Protein AF-A0A7V2CZL7-F1 (afdb_monomer)

Secondary structure (DSSP, 8-state):
--PPP-----HHHHHHSHHHHHHHHHHHHHHHHHHSPPTTTSHHHHHHHTTPPPPHHHHHHHHHHHHHHHHHHHHHHHHHHGGGTS-SSPPPPP-PPPPPPPPHHHHHHHHHHHHHHHHHHGGGTTSPPPHHHHHHIIIIISEEEEE-TTS-EEEEE--HHHHHH--TTS---HHHHHHHHHHHHHHHHHHT--TT---HHHHHHHHHHHHHHHHHHHHHHHHHHS-HHHHHHHHHHHHH-HHHHHHHHSSSSHHHHHHHHHHHHHHHHHHHHH--HHHHHHHHHHHHHHHHH-GGGHHHHHHHHHHHHHHHHTSSS-HHHHHHHHHHHHHHHHHHHHHHHHHHGGGHHHHHHHHTSGGGB----HHHHHHHHHHHHTS-B----SSS-----S-B--GGGGGG-HHHHHIIIIIHHHHHHHHHHHHHHT-THHHHHHHHHHHHHHHHHHHHHHTTB---GGGGGGGHHHHHHHHHHHHHHHHTT--SHHHHHHHHHHHHHHHHHHHHHHTHHHHHHHHHS-SS-THHHHTT-SHHHHHHTTTTTTTS-THHHHTSS--S----------

Solvent-accessible surface area (backbone atoms only — not comparable to full-atom values): 29755 Å² total; per-residue (Å²): 137,83,77,80,77,79,73,75,80,48,71,70,60,46,54,73,29,73,37,34,42,26,40,52,50,16,50,52,32,52,55,48,52,75,74,48,75,56,37,81,79,37,73,40,39,58,34,52,76,68,72,43,84,79,51,47,65,31,32,40,52,52,28,36,60,54,24,38,50,55,44,19,53,51,25,40,52,50,26,73,48,27,80,80,60,44,66,96,69,69,67,77,72,70,84,48,79,77,75,83,77,83,49,70,68,56,53,52,51,40,50,50,39,34,51,52,24,43,66,75,35,56,65,33,34,79,41,45,55,44,71,72,27,46,50,38,37,36,54,20,30,53,24,50,75,43,78,44,99,86,72,49,73,51,72,46,70,29,49,69,58,26,16,63,34,41,22,66,75,62,66,59,26,27,53,39,26,47,50,20,29,54,40,45,53,50,51,25,70,76,68,72,50,59,86,85,63,82,56,61,46,44,46,13,43,55,10,36,54,22,33,28,50,29,21,40,40,39,19,54,35,24,32,76,65,68,38,63,63,15,1,49,44,18,11,43,51,48,38,70,31,46,47,49,40,52,36,11,40,33,49,48,19,58,15,39,20,42,26,21,44,40,47,14,53,38,18,44,46,48,16,71,70,45,69,41,66,70,26,34,49,41,19,15,54,22,45,27,49,14,34,48,13,35,67,76,44,49,38,46,52,53,38,38,49,53,34,47,46,53,53,44,67,72,44,93,60,59,68,68,54,31,43,45,53,44,42,46,51,50,52,23,48,48,54,20,47,44,56,45,42,46,63,42,38,32,26,46,66,33,31,54,61,32,63,72,36,73,90,33,41,45,69,79,58,69,37,47,53,52,27,37,49,31,35,68,72,60,32,30,41,38,71,49,69,59,91,54,80,74,78,80,79,71,65,62,44,65,58,87,54,43,78,82,34,60,68,55,48,49,40,62,72,44,49,48,53,53,30,34,54,47,6,41,53,54,34,42,70,66,47,75,61,23,40,35,52,45,51,27,50,61,47,16,59,51,50,45,50,50,53,28,62,75,72,41,33,48,76,61,59,73,78,52,53,74,47,43,64,46,55,34,39,17,35,14,38,22,52,47,52,64,31,64,76,45,85,52,67,68,61,22,52,51,50,39,52,50,54,51,48,51,52,48,46,52,50,48,60,74,31,35,67,55,46,49,41,58,53,72,49,56,57,55,87,42,73,44,58,86,67,70,64,54,58,65,55,48,64,71,68,38,63,50,70,76,76,43,68,74,72,70,69,71,74,80,72,76,75,99,78,82,81,82,83,76,81,88,81,136

Radius of gyration: 26.97 Å; Cα contacts (8 Å, |Δi|>4): 794; chains: 1; bounding box: 86×75×88 Å

Mean predicted aligned error: 9.0 Å

Foldseek 3Di:
DDDPPPDPCDVVNLCPDLLVVLLVLLVVLVVVLVVADALCVDPLVVCVVVVHDDDLVSLCSNWLSVLSNVLSVVSNVCSVCVPVQPDPDQPDFDFFDPDDDDDPVLVVLLVVLLVLLLVLQVLLLQFDADPLLVVLCCQAAQHAWDQDPVRDTDTDGHDNSRLQGVCLQVRRLNLLSVQLNVQVVVVCVVPVDDSNDDDSNSLLVLLQVLLSLLLSLLQLLLCLLDNNQLSSQLSNCSSLFLLSSVSSNHSALLSVLLSLLSQLLSLLQVCQRRVDLVSLLSNLVSLLSNCSSPVLCVLLVVLLLVLSLVLLVPDPDDPSNSSNSNVSNVSSNSVSVSVNSSRCRSNVVSSVNNCPDPVQFDDCDPLNVVQLLCCLQQVAGCLSDDPDHPPPDADHDPVVCVVVPVLNVCRSVPVLVVLLVLLLVLSVVVRGCSPSLSSSLPRSVVSSCVVCNVSRGDDHSSSVCSSNSSSSSSNSSSLLVVLVVPPDPVVSVVSSVVVSCVSVVSSCVSCVVRSVCSSPPRPDDCVVVSVPPPCCCCVVVCVCVVPPPPVVVVPPPDDPDDDDDDDDDD

Nearest PDB structures (foldseek):
  7bvg-assembly1_B  TM=5.003E-01  e=4.781E-04  Mycolicibacterium smegmatis MC2 155
  5ezm-assembly1_A  TM=5.060E-01  e=1.947E-03  Cupriavidus metallidurans CH34
  5f15-assembly1_A  TM=5.052E-01  e=5.802E-03  Cupriavidus metallidurans CH34
  7bvg-assembly1_A  TM=4.747E-01  e=3.361E-03  Mycolicibacterium smegmatis MC2 155
  6x0o-assembly1_A  TM=4.700E-01  e=1.729E-02  Mycolicibacterium smegmatis MC2 155

Structure (mmCIF, N/CA/C/O backbone):
data_AF-A0A7V2CZL7-F1
#
_entry.id   AF-A0A7V2CZL7-F1
#
loop_
_atom_site.group_PDB
_atom_site.id
_atom_site.type_symbol
_atom_site.label_atom_id
_atom_site.label_alt_id
_atom_site.label_comp_id
_atom_site.label_asym_id
_atom_site.label_entity_id
_atom_site.label_seq_id
_atom_site.pdbx_PDB_ins_code
_atom_site.Cartn_x
_atom_site.Cartn_y
_atom_site.Cartn_z
_atom_site.occupancy
_atom_site.B_iso_or_equiv
_atom_site.auth_seq_id
_atom_site.auth_comp_id
_atom_site.auth_asym_id
_atom_site.auth_atom_id
_atom_site.pdbx_PDB_model_num
ATOM 1 N N . MET A 1 1 ? -6.907 -39.773 45.734 1.00 38.44 1 MET A N 1
ATOM 2 C CA . MET A 1 1 ? -6.087 -38.883 44.882 1.00 38.44 1 MET A CA 1
ATOM 3 C C . MET A 1 1 ? -5.955 -39.529 43.511 1.00 38.44 1 MET A C 1
ATOM 5 O O . MET A 1 1 ? -5.181 -40.463 43.363 1.00 38.44 1 MET A O 1
ATOM 9 N N . ASN A 1 2 ? -6.764 -39.106 42.537 1.00 39.72 2 ASN A N 1
ATOM 10 C CA . ASN A 1 2 ? -6.670 -39.619 41.169 1.00 39.72 2 ASN A CA 1
ATOM 11 C C . ASN A 1 2 ? -5.549 -38.871 40.446 1.00 39.72 2 ASN A C 1
ATOM 13 O O . ASN A 1 2 ? -5.6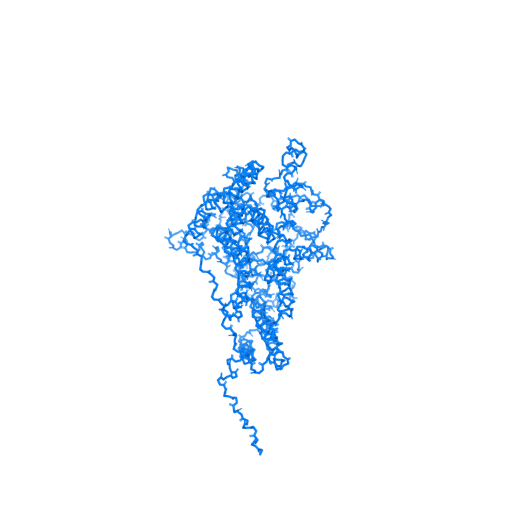43 -37.660 40.253 1.00 39.72 2 ASN A O 1
ATOM 17 N N . ALA A 1 3 ? -4.483 -39.586 40.083 1.00 40.75 3 ALA A N 1
ATOM 18 C CA . ALA A 1 3 ? -3.422 -39.045 39.245 1.00 40.75 3 ALA A CA 1
ATOM 19 C C . ALA A 1 3 ? -4.025 -38.521 37.926 1.00 40.75 3 ALA A C 1
ATOM 21 O O . ALA A 1 3 ? -4.859 -39.212 37.329 1.00 40.75 3 ALA A O 1
ATOM 22 N N . PRO A 1 4 ? -3.638 -37.324 37.449 1.00 49.06 4 PRO A N 1
ATOM 23 C CA . PRO A 1 4 ? -4.122 -36.828 36.171 1.00 49.06 4 PRO A CA 1
ATOM 24 C C . PRO A 1 4 ? -3.653 -37.787 35.073 1.00 49.06 4 PRO A C 1
ATOM 26 O O . PRO A 1 4 ? -2.451 -37.986 34.875 1.00 49.06 4 PRO A O 1
ATOM 29 N N . ARG A 1 5 ? -4.606 -38.417 34.371 1.00 46.66 5 ARG A N 1
ATOM 30 C CA . ARG A 1 5 ? -4.326 -39.180 33.149 1.00 46.66 5 ARG A CA 1
ATOM 31 C C . ARG A 1 5 ? -3.536 -38.257 32.222 1.00 46.66 5 ARG A C 1
ATOM 33 O O . ARG A 1 5 ? -4.053 -37.219 31.826 1.00 46.66 5 ARG A O 1
ATOM 40 N N . ARG A 1 6 ? -2.294 -38.627 31.881 1.00 48.16 6 ARG A N 1
ATOM 41 C CA . ARG A 1 6 ? -1.559 -38.023 30.762 1.00 48.16 6 ARG A CA 1
ATOM 42 C C . ARG A 1 6 ? -2.414 -38.231 29.515 1.00 48.16 6 ARG A C 1
ATOM 44 O O . ARG A 1 6 ? -2.415 -39.323 28.947 1.00 48.16 6 ARG A O 1
ATOM 51 N N . GLU A 1 7 ? -3.190 -37.219 29.142 1.00 53.09 7 GLU A N 1
ATOM 52 C CA . GLU A 1 7 ? -3.865 -37.173 27.853 1.00 53.09 7 GLU A CA 1
ATOM 53 C C . GLU A 1 7 ? -2.787 -37.382 26.788 1.00 53.09 7 GLU A C 1
ATOM 55 O O . GLU A 1 7 ? -1.821 -36.621 26.699 1.00 53.09 7 GLU A O 1
ATOM 60 N N . ARG A 1 8 ? -2.890 -38.483 26.034 1.00 52.06 8 ARG A N 1
ATOM 61 C CA . ARG A 1 8 ? -2.053 -38.676 24.852 1.00 52.06 8 ARG A CA 1
ATOM 62 C C . ARG A 1 8 ? -2.409 -37.528 23.922 1.00 52.06 8 ARG A C 1
ATOM 64 O O . ARG A 1 8 ? -3.504 -37.536 23.371 1.00 52.06 8 ARG A O 1
ATOM 71 N N . VAL A 1 9 ? -1.507 -36.560 23.774 1.00 55.72 9 VAL A N 1
ATOM 72 C CA . VAL A 1 9 ? -1.594 -35.568 22.702 1.00 55.72 9 VAL A CA 1
ATOM 73 C C . VAL A 1 9 ? -1.692 -36.371 21.412 1.00 55.72 9 VAL A C 1
ATOM 75 O O . VAL A 1 9 ? -0.742 -37.050 21.016 1.00 55.72 9 VAL A O 1
ATOM 78 N N . VAL A 1 10 ? -2.881 -36.398 20.819 1.00 65.00 10 VAL A N 1
ATOM 79 C CA . VAL A 1 10 ? -3.120 -37.138 19.588 1.00 65.00 10 VAL A CA 1
ATOM 80 C C . VAL A 1 10 ? -2.283 -36.439 18.522 1.00 65.00 10 VAL A C 1
ATOM 82 O O . VAL A 1 10 ? -2.319 -35.217 18.417 1.00 65.00 10 VAL A O 1
ATOM 85 N N . TRP A 1 11 ? -1.512 -37.182 17.725 1.00 60.50 11 TRP A N 1
ATOM 86 C CA . TRP A 1 11 ? -0.660 -36.620 16.661 1.00 60.50 11 TRP A CA 1
ATOM 87 C C . TRP A 1 11 ? -1.391 -35.595 15.769 1.00 60.50 11 TRP A C 1
ATOM 89 O O . TRP A 1 11 ? -0.791 -34.622 15.315 1.00 60.50 11 TRP A O 1
ATOM 99 N N . ARG A 1 12 ? -2.707 -35.771 15.580 1.00 63.22 12 ARG A N 1
ATOM 100 C CA . ARG A 1 12 ? -3.593 -34.820 14.890 1.00 63.22 12 ARG A CA 1
ATOM 101 C C . ARG A 1 12 ? -3.645 -33.437 15.553 1.00 63.22 12 ARG A C 1
ATOM 103 O O . ARG A 1 12 ? -3.576 -32.430 14.851 1.00 63.22 12 ARG A O 1
ATOM 110 N N . ASP A 1 13 ? -3.707 -33.373 16.878 1.00 69.38 13 ASP A N 1
ATOM 111 C CA . ASP A 1 13 ? -3.775 -32.111 17.621 1.00 69.38 13 ASP A CA 1
ATOM 112 C C . ASP A 1 13 ? -2.445 -31.354 17.535 1.00 69.38 13 ASP A C 1
ATOM 114 O O . ASP A 1 13 ? -2.430 -30.136 17.365 1.00 69.38 13 ASP A O 1
ATOM 118 N N . TRP A 1 14 ? -1.316 -32.071 17.548 1.00 73.69 14 TRP A N 1
ATOM 119 C CA . TRP A 1 14 ? -0.000 -31.454 17.369 1.00 73.69 14 TRP A CA 1
ATOM 120 C C . TRP A 1 14 ? 0.196 -30.894 15.956 1.00 73.69 14 TRP A C 1
ATOM 122 O O . TRP A 1 14 ? 0.627 -29.752 15.822 1.00 73.69 14 TRP A O 1
ATOM 132 N N . ILE A 1 15 ? -0.179 -31.631 14.905 1.00 71.75 15 ILE A N 1
ATOM 133 C CA . ILE A 1 15 ? -0.052 -31.176 13.505 1.00 71.75 15 ILE A CA 1
ATOM 134 C C . ILE A 1 15 ? -0.840 -29.885 13.248 1.00 71.75 15 ILE A C 1
ATOM 136 O O . ILE A 1 15 ? -0.402 -29.022 12.491 1.00 71.75 15 ILE A O 1
ATOM 140 N N . THR A 1 16 ? -1.994 -29.735 13.898 1.00 67.75 16 THR A N 1
ATOM 141 C CA . THR A 1 16 ? -2.827 -28.526 13.783 1.00 67.75 16 THR A CA 1
ATOM 142 C C . THR A 1 16 ? -2.428 -27.410 14.752 1.00 67.75 16 THR A C 1
ATOM 144 O O . THR A 1 16 ? -2.931 -26.287 14.648 1.00 67.75 16 THR A O 1
ATOM 147 N N . SER A 1 17 ? -1.507 -27.684 15.678 1.00 74.12 17 SER A N 1
ATOM 148 C CA . SER A 1 17 ? -0.953 -26.676 16.577 1.00 74.12 17 SER A CA 1
ATOM 149 C C . SER A 1 17 ? 0.032 -25.762 15.835 1.00 74.12 17 SER A C 1
ATOM 151 O O . SER A 1 17 ? 0.678 -26.192 14.877 1.00 74.12 17 SER A O 1
ATOM 153 N N . PRO A 1 18 ? 0.223 -24.506 16.276 1.00 73.88 18 PRO A N 1
ATOM 154 C CA . PRO A 1 18 ? 1.196 -23.616 15.646 1.00 73.88 18 PRO A CA 1
ATOM 155 C C . PRO A 1 18 ? 2.630 -24.168 15.608 1.00 73.88 18 PRO A C 1
ATOM 157 O O . PRO A 1 18 ? 3.335 -23.945 14.629 1.00 73.88 18 PRO A O 1
ATOM 160 N N . SER A 1 19 ? 3.065 -24.899 16.643 1.00 82.88 19 SER A N 1
ATOM 161 C CA . SER A 1 19 ? 4.397 -25.518 16.669 1.00 82.88 19 SER A CA 1
ATOM 162 C C . SER A 1 19 ? 4.522 -26.629 15.630 1.00 82.88 19 SER A C 1
ATOM 164 O O . SER A 1 19 ? 5.518 -26.674 14.911 1.00 82.88 19 SER A O 1
ATOM 166 N N . GLY A 1 20 ? 3.491 -27.467 15.485 1.00 83.88 20 GLY A N 1
ATOM 167 C CA . GLY A 1 20 ? 3.420 -28.470 14.422 1.00 83.88 20 GLY A CA 1
ATOM 168 C C . GLY A 1 20 ? 3.441 -27.843 13.030 1.00 83.88 20 GLY A C 1
ATOM 169 O O . GLY A 1 20 ? 4.207 -28.285 12.180 1.00 83.88 20 GLY A O 1
ATOM 170 N N . ILE A 1 21 ? 2.692 -26.756 12.812 1.00 82.75 21 ILE A N 1
ATOM 171 C CA . ILE A 1 21 ? 2.698 -26.020 11.537 1.00 82.75 21 ILE A CA 1
ATOM 172 C C . ILE A 1 21 ? 4.104 -25.499 11.211 1.00 82.75 21 ILE A C 1
ATOM 174 O O . ILE A 1 21 ? 4.594 -25.727 10.106 1.00 82.75 21 ILE A O 1
ATOM 178 N N . PHE A 1 22 ? 4.785 -24.841 12.155 1.00 87.56 22 PHE A N 1
ATOM 179 C CA . PHE A 1 22 ? 6.154 -24.364 11.925 1.00 87.56 22 PHE A CA 1
ATOM 180 C C . PHE A 1 22 ? 7.150 -25.506 11.705 1.00 87.56 22 PHE A C 1
ATOM 182 O O . PHE A 1 22 ? 8.028 -25.379 10.856 1.00 87.56 22 PHE A O 1
ATOM 189 N N . ALA A 1 23 ? 7.008 -26.626 12.418 1.00 90.19 23 ALA A N 1
ATOM 190 C CA . ALA A 1 23 ? 7.844 -27.805 12.201 1.00 90.19 23 ALA A CA 1
ATOM 191 C C . ALA A 1 23 ? 7.659 -28.377 10.788 1.00 90.19 23 ALA A C 1
ATOM 193 O O . ALA A 1 23 ? 8.641 -28.633 10.097 1.00 90.19 23 ALA A O 1
ATOM 194 N N . LEU A 1 24 ? 6.412 -28.527 10.333 1.00 89.38 24 LEU A N 1
ATOM 195 C CA . LEU A 1 24 ? 6.099 -29.022 8.992 1.00 89.38 24 LEU A CA 1
ATOM 196 C C . LEU A 1 24 ? 6.604 -28.074 7.901 1.00 89.38 24 LEU A C 1
ATOM 198 O O . LEU A 1 24 ? 7.156 -28.540 6.907 1.00 89.38 24 LEU A O 1
ATOM 202 N N . LEU A 1 25 ? 6.477 -26.758 8.098 1.00 88.50 25 LEU A N 1
ATOM 203 C CA . LEU A 1 25 ? 7.047 -25.762 7.188 1.00 88.50 25 LEU A CA 1
ATOM 204 C C . LEU A 1 25 ? 8.575 -25.843 7.144 1.00 88.50 25 LEU A C 1
ATOM 206 O O . LEU A 1 25 ? 9.145 -25.820 6.058 1.00 88.50 25 LEU A O 1
ATOM 210 N N . ALA A 1 26 ? 9.240 -25.981 8.295 1.00 92.88 26 ALA A N 1
ATOM 211 C CA . ALA A 1 26 ? 10.689 -26.156 8.344 1.00 92.88 26 ALA A CA 1
ATOM 212 C C . ALA A 1 26 ? 11.120 -27.413 7.575 1.00 92.88 26 ALA A C 1
ATOM 214 O O . ALA A 1 26 ? 12.011 -27.332 6.737 1.00 92.88 26 ALA A O 1
ATOM 215 N N . ILE A 1 27 ? 10.446 -28.547 7.792 1.00 94.56 27 ILE A N 1
ATOM 216 C CA . ILE A 1 27 ? 10.717 -29.800 7.072 1.00 94.56 27 ILE A CA 1
ATOM 217 C C . ILE A 1 27 ? 10.500 -29.618 5.567 1.00 94.56 27 ILE A C 1
ATOM 219 O O . ILE A 1 27 ? 11.370 -29.987 4.786 1.00 94.56 27 ILE A O 1
ATOM 223 N N . ALA A 1 28 ? 9.387 -29.014 5.146 1.00 92.44 28 ALA A N 1
ATOM 224 C CA . ALA A 1 28 ? 9.109 -28.771 3.732 1.00 92.44 28 ALA A CA 1
ATOM 225 C C . ALA A 1 28 ? 10.176 -27.881 3.069 1.00 92.44 28 ALA A C 1
ATOM 227 O O . ALA A 1 28 ? 10.582 -28.148 1.941 1.00 92.44 28 ALA A O 1
ATOM 228 N N . LEU A 1 29 ? 10.667 -26.856 3.771 1.00 93.88 29 LEU A N 1
ATOM 229 C CA . LEU A 1 29 ? 11.740 -25.986 3.283 1.00 93.88 29 LEU A CA 1
ATOM 230 C C . LEU A 1 29 ? 13.095 -26.706 3.233 1.00 93.88 29 LEU A C 1
ATOM 232 O O . LEU A 1 29 ? 13.837 -26.521 2.276 1.00 93.88 29 LEU A O 1
ATOM 236 N N . LEU A 1 30 ? 13.409 -27.558 4.213 1.00 94.75 30 LEU A N 1
ATOM 237 C CA . LEU A 1 30 ? 14.615 -28.394 4.184 1.00 94.75 30 LEU A CA 1
ATOM 238 C C . LEU A 1 30 ? 14.568 -29.420 3.043 1.00 94.75 30 LEU A C 1
ATOM 240 O O . LEU A 1 30 ? 15.575 -29.638 2.376 1.00 94.75 30 LEU A O 1
ATOM 244 N N . LEU A 1 31 ? 13.397 -30.005 2.777 1.00 94.88 31 LEU A N 1
ATOM 245 C CA . LEU A 1 31 ? 13.192 -30.855 1.606 1.00 94.88 31 LEU A CA 1
ATOM 246 C C . LEU A 1 31 ? 13.378 -30.053 0.319 1.00 94.88 31 LEU A C 1
ATOM 248 O O . LEU A 1 31 ? 14.047 -30.531 -0.584 1.00 94.88 31 LEU A O 1
ATOM 252 N N . LEU A 1 32 ? 12.853 -28.828 0.236 1.00 93.25 32 LEU A N 1
ATOM 253 C CA . LEU A 1 32 ? 13.080 -27.959 -0.919 1.00 93.25 32 LEU A CA 1
ATOM 254 C C . LEU A 1 32 ? 14.573 -27.670 -1.133 1.00 93.25 32 LEU A C 1
ATOM 256 O O . LEU A 1 32 ? 15.023 -27.745 -2.270 1.00 93.25 32 LEU A O 1
ATOM 260 N N . LEU A 1 33 ? 15.350 -27.401 -0.075 1.00 93.81 33 LEU A N 1
ATOM 261 C CA . LEU A 1 33 ? 16.805 -27.204 -0.188 1.00 93.81 33 LEU A CA 1
ATOM 262 C C . LEU A 1 33 ? 17.517 -28.394 -0.823 1.00 93.81 33 LEU A C 1
ATOM 264 O O . LEU A 1 33 ? 18.448 -28.181 -1.587 1.00 93.81 33 LEU A O 1
ATOM 268 N N . TRP A 1 34 ? 17.074 -29.618 -0.528 1.00 93.25 34 TRP A N 1
ATOM 269 C CA . TRP A 1 34 ? 17.645 -30.833 -1.112 1.00 93.25 34 TRP A CA 1
ATOM 270 C C . TRP A 1 34 ? 17.501 -30.884 -2.641 1.00 93.25 34 TRP A C 1
ATOM 272 O O . TRP A 1 34 ? 18.321 -31.489 -3.322 1.00 93.25 34 TRP A O 1
ATOM 282 N N . TRP A 1 35 ? 16.466 -30.242 -3.188 1.00 92.56 35 TRP A N 1
ATOM 283 C CA . TRP A 1 35 ? 16.220 -30.167 -4.632 1.00 92.56 35 TRP A CA 1
ATOM 284 C C . TRP A 1 35 ? 16.876 -28.959 -5.310 1.00 92.56 35 TRP A C 1
ATOM 286 O O . TRP A 1 35 ? 16.856 -28.872 -6.538 1.00 92.56 35 TRP A O 1
ATOM 296 N N . LEU A 1 36 ? 17.409 -28.006 -4.544 1.00 92.19 36 LEU A N 1
ATOM 297 C CA . LEU A 1 36 ? 18.033 -26.805 -5.089 1.00 92.19 36 LEU A CA 1
ATOM 298 C C . LEU A 1 36 ? 19.534 -27.028 -5.289 1.00 92.19 36 LEU A C 1
ATOM 300 O O . LEU A 1 36 ? 20.221 -27.487 -4.383 1.00 92.19 36 LEU A O 1
ATOM 304 N N . GLU A 1 37 ? 20.040 -26.634 -6.459 1.00 92.38 37 GLU A N 1
ATOM 305 C CA . GLU A 1 37 ? 21.480 -26.578 -6.733 1.00 92.38 37 GLU A CA 1
ATOM 306 C C . GLU A 1 37 ? 22.166 -25.639 -5.730 1.00 92.38 37 GLU A C 1
ATOM 308 O O . GLU A 1 37 ? 21.650 -24.555 -5.422 1.00 92.38 37 GLU A O 1
ATOM 313 N N . GLU A 1 38 ? 23.319 -26.044 -5.198 1.00 93.06 38 GLU A N 1
ATOM 314 C CA . GLU A 1 38 ? 24.025 -25.231 -4.217 1.00 93.06 38 GLU A CA 1
ATOM 315 C C . GLU A 1 38 ? 24.579 -23.951 -4.855 1.00 93.06 38 GLU A C 1
ATOM 317 O O . GLU A 1 38 ? 25.112 -23.967 -5.965 1.00 93.06 38 GLU A O 1
ATOM 322 N N . PRO A 1 39 ? 24.545 -22.807 -4.155 1.00 92.94 39 PRO A N 1
ATOM 323 C CA . PRO A 1 39 ? 24.868 -21.529 -4.780 1.00 92.94 39 PRO A CA 1
ATOM 324 C C . PRO A 1 39 ? 26.299 -21.475 -5.340 1.00 92.94 39 PRO A C 1
ATOM 326 O O . PRO A 1 39 ? 26.528 -20.804 -6.346 1.00 92.94 39 PRO A O 1
ATOM 329 N N . TRP A 1 40 ? 27.251 -22.210 -4.752 1.00 93.12 40 TRP A N 1
ATOM 330 C CA . TRP A 1 40 ? 28.649 -22.274 -5.199 1.00 93.12 40 TRP A CA 1
ATOM 331 C C . TRP A 1 40 ? 28.898 -23.175 -6.420 1.00 93.12 40 TRP A C 1
ATOM 333 O O . TRP A 1 40 ? 29.926 -23.008 -7.077 1.00 93.12 40 TRP A O 1
ATOM 343 N N . SER A 1 41 ? 27.996 -24.100 -6.761 1.00 91.06 41 SER A N 1
ATOM 344 C CA . SER A 1 41 ? 28.128 -24.974 -7.942 1.00 91.06 41 SER A CA 1
ATOM 345 C C . SER A 1 41 ? 27.527 -24.349 -9.214 1.00 91.06 41 SER A C 1
ATOM 347 O O . SER A 1 41 ? 27.878 -24.737 -10.336 1.00 91.06 41 SER A O 1
ATOM 349 N N . THR A 1 42 ? 26.727 -23.290 -9.059 1.00 92.31 42 THR A N 1
ATOM 350 C CA . THR A 1 42 ? 25.979 -22.645 -10.147 1.00 92.31 42 THR A CA 1
ATOM 351 C C . THR A 1 42 ? 26.847 -21.930 -11.195 1.00 92.31 42 THR A C 1
ATOM 353 O O . THR A 1 42 ? 27.980 -21.485 -10.968 1.00 92.31 42 THR A O 1
ATOM 356 N N . ARG A 1 43 ? 26.266 -21.714 -12.386 1.00 91.62 43 ARG A N 1
ATOM 357 C CA . ARG A 1 43 ? 26.842 -20.832 -13.424 1.00 91.62 43 ARG A CA 1
ATOM 358 C C . ARG A 1 43 ? 27.036 -19.400 -12.914 1.00 91.62 43 ARG A C 1
ATOM 360 O O . ARG A 1 43 ? 28.005 -18.748 -13.309 1.00 91.62 43 ARG A O 1
ATOM 367 N N . ALA A 1 44 ? 26.140 -18.924 -12.055 1.00 91.88 44 ALA A N 1
ATOM 368 C CA . ALA A 1 44 ? 26.211 -17.602 -11.454 1.00 91.88 44 ALA A CA 1
ATOM 369 C C . ALA A 1 44 ? 27.467 -17.418 -10.589 1.00 91.88 44 ALA A C 1
ATOM 371 O O . ALA A 1 44 ? 28.155 -16.408 -10.743 1.00 91.88 44 ALA A O 1
ATOM 372 N N . ALA A 1 45 ? 27.842 -18.412 -9.775 1.00 91.19 45 ALA A N 1
ATOM 373 C CA . ALA A 1 45 ? 29.083 -18.370 -8.994 1.00 91.19 45 ALA A CA 1
ATOM 374 C C . ALA A 1 45 ? 30.324 -18.257 -9.890 1.00 91.19 45 ALA A C 1
ATOM 376 O O . ALA A 1 45 ? 31.204 -17.431 -9.642 1.00 91.19 45 ALA A O 1
ATOM 377 N N . ARG A 1 46 ? 30.360 -19.005 -11.003 1.00 92.75 46 ARG A N 1
ATOM 378 C CA . ARG A 1 46 ? 31.442 -18.901 -11.999 1.00 92.75 46 ARG A CA 1
ATOM 379 C C . ARG A 1 46 ? 31.500 -17.523 -12.668 1.00 92.75 46 ARG A C 1
ATOM 381 O O . ARG A 1 46 ? 32.593 -17.033 -12.939 1.00 92.75 46 ARG A O 1
ATOM 388 N N . ARG A 1 47 ? 30.352 -16.892 -12.948 1.00 92.31 47 ARG A N 1
ATOM 389 C CA . ARG A 1 47 ? 30.290 -15.518 -13.495 1.00 92.31 47 ARG A CA 1
ATOM 390 C C . ARG A 1 47 ? 30.809 -14.499 -12.483 1.00 92.31 47 ARG A C 1
ATOM 392 O O . ARG A 1 47 ? 31.639 -13.671 -12.852 1.00 92.31 47 ARG A O 1
ATOM 399 N N . LEU A 1 48 ? 30.373 -14.611 -11.227 1.00 91.00 48 LEU A N 1
ATOM 400 C CA . LEU A 1 48 ? 30.805 -13.745 -10.132 1.00 91.00 48 LEU A CA 1
ATOM 401 C C . LEU A 1 48 ? 32.321 -13.827 -9.911 1.00 91.00 48 LEU A C 1
ATOM 403 O O . LEU A 1 48 ? 32.983 -12.796 -9.863 1.00 91.00 48 LEU A O 1
ATOM 407 N N . ALA A 1 49 ? 32.880 -15.041 -9.870 1.00 91.81 49 ALA A N 1
ATOM 408 C CA . ALA A 1 49 ? 34.318 -15.270 -9.703 1.00 91.81 49 ALA A CA 1
ATOM 409 C C . ALA A 1 49 ? 35.169 -14.666 -10.836 1.00 91.81 49 ALA A C 1
ATOM 411 O O . ALA A 1 49 ? 36.323 -14.310 -10.626 1.00 91.81 49 ALA A O 1
ATOM 412 N N . ARG A 1 50 ? 34.596 -14.521 -12.036 1.00 93.25 50 ARG A N 1
ATOM 413 C CA . ARG A 1 50 ? 35.243 -13.892 -13.200 1.00 93.25 50 ARG A CA 1
ATOM 414 C C . ARG A 1 50 ? 35.023 -12.376 -13.275 1.00 93.25 50 ARG A C 1
ATOM 416 O O . ARG A 1 50 ? 35.366 -11.774 -14.286 1.00 93.25 50 ARG A O 1
ATOM 423 N N . GLY A 1 51 ? 34.396 -11.759 -12.268 1.00 89.75 51 GLY A N 1
ATOM 424 C CA . GLY A 1 51 ? 34.074 -10.327 -12.275 1.00 89.75 51 GLY A CA 1
ATOM 425 C C . GLY A 1 51 ? 33.019 -9.928 -13.315 1.00 89.75 51 GLY A C 1
ATOM 426 O O . GLY A 1 51 ? 32.870 -8.748 -13.630 1.00 89.75 51 GLY A O 1
ATOM 427 N N . VAL A 1 52 ? 32.279 -10.894 -13.867 1.00 90.62 52 VAL A N 1
ATOM 428 C CA . VAL A 1 52 ? 31.236 -10.628 -14.860 1.00 90.62 52 VAL A CA 1
ATOM 429 C C . VAL A 1 52 ? 29.965 -10.184 -14.142 1.00 90.62 52 VAL A C 1
ATOM 431 O O . VAL A 1 52 ? 29.519 -10.823 -13.192 1.00 90.62 52 VAL A O 1
ATOM 434 N N . SER A 1 53 ? 29.328 -9.121 -14.639 1.00 86.00 53 SER A N 1
ATOM 435 C CA . SER A 1 53 ? 28.074 -8.612 -14.077 1.00 86.00 53 SER A CA 1
ATOM 436 C C . SER A 1 53 ? 26.983 -9.691 -14.016 1.00 86.00 53 SER A C 1
ATOM 438 O O . SER A 1 53 ? 26.729 -10.396 -15.007 1.00 86.00 53 SER A O 1
ATOM 440 N N . LEU A 1 54 ? 26.283 -9.754 -12.888 1.00 91.19 54 LEU A N 1
ATOM 441 C CA . LEU A 1 54 ? 25.177 -10.681 -12.674 1.00 91.19 54 LEU A CA 1
ATOM 442 C C . LEU A 1 54 ? 23.921 -10.241 -13.437 1.00 91.19 54 LEU A C 1
ATOM 444 O O . LEU A 1 54 ? 23.591 -9.058 -13.517 1.00 91.19 54 LEU A O 1
ATOM 448 N N . LYS A 1 55 ? 23.226 -11.214 -14.023 1.00 90.69 55 LYS A N 1
ATOM 449 C CA . LYS A 1 55 ? 21.874 -11.071 -14.578 1.00 90.69 55 LYS A CA 1
ATOM 450 C C . LYS A 1 55 ? 20.834 -11.359 -13.481 1.00 90.69 55 LYS A C 1
ATOM 452 O O . LYS A 1 55 ? 21.171 -12.010 -12.495 1.00 90.69 55 LYS A O 1
ATOM 457 N N . PRO A 1 56 ? 19.555 -10.979 -13.655 1.00 91.25 56 PRO A N 1
ATOM 458 C CA . PRO A 1 56 ? 18.503 -11.289 -12.679 1.00 91.25 56 PRO A CA 1
ATOM 459 C C . PRO A 1 56 ? 18.426 -12.776 -12.302 1.00 91.25 56 PRO A C 1
ATOM 461 O O . PRO A 1 56 ? 18.350 -13.110 -11.125 1.00 91.25 56 PRO A O 1
ATOM 464 N N . ILE A 1 57 ? 18.556 -13.679 -13.282 1.00 93.56 57 ILE A N 1
ATOM 465 C CA . ILE A 1 57 ? 18.588 -15.127 -13.021 1.00 93.56 57 ILE A CA 1
ATOM 466 C C . ILE A 1 57 ? 19.797 -15.560 -12.180 1.00 93.56 57 ILE A C 1
ATOM 468 O O . ILE A 1 57 ? 19.674 -16.462 -11.355 1.00 93.56 57 ILE A O 1
ATOM 472 N N . ASP A 1 58 ? 20.945 -14.893 -12.336 1.00 94.38 58 ASP A N 1
ATOM 473 C CA . ASP A 1 58 ? 22.147 -15.205 -11.564 1.00 94.38 58 ASP A CA 1
ATOM 474 C C . ASP A 1 58 ? 21.914 -14.883 -10.075 1.00 94.38 58 ASP A C 1
ATOM 476 O O . ASP A 1 58 ? 22.354 -15.623 -9.197 1.00 94.38 58 ASP A O 1
ATOM 480 N N . HIS A 1 59 ? 21.157 -13.821 -9.772 1.00 94.62 59 HIS A N 1
ATOM 481 C CA . HIS A 1 59 ? 20.761 -13.512 -8.397 1.00 94.62 59 HIS A CA 1
ATOM 482 C C . HIS A 1 59 ? 19.832 -14.573 -7.801 1.00 94.62 59 HIS A C 1
ATOM 484 O O . HIS A 1 59 ? 19.972 -14.915 -6.629 1.00 94.62 59 HIS A O 1
ATOM 490 N N . VAL A 1 60 ? 18.906 -15.128 -8.584 1.00 94.25 60 VAL A N 1
ATOM 491 C CA . VAL A 1 60 ? 18.045 -16.222 -8.109 1.00 94.25 60 VAL A CA 1
ATOM 492 C C . VAL A 1 60 ? 18.893 -17.444 -7.761 1.00 94.25 60 VAL A C 1
ATOM 494 O O . VAL A 1 60 ? 18.781 -17.956 -6.651 1.00 94.25 60 VAL A O 1
ATOM 497 N N . GLN A 1 61 ? 19.796 -17.850 -8.658 1.00 93.38 61 GLN A N 1
ATOM 498 C CA . GLN A 1 61 ? 20.690 -18.996 -8.450 1.00 93.38 61 GLN A CA 1
ATOM 499 C C . GLN A 1 61 ? 21.578 -18.843 -7.207 1.00 93.38 61 GLN A C 1
ATOM 501 O O . GLN A 1 61 ? 21.783 -19.804 -6.474 1.00 93.38 61 GLN A O 1
ATOM 506 N N . LEU A 1 62 ? 22.082 -17.635 -6.943 1.00 93.31 62 LEU A N 1
ATOM 507 C CA . LEU A 1 62 ? 22.972 -17.391 -5.806 1.00 93.31 62 LEU A CA 1
ATOM 508 C C . LEU A 1 62 ? 22.238 -17.256 -4.471 1.00 93.31 62 LEU A C 1
ATOM 510 O O . LEU A 1 62 ? 22.776 -17.661 -3.444 1.00 93.31 62 LEU A O 1
ATOM 514 N N . TRP A 1 63 ? 21.048 -16.652 -4.456 1.00 94.62 63 TRP A N 1
ATOM 515 C CA . TRP A 1 63 ? 20.443 -16.164 -3.212 1.00 94.62 63 TRP A CA 1
ATOM 516 C C . TRP A 1 63 ? 19.170 -16.902 -2.803 1.00 94.62 63 TRP A C 1
ATOM 518 O O . TRP A 1 63 ? 18.861 -16.942 -1.613 1.00 94.62 63 TRP A O 1
ATOM 528 N N . PHE A 1 64 ? 18.443 -17.524 -3.734 1.00 93.81 64 PHE A N 1
ATOM 529 C CA . PHE A 1 64 ? 17.194 -18.218 -3.404 1.00 93.81 64 PHE A CA 1
ATOM 530 C C . PHE A 1 64 ? 17.415 -19.355 -2.398 1.00 93.81 64 PHE A C 1
ATOM 532 O O . PHE A 1 64 ? 16.671 -19.465 -1.424 1.00 93.81 64 PHE A O 1
ATOM 539 N N . TRP A 1 65 ? 18.496 -20.124 -2.569 1.00 94.38 65 TRP A N 1
ATOM 540 C CA . TRP A 1 65 ? 18.901 -21.186 -1.643 1.00 94.38 65 TRP A CA 1
ATOM 541 C C . TRP A 1 65 ? 19.059 -20.665 -0.204 1.00 94.38 65 TRP A C 1
ATOM 543 O O . TRP A 1 65 ? 18.478 -21.211 0.733 1.00 94.38 65 TRP A O 1
ATOM 553 N N . TRP A 1 66 ? 19.754 -19.535 -0.025 1.00 93.56 66 TRP A N 1
ATOM 554 C CA . TRP A 1 66 ? 19.923 -18.902 1.288 1.00 93.56 66 TRP A CA 1
ATOM 555 C C . TRP A 1 66 ? 18.605 -18.408 1.884 1.00 93.56 66 TRP A C 1
ATOM 557 O O . TRP A 1 66 ? 18.409 -18.502 3.095 1.00 93.56 66 TRP A O 1
ATOM 567 N N . GLY A 1 67 ? 17.686 -17.915 1.049 1.00 92.62 67 GLY A N 1
ATOM 568 C CA . GLY A 1 67 ? 16.343 -17.527 1.483 1.00 92.62 67 GLY A CA 1
ATOM 569 C C . GLY A 1 67 ? 15.542 -18.712 2.027 1.00 92.62 67 GLY A C 1
ATOM 570 O O . GLY A 1 67 ? 14.926 -18.606 3.091 1.00 92.62 67 GLY A O 1
ATOM 571 N N . VAL A 1 68 ? 15.596 -19.859 1.344 1.00 94.62 68 VAL A N 1
ATOM 572 C CA . VAL A 1 68 ? 14.951 -21.100 1.802 1.00 94.62 68 VAL A CA 1
ATOM 573 C C . VAL A 1 68 ? 15.578 -21.584 3.112 1.00 94.62 68 VAL A C 1
ATOM 575 O O . VAL A 1 68 ? 14.841 -21.876 4.056 1.00 94.62 68 VAL A O 1
ATOM 578 N N . LEU A 1 69 ? 16.912 -21.601 3.217 1.00 94.62 69 LEU A N 1
ATOM 579 C CA . LEU A 1 69 ? 17.609 -22.008 4.441 1.00 94.62 69 LEU A CA 1
ATOM 580 C C . LEU A 1 69 ? 17.281 -21.091 5.619 1.00 94.62 69 LEU A C 1
ATOM 582 O O . LEU A 1 69 ? 16.912 -21.576 6.689 1.00 94.62 69 LEU A O 1
ATOM 586 N N . GLY A 1 70 ? 17.365 -19.775 5.428 1.00 92.06 70 GLY A N 1
ATOM 587 C CA . GLY A 1 70 ? 17.041 -18.801 6.469 1.00 92.06 70 GLY A CA 1
ATOM 588 C C . GLY A 1 70 ? 15.615 -18.977 6.994 1.00 92.06 70 GLY A C 1
ATOM 589 O O . GLY A 1 70 ? 15.395 -18.994 8.206 1.00 92.06 70 GLY A O 1
ATOM 590 N N . ASN A 1 71 ? 14.652 -19.204 6.098 1.00 92.44 71 ASN A N 1
ATOM 591 C CA . ASN A 1 71 ? 13.270 -19.477 6.483 1.00 92.44 71 ASN A CA 1
ATOM 592 C C . ASN A 1 71 ? 13.097 -20.822 7.198 1.00 92.44 71 ASN A C 1
ATOM 594 O O . ASN A 1 71 ? 12.319 -20.897 8.152 1.00 92.44 71 ASN A O 1
ATOM 598 N N . ALA A 1 72 ? 13.803 -21.873 6.770 1.00 93.56 72 ALA A N 1
ATOM 599 C CA . ALA A 1 72 ? 13.759 -23.179 7.422 1.00 93.56 72 ALA A CA 1
ATOM 600 C C . ALA A 1 72 ? 14.252 -23.082 8.872 1.00 93.56 72 ALA A C 1
ATOM 602 O O . ALA A 1 72 ? 13.574 -23.545 9.792 1.00 93.56 72 ALA A O 1
ATOM 603 N N . LEU A 1 73 ? 15.385 -22.403 9.081 1.00 93.19 73 LEU A N 1
ATOM 604 C CA . LEU A 1 73 ? 15.960 -22.156 10.404 1.00 93.19 73 LEU A CA 1
ATOM 605 C C . LEU A 1 73 ? 15.032 -21.306 11.277 1.00 93.19 73 LEU A C 1
ATOM 607 O O . LEU A 1 73 ? 14.822 -21.631 12.447 1.00 93.19 73 LEU A O 1
ATOM 611 N N . LEU A 1 74 ? 14.421 -20.260 10.712 1.00 89.88 74 LEU A N 1
ATOM 612 C CA . LEU A 1 74 ? 13.445 -19.433 11.423 1.00 89.88 74 LEU A CA 1
ATOM 613 C C . LEU A 1 74 ? 12.224 -20.253 11.864 1.00 89.88 74 LEU A C 1
ATOM 615 O O . LEU A 1 74 ? 11.813 -20.173 13.023 1.00 89.88 74 LEU A O 1
ATOM 619 N N . CYS A 1 75 ? 11.659 -21.070 10.972 1.00 89.38 75 CYS A N 1
ATOM 620 C CA . CYS A 1 75 ? 10.525 -21.935 11.298 1.00 89.38 75 CYS A CA 1
ATOM 621 C C . CYS A 1 75 ? 10.900 -22.976 12.364 1.00 89.38 75 CYS A C 1
ATOM 623 O O . CYS A 1 75 ? 10.137 -23.190 13.309 1.00 89.38 75 CYS A O 1
ATOM 625 N N . ALA A 1 76 ? 12.092 -23.570 12.277 1.00 91.75 76 ALA A N 1
ATOM 626 C CA . ALA A 1 76 ? 12.593 -24.505 13.280 1.00 91.75 76 ALA A CA 1
ATOM 627 C C . ALA A 1 76 ? 12.749 -23.836 14.658 1.00 91.75 76 ALA A C 1
ATOM 629 O O . ALA A 1 76 ? 12.283 -24.379 15.661 1.00 91.75 76 ALA A O 1
ATOM 630 N N . ALA A 1 77 ? 13.321 -22.629 14.715 1.00 90.31 77 ALA A N 1
ATOM 631 C CA . ALA A 1 77 ? 13.474 -21.868 15.955 1.00 90.31 77 ALA A CA 1
ATOM 632 C C . ALA A 1 77 ? 12.119 -21.487 16.578 1.00 90.31 77 ALA A C 1
ATOM 634 O O . ALA A 1 77 ? 11.926 -21.605 17.792 1.00 90.31 77 ALA A O 1
ATOM 635 N N . LEU A 1 78 ? 11.148 -21.074 15.759 1.00 87.00 78 LEU A N 1
ATOM 636 C CA . LEU A 1 78 ? 9.797 -20.754 16.228 1.00 87.00 78 LEU A CA 1
ATOM 637 C C . LEU A 1 78 ? 9.059 -21.987 16.737 1.00 87.00 78 LEU A C 1
ATOM 639 O O . LEU A 1 78 ? 8.407 -21.918 17.776 1.00 87.00 78 LEU A O 1
ATOM 643 N N . SER A 1 79 ? 9.212 -23.124 16.060 1.00 88.25 79 SER A N 1
ATOM 644 C CA . SER A 1 79 ? 8.690 -24.405 16.532 1.00 88.25 79 SER A CA 1
ATOM 645 C C . SER A 1 79 ? 9.303 -24.806 17.882 1.00 88.25 79 SER A C 1
ATOM 647 O O . SER A 1 79 ? 8.572 -25.078 18.837 1.00 88.25 79 SER A O 1
ATOM 649 N N . ALA A 1 80 ? 10.633 -24.751 18.007 1.00 90.25 80 ALA A N 1
ATOM 650 C CA . ALA A 1 80 ? 11.358 -25.129 19.224 1.00 90.25 80 ALA A CA 1
ATOM 651 C C . ALA A 1 80 ? 11.032 -24.229 20.429 1.00 90.25 80 ALA A C 1
ATOM 653 O O . ALA A 1 80 ? 11.003 -24.687 21.576 1.00 90.25 80 ALA A O 1
ATOM 654 N N . THR A 1 81 ? 10.763 -22.946 20.183 1.00 86.69 81 THR A N 1
ATOM 655 C CA . THR A 1 81 ? 10.450 -21.974 21.238 1.00 86.69 81 THR A CA 1
ATOM 656 C C . THR A 1 81 ? 8.958 -21.849 21.531 1.00 86.69 81 THR A C 1
ATOM 658 O O . THR A 1 81 ? 8.604 -21.264 22.553 1.00 86.69 81 THR A O 1
ATOM 661 N N . ALA A 1 82 ? 8.080 -22.426 20.702 1.00 83.50 82 ALA A N 1
ATOM 662 C CA . ALA A 1 82 ? 6.627 -22.266 20.789 1.00 83.50 82 ALA A CA 1
ATOM 663 C C . ALA A 1 82 ? 6.062 -22.528 22.191 1.00 83.50 82 ALA A C 1
ATOM 665 O O . ALA A 1 82 ? 5.207 -21.782 22.660 1.00 83.50 82 ALA A O 1
ATOM 666 N N . ARG A 1 83 ? 6.581 -23.532 22.909 1.00 83.19 83 ARG A N 1
ATOM 667 C CA . ARG A 1 83 ? 6.144 -23.866 24.278 1.00 83.19 83 ARG A CA 1
ATOM 668 C C . ARG A 1 83 ? 6.286 -22.719 25.289 1.00 83.19 83 ARG A C 1
ATOM 670 O O . ARG A 1 83 ? 5.633 -22.750 26.325 1.00 83.19 83 ARG A O 1
ATOM 677 N N . PHE A 1 84 ? 7.146 -21.737 25.016 1.00 79.19 84 PHE A N 1
ATOM 678 C CA . PHE A 1 84 ? 7.406 -20.610 25.915 1.00 79.19 84 PHE A CA 1
ATOM 679 C C . PHE A 1 84 ? 6.451 -19.431 25.700 1.00 79.19 84 PHE A C 1
ATOM 681 O O . PHE A 1 84 ? 6.332 -18.578 26.577 1.00 79.19 84 PHE A O 1
ATOM 688 N N . TRP A 1 85 ? 5.777 -19.363 24.550 1.00 73.25 85 TRP A N 1
ATOM 689 C CA . TRP A 1 85 ? 4.966 -18.201 24.169 1.00 73.25 85 TRP A CA 1
ATOM 690 C C . TRP A 1 85 ? 3.598 -18.551 23.567 1.00 73.25 85 TRP A C 1
ATOM 692 O O . TRP A 1 85 ? 2.766 -17.660 23.386 1.00 73.25 85 TRP A O 1
ATOM 702 N N . ILE A 1 86 ? 3.319 -19.834 23.323 1.00 72.31 86 ILE A N 1
ATOM 703 C CA . ILE A 1 86 ? 2.018 -20.347 22.887 1.00 72.31 86 ILE A CA 1
ATOM 704 C C . ILE A 1 86 ? 1.383 -21.121 24.048 1.00 72.31 86 ILE A C 1
ATOM 706 O O . ILE A 1 86 ? 1.949 -22.120 24.496 1.00 72.31 86 ILE A O 1
ATOM 710 N N . PRO A 1 87 ? 0.209 -20.698 24.547 1.00 66.19 87 PRO A N 1
ATOM 711 C CA . PRO A 1 87 ? -0.514 -21.447 25.567 1.00 66.19 87 PRO A CA 1
ATOM 712 C C . PRO A 1 87 ? -0.866 -22.856 25.066 1.00 66.19 87 PRO A C 1
ATOM 714 O O . PRO A 1 87 ? -1.383 -22.997 23.959 1.00 66.19 87 PRO A O 1
ATOM 717 N N . LEU A 1 88 ? -0.641 -23.884 25.897 1.00 60.00 88 LEU A N 1
ATOM 718 C CA . LEU A 1 88 ? -1.002 -25.285 25.604 1.00 60.00 88 LEU A CA 1
ATOM 719 C C . LEU A 1 88 ? -2.502 -25.458 25.320 1.00 60.00 88 LEU A C 1
ATOM 721 O O . LEU A 1 88 ? -2.899 -26.288 24.509 1.00 60.00 88 LEU A O 1
ATOM 725 N N . THR A 1 89 ? -3.329 -24.631 25.952 1.00 60.84 89 THR A N 1
ATOM 726 C CA . THR A 1 89 ? -4.765 -24.530 25.709 1.00 60.84 89 THR A CA 1
ATOM 727 C C . THR A 1 89 ? -5.093 -23.098 25.323 1.00 60.84 89 THR A C 1
ATOM 729 O O . THR A 1 89 ? -5.039 -22.175 26.136 1.00 60.84 89 THR A O 1
ATOM 732 N N . MET A 1 90 ? -5.430 -22.897 24.050 1.00 61.47 90 MET A N 1
ATOM 733 C CA . MET A 1 90 ? -5.941 -21.616 23.574 1.00 61.47 90 MET A CA 1
ATOM 734 C C . MET A 1 90 ? -7.362 -21.451 24.119 1.00 61.47 90 MET A C 1
ATOM 736 O O . MET A 1 90 ? -8.226 -22.263 23.777 1.00 61.47 90 MET A O 1
ATOM 740 N N . PRO A 1 91 ? -7.642 -20.427 24.947 1.00 61.50 91 PRO A N 1
ATOM 741 C CA . PRO A 1 91 ? -9.000 -20.173 25.398 1.00 61.50 91 PRO A CA 1
ATOM 742 C C . PRO A 1 91 ? -9.898 -20.026 24.174 1.00 61.50 91 PRO A C 1
ATOM 744 O O . PRO A 1 91 ? -9.560 -19.292 23.235 1.00 61.50 91 PRO A O 1
ATOM 747 N N . ARG A 1 92 ? -11.032 -20.733 24.166 1.00 58.84 92 ARG A N 1
ATOM 748 C CA . ARG A 1 92 ? -12.021 -20.574 23.102 1.00 58.84 92 ARG A CA 1
ATOM 749 C C . ARG A 1 92 ? -12.415 -19.094 23.106 1.00 58.84 92 ARG A C 1
ATOM 751 O O . ARG A 1 92 ? -12.820 -18.605 24.162 1.00 58.84 92 ARG A O 1
ATOM 758 N N . PRO A 1 93 ? -12.215 -18.351 22.002 1.00 56.97 93 PRO A N 1
ATOM 759 C CA . PRO A 1 93 ? -12.531 -16.935 21.996 1.00 56.97 93 PRO A CA 1
ATOM 760 C C . PRO A 1 93 ? -13.994 -16.782 22.395 1.00 56.97 93 PRO A C 1
ATOM 762 O O . PRO A 1 93 ? -14.862 -17.459 21.841 1.00 56.97 93 PRO A O 1
ATOM 765 N N . GLN A 1 94 ? -14.247 -15.930 23.386 1.00 58.34 94 GLN A N 1
ATOM 766 C CA . GLN A 1 94 ? -15.602 -15.530 23.732 1.00 58.34 94 GLN A CA 1
ATOM 767 C C . GLN A 1 94 ? -16.249 -15.026 22.439 1.00 58.34 94 GLN A C 1
ATOM 769 O O . GLN A 1 94 ? -15.602 -14.288 21.691 1.00 58.34 94 GLN A O 1
ATOM 774 N N . ALA A 1 95 ? -17.455 -15.504 22.119 1.00 54.28 95 ALA A N 1
ATOM 775 C CA . ALA A 1 95 ? -18.114 -15.171 20.864 1.00 54.28 95 ALA A CA 1
ATOM 776 C C . ALA A 1 95 ? -18.230 -13.646 20.760 1.00 54.28 95 ALA A C 1
ATOM 778 O O . ALA A 1 95 ? -19.041 -13.025 21.445 1.00 54.28 95 ALA A O 1
ATOM 779 N N . ALA A 1 96 ? -17.361 -13.035 19.954 1.00 61.56 96 ALA A N 1
ATOM 780 C CA . ALA A 1 96 ? -17.400 -11.603 19.744 1.00 61.56 96 ALA A CA 1
ATOM 781 C C . ALA A 1 96 ? -18.753 -11.263 19.122 1.00 61.56 96 ALA A C 1
ATOM 783 O O . ALA A 1 96 ? -19.235 -11.988 18.245 1.00 61.56 96 ALA A O 1
ATOM 784 N N . SER A 1 97 ? -19.353 -10.156 19.562 1.00 60.72 97 SER A N 1
ATOM 785 C CA . SER A 1 97 ? -20.555 -9.651 18.906 1.00 60.72 97 SER A CA 1
ATOM 786 C C . SER A 1 97 ? -20.271 -9.520 17.406 1.00 60.72 97 SER A C 1
ATOM 788 O O . SER A 1 97 ? -19.231 -8.959 17.034 1.00 60.72 97 SER A O 1
ATOM 790 N N . PRO A 1 98 ? -21.131 -10.075 16.535 1.00 65.19 98 PRO A N 1
ATOM 791 C CA . PRO A 1 98 ? -20.924 -9.977 15.104 1.00 65.19 98 PRO A CA 1
ATOM 792 C C . PRO A 1 98 ? -20.832 -8.503 14.733 1.00 65.19 98 PRO A C 1
ATOM 794 O O . PRO A 1 98 ? -21.639 -7.681 15.169 1.00 65.19 98 PRO A O 1
ATOM 797 N N . ALA A 1 99 ? -19.818 -8.163 13.943 1.00 71.38 99 ALA A N 1
ATOM 798 C CA . ALA A 1 99 ? -19.665 -6.796 13.493 1.00 71.38 99 ALA A CA 1
ATOM 799 C C . ALA A 1 99 ? -20.936 -6.359 12.742 1.00 71.38 99 ALA A C 1
ATOM 801 O O . ALA A 1 99 ? -21.470 -7.147 11.950 1.00 71.38 99 ALA A O 1
ATOM 802 N N . PRO A 1 100 ? -21.415 -5.124 12.964 1.00 75.19 100 PRO A N 1
ATOM 803 C CA . PRO A 1 100 ? -22.623 -4.641 12.321 1.00 75.19 100 PRO A CA 1
ATOM 804 C C . PRO A 1 100 ? -22.479 -4.745 10.802 1.00 75.19 100 PRO A C 1
ATOM 806 O O . PRO A 1 100 ? -21.446 -4.387 10.226 1.00 75.19 100 PRO A O 1
ATOM 809 N N . ARG A 1 101 ? -23.516 -5.280 10.151 1.00 86.75 101 ARG A N 1
ATOM 810 C CA . ARG A 1 101 ? -23.555 -5.378 8.691 1.00 86.75 101 ARG A CA 1
ATOM 811 C C . ARG A 1 101 ? -23.675 -3.969 8.098 1.00 86.75 101 ARG A C 1
ATOM 813 O O . ARG A 1 101 ? -24.425 -3.154 8.640 1.00 86.75 101 ARG A O 1
ATOM 820 N N . PRO A 1 102 ? -22.969 -3.667 6.994 1.00 92.25 102 PRO A N 1
ATOM 821 C CA . PRO A 1 102 ? -23.132 -2.390 6.314 1.00 92.25 102 PRO A CA 1
ATOM 822 C C . PRO A 1 102 ? -24.578 -2.240 5.824 1.00 92.25 102 PRO A C 1
ATOM 824 O O . PRO A 1 102 ? -25.164 -3.182 5.288 1.00 92.25 102 PRO A O 1
ATOM 827 N N . SER A 1 103 ? -25.165 -1.057 6.014 1.00 95.94 103 SER A N 1
ATOM 828 C CA . SER A 1 103 ? -26.511 -0.765 5.516 1.00 95.94 103 SER A CA 1
ATOM 829 C C . SER A 1 103 ? -26.522 -0.672 3.987 1.00 95.94 103 SER A C 1
ATOM 831 O O . SER A 1 103 ? -25.509 -0.341 3.367 1.00 95.94 103 SER A O 1
ATOM 833 N N . ARG A 1 104 ? -27.685 -0.899 3.361 1.00 97.12 104 ARG A N 1
ATOM 834 C CA . ARG A 1 104 ? -27.845 -0.754 1.901 1.00 97.12 104 ARG A CA 1
ATOM 835 C C . ARG A 1 104 ? -27.450 0.644 1.415 1.00 97.12 104 ARG A C 1
ATOM 837 O O . ARG A 1 104 ? -26.750 0.761 0.421 1.00 97.12 104 ARG A O 1
ATOM 844 N N . ILE A 1 105 ? -27.826 1.687 2.159 1.00 96.69 105 ILE A N 1
ATOM 845 C CA . ILE A 1 105 ? -27.479 3.082 1.841 1.00 96.69 105 ILE A CA 1
ATOM 846 C C . ILE A 1 105 ? -25.960 3.284 1.851 1.00 96.69 105 ILE A C 1
ATOM 848 O O . ILE A 1 105 ? -25.420 3.912 0.948 1.00 96.69 105 ILE A O 1
ATOM 852 N N . PHE A 1 106 ? -25.257 2.722 2.839 1.00 96.81 106 PHE A N 1
ATOM 853 C CA . PHE A 1 106 ? -23.798 2.792 2.881 1.00 96.81 106 PHE A CA 1
ATOM 854 C C . PHE A 1 106 ? -23.166 2.102 1.666 1.00 96.81 106 PHE A C 1
ATOM 856 O O . PHE A 1 106 ? -22.271 2.669 1.051 1.00 96.81 106 PHE A O 1
ATOM 863 N N . LEU A 1 107 ? -23.652 0.915 1.288 1.00 98.25 107 LEU A N 1
ATOM 864 C CA . LEU A 1 107 ? -23.147 0.192 0.116 1.00 98.25 107 LEU A CA 1
ATOM 865 C C . LEU A 1 107 ? -23.392 0.957 -1.192 1.00 98.25 107 LEU A C 1
ATOM 867 O O . LEU A 1 107 ? -22.489 1.035 -2.019 1.00 98.25 107 LEU A O 1
ATOM 871 N N . LEU A 1 108 ? -24.570 1.566 -1.354 1.00 98.38 108 LEU A N 1
ATOM 872 C CA .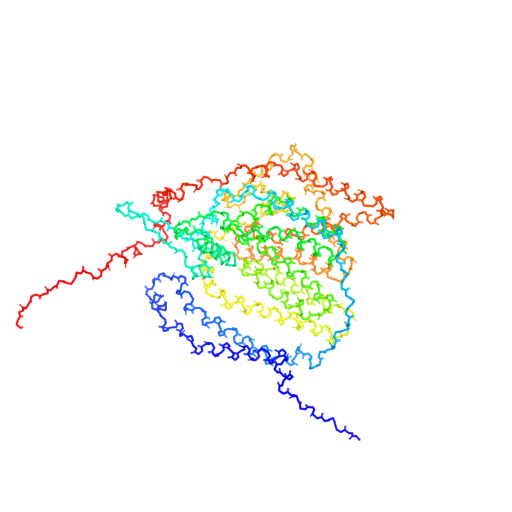 LEU A 1 108 ? -24.885 2.420 -2.504 1.00 98.38 108 LEU A CA 1
ATOM 873 C C . LEU A 1 108 ? -23.982 3.660 -2.555 1.00 98.38 108 LEU A C 1
ATOM 875 O O . LEU A 1 108 ? -23.475 4.005 -3.618 1.00 98.38 108 LEU A O 1
ATOM 879 N N . ALA A 1 109 ? -23.722 4.294 -1.410 1.00 98.06 109 ALA A N 1
ATOM 880 C CA . ALA A 1 109 ? -22.808 5.430 -1.331 1.00 98.06 109 ALA A CA 1
ATOM 881 C C . ALA A 1 109 ? -21.363 5.029 -1.676 1.00 98.06 109 ALA A C 1
ATOM 883 O O . ALA A 1 109 ? -20.696 5.737 -2.427 1.00 98.06 109 ALA A O 1
ATOM 884 N N . VAL A 1 110 ? -20.891 3.873 -1.195 1.00 98.56 110 VAL A N 1
ATOM 885 C CA . VAL A 1 110 ? -19.584 3.323 -1.586 1.00 98.56 110 VAL A CA 1
ATOM 886 C C . VAL A 1 110 ? -19.542 3.046 -3.088 1.00 98.56 110 VAL A C 1
ATOM 888 O O . VAL A 1 110 ? -18.583 3.450 -3.734 1.00 98.56 110 VAL A O 1
ATOM 891 N N . ALA A 1 111 ? -20.579 2.436 -3.667 1.00 98.62 111 ALA A N 1
ATOM 892 C CA . ALA A 1 111 ? -20.654 2.216 -5.112 1.00 98.62 111 ALA A CA 1
ATOM 893 C C . ALA A 1 111 ? -20.574 3.538 -5.897 1.00 98.62 111 ALA A C 1
ATOM 895 O O . ALA A 1 111 ? -19.809 3.630 -6.855 1.00 98.62 111 ALA A O 1
ATOM 896 N N . GLY A 1 112 ? -21.271 4.586 -5.444 1.00 98.56 112 GLY A N 1
ATOM 897 C CA . GLY A 1 112 ? -21.162 5.932 -6.013 1.00 98.56 112 GLY A CA 1
ATOM 898 C C . GLY A 1 112 ? -19.742 6.505 -5.941 1.00 98.56 112 GLY A C 1
ATOM 899 O O . GLY A 1 112 ? -19.255 7.049 -6.930 1.00 98.56 112 GLY A O 1
ATOM 900 N N . ILE A 1 113 ? -19.040 6.322 -4.815 1.00 98.50 113 ILE A N 1
ATOM 901 C CA . ILE A 1 113 ? -17.626 6.716 -4.667 1.00 98.50 113 ILE A CA 1
ATOM 902 C C . ILE A 1 113 ? -16.740 5.954 -5.662 1.00 98.50 113 ILE A C 1
ATOM 904 O O . ILE A 1 113 ? -15.878 6.565 -6.287 1.00 98.50 113 ILE A O 1
ATOM 908 N N . LEU A 1 114 ? -16.945 4.643 -5.834 1.00 98.69 114 LEU A N 1
ATOM 909 C CA . LEU A 1 114 ? -16.164 3.830 -6.774 1.00 98.69 114 LEU A CA 1
ATOM 910 C C . LEU A 1 114 ? -16.387 4.269 -8.229 1.00 98.69 114 LEU A C 1
ATOM 912 O O . LEU A 1 114 ? -15.421 4.390 -8.981 1.00 98.69 114 LEU A O 1
ATOM 916 N N . ILE A 1 115 ? -17.635 4.561 -8.610 1.00 98.56 115 ILE A N 1
ATOM 917 C CA . ILE A 1 115 ? -17.977 5.073 -9.946 1.00 98.56 115 ILE A CA 1
ATOM 918 C C . ILE A 1 115 ? -17.318 6.436 -10.173 1.00 98.56 115 ILE A C 1
ATOM 920 O O . ILE A 1 115 ? -16.630 6.623 -11.174 1.00 98.56 115 ILE A O 1
ATOM 924 N N . ALA A 1 116 ? -17.460 7.369 -9.228 1.00 97.00 116 ALA A N 1
ATOM 925 C CA . ALA A 1 116 ? -16.817 8.678 -9.317 1.00 97.00 116 ALA A CA 1
ATOM 926 C C . ALA A 1 116 ? -15.288 8.550 -9.413 1.00 97.00 116 ALA A C 1
ATOM 928 O O . ALA A 1 116 ? -14.658 9.216 -10.235 1.00 97.00 116 ALA A O 1
ATOM 929 N N . ALA A 1 117 ? -14.688 7.654 -8.623 1.00 97.62 117 ALA A N 1
ATOM 930 C CA . ALA A 1 117 ? -13.258 7.390 -8.670 1.00 97.62 117 ALA A CA 1
ATOM 931 C C . ALA A 1 117 ? -12.814 6.894 -10.054 1.00 97.62 117 ALA A C 1
ATOM 933 O O . ALA A 1 117 ? -11.800 7.379 -10.561 1.00 97.62 117 ALA A O 1
ATOM 934 N N . ALA A 1 118 ? -13.570 5.976 -10.662 1.00 97.81 118 ALA A N 1
ATOM 935 C CA . ALA A 1 118 ? -13.293 5.448 -11.994 1.00 97.81 118 ALA A CA 1
ATOM 936 C C . ALA A 1 118 ? -13.398 6.534 -13.073 1.00 97.81 118 ALA A C 1
ATOM 938 O O . ALA A 1 118 ? -12.464 6.703 -13.855 1.00 97.81 118 ALA A O 1
ATOM 939 N N . LEU A 1 119 ? -14.481 7.318 -13.067 1.00 96.06 119 LEU A N 1
ATOM 940 C CA . LEU A 1 119 ? -14.714 8.389 -14.044 1.00 96.06 119 LEU A CA 1
ATOM 941 C C . LEU A 1 119 ? -13.629 9.472 -13.997 1.00 96.06 119 LEU A C 1
ATOM 943 O O . LEU A 1 119 ? -13.199 9.953 -15.039 1.00 96.06 119 LEU A O 1
ATOM 947 N N . LEU A 1 120 ? -13.141 9.821 -12.803 1.00 92.12 120 LEU A N 1
ATOM 948 C CA . LEU A 1 120 ? -12.071 10.811 -12.636 1.00 92.12 120 LEU A CA 1
ATOM 949 C C . LEU A 1 120 ? -10.695 10.318 -13.106 1.00 92.12 120 LEU A C 1
ATOM 951 O O . LEU A 1 120 ? -9.825 11.134 -13.394 1.00 92.12 120 LEU A O 1
ATOM 955 N N . ARG A 1 121 ? -10.476 9.000 -13.140 1.00 92.94 121 ARG A N 1
ATOM 956 C CA . ARG A 1 121 ? -9.184 8.377 -13.477 1.00 92.94 121 ARG A CA 1
ATOM 957 C C . ARG A 1 121 ? -9.119 7.917 -14.932 1.00 92.94 121 ARG A C 1
ATOM 959 O O . ARG A 1 121 ? -8.053 7.969 -15.532 1.00 92.94 121 ARG A O 1
ATOM 966 N N . ALA A 1 122 ? -10.241 7.480 -15.502 1.00 94.31 122 ALA A N 1
ATOM 967 C CA . ALA A 1 122 ? -10.290 6.873 -16.830 1.00 94.31 122 ALA A CA 1
ATOM 968 C C . ALA A 1 122 ? -9.640 7.722 -17.946 1.00 94.31 122 ALA A C 1
ATOM 970 O O . ALA A 1 122 ? -8.885 7.141 -18.725 1.00 94.31 122 ALA A O 1
ATOM 971 N N . PRO A 1 123 ? -9.817 9.062 -18.006 1.00 90.06 123 PRO A N 1
ATOM 972 C CA . PRO A 1 123 ? -9.196 9.880 -19.053 1.00 90.06 123 PRO A CA 1
ATOM 973 C C . PRO A 1 123 ? -7.662 9.830 -19.078 1.00 90.06 123 PRO A C 1
ATOM 975 O O . PRO A 1 123 ? -7.061 10.089 -20.116 1.00 90.06 123 PRO A O 1
ATOM 978 N N . ALA A 1 124 ? -7.025 9.496 -17.951 1.00 86.56 124 ALA A N 1
ATOM 979 C CA . ALA A 1 124 ? -5.572 9.465 -17.825 1.00 86.56 124 ALA A CA 1
ATOM 980 C C . ALA A 1 124 ? -4.941 8.109 -18.195 1.00 86.56 124 ALA A C 1
ATOM 982 O O . ALA A 1 124 ? -3.719 7.999 -18.278 1.00 86.56 124 ALA A O 1
ATOM 983 N N . LEU A 1 125 ? -5.742 7.068 -18.456 1.00 89.50 125 LEU A N 1
ATOM 984 C CA . LEU A 1 125 ? -5.217 5.737 -18.790 1.00 89.50 125 LEU A CA 1
ATOM 985 C C . LEU A 1 125 ? -4.443 5.710 -20.115 1.00 89.50 125 LEU A C 1
ATOM 987 O O . LEU A 1 125 ? -3.467 4.969 -20.228 1.00 89.50 125 LEU A O 1
ATOM 991 N N . ASP A 1 126 ? -4.837 6.551 -21.072 1.00 85.75 126 ASP A N 1
ATOM 992 C CA . ASP A 1 126 ? -4.225 6.661 -22.404 1.00 85.75 126 ASP A CA 1
ATOM 993 C C . ASP A 1 126 ? -3.080 7.688 -22.474 1.00 85.75 126 ASP A C 1
ATOM 995 O O . ASP A 1 126 ? -2.519 7.942 -23.541 1.00 85.75 126 ASP A O 1
ATOM 999 N N . HIS A 1 127 ? -2.708 8.304 -21.348 1.00 82.56 127 HIS A N 1
ATOM 1000 C CA . HIS A 1 127 ? -1.653 9.320 -21.329 1.00 82.56 127 HIS A CA 1
ATOM 1001 C C . HIS A 1 127 ? -0.276 8.734 -21.649 1.00 82.56 127 HIS A C 1
ATOM 1003 O O . HIS A 1 127 ? -0.040 7.532 -21.523 1.00 82.56 127 HIS A O 1
ATOM 1009 N N . THR A 1 128 ? 0.678 9.588 -22.014 1.00 78.25 128 THR A N 1
ATOM 1010 C CA . THR A 1 128 ? 2.074 9.161 -22.160 1.00 78.25 128 THR A CA 1
ATOM 1011 C C . THR A 1 128 ? 2.629 8.627 -20.839 1.00 78.25 128 THR A C 1
ATOM 1013 O O . THR A 1 128 ? 2.174 8.992 -19.754 1.00 78.25 128 THR A O 1
ATOM 1016 N N . MET A 1 129 ? 3.594 7.712 -20.930 1.00 79.38 129 MET A N 1
ATOM 1017 C CA . MET A 1 129 ? 4.241 7.131 -19.755 1.00 79.38 129 MET A CA 1
ATOM 1018 C C . MET A 1 129 ? 5.259 8.102 -19.163 1.00 79.38 129 MET A C 1
ATOM 1020 O O . MET A 1 129 ? 6.072 8.677 -19.893 1.00 79.38 129 MET A O 1
ATOM 1024 N N . LEU A 1 130 ? 5.258 8.225 -17.836 1.00 76.50 130 LEU A N 1
ATOM 1025 C CA . LEU A 1 130 ? 6.365 8.832 -17.105 1.00 76.50 130 LEU A CA 1
ATOM 1026 C C . LEU A 1 130 ? 7.635 7.983 -17.241 1.00 76.50 130 LEU A C 1
ATOM 1028 O O . LEU A 1 130 ? 7.571 6.782 -17.489 1.00 76.50 130 LEU A O 1
ATOM 1032 N N . ARG A 1 131 ? 8.800 8.594 -16.998 1.00 77.06 131 ARG A N 1
ATOM 1033 C CA . ARG A 1 131 ? 10.095 7.890 -17.035 1.00 77.06 131 ARG A CA 1
ATOM 1034 C C . ARG A 1 131 ? 10.122 6.644 -16.140 1.00 77.06 131 ARG A C 1
ATOM 1036 O O . ARG A 1 131 ? 10.632 5.609 -16.541 1.00 77.06 131 ARG A O 1
ATOM 1043 N N . ASP A 1 132 ? 9.573 6.735 -14.934 1.00 79.81 132 ASP A N 1
ATOM 1044 C CA . ASP A 1 132 ? 9.598 5.605 -14.002 1.00 79.81 132 ASP A CA 1
ATOM 1045 C C . ASP A 1 132 ? 8.601 4.501 -14.410 1.00 79.81 132 ASP A C 1
ATOM 1047 O O . ASP A 1 132 ? 8.818 3.329 -14.101 1.00 79.81 132 ASP A O 1
ATOM 1051 N N . GLU A 1 133 ? 7.522 4.858 -15.120 1.00 86.12 133 GLU A N 1
ATOM 1052 C CA . GLU A 1 133 ? 6.596 3.893 -15.729 1.00 86.12 133 GLU A CA 1
ATOM 1053 C C . GLU A 1 133 ? 7.246 3.194 -16.921 1.00 86.12 133 GLU A C 1
ATOM 1055 O O . GLU A 1 133 ? 7.139 1.976 -17.048 1.00 86.12 133 GLU A O 1
ATOM 1060 N N . SER A 1 134 ? 7.943 3.945 -17.782 1.00 84.81 134 SER A N 1
ATOM 1061 C CA . SER A 1 134 ? 8.633 3.374 -18.936 1.00 84.81 134 SER A CA 1
ATOM 1062 C C . SER A 1 134 ? 9.780 2.464 -18.511 1.00 84.81 134 SER A C 1
ATOM 1064 O O . SER A 1 134 ? 9.947 1.401 -19.103 1.00 84.81 134 SER A O 1
ATOM 1066 N N . ASP A 1 135 ? 10.515 2.815 -17.453 1.00 86.50 135 ASP A N 1
ATOM 1067 C CA . ASP A 1 135 ? 11.542 1.947 -16.875 1.00 86.50 135 ASP A CA 1
ATOM 1068 C C . ASP A 1 135 ? 10.937 0.618 -16.387 1.00 86.50 135 ASP A C 1
ATOM 1070 O O . ASP A 1 135 ? 11.478 -0.444 -16.701 1.00 86.50 135 ASP A O 1
ATOM 1074 N N . THR A 1 136 ? 9.791 0.644 -15.693 1.00 91.31 136 THR A N 1
ATOM 1075 C CA . THR A 1 136 ? 9.067 -0.580 -15.293 1.00 91.31 136 THR A CA 1
ATOM 1076 C C . THR A 1 136 ? 8.567 -1.366 -16.502 1.00 91.31 136 THR A C 1
ATOM 1078 O O . THR A 1 136 ? 8.751 -2.584 -16.562 1.00 91.31 136 THR A O 1
ATOM 1081 N N . ALA A 1 137 ? 7.982 -0.689 -17.490 1.00 92.31 137 ALA A N 1
ATOM 1082 C CA . ALA A 1 137 ? 7.492 -1.320 -18.708 1.00 92.31 137 ALA A CA 1
ATOM 1083 C C . ALA A 1 137 ? 8.626 -2.030 -19.458 1.00 92.31 137 ALA A C 1
ATOM 1085 O O . ALA A 1 137 ? 8.491 -3.189 -19.832 1.00 92.31 137 ALA A O 1
ATOM 1086 N N . VAL A 1 138 ? 9.771 -1.378 -19.634 1.00 90.44 138 VAL A N 1
ATOM 1087 C CA . VAL A 1 138 ? 10.910 -1.940 -20.367 1.00 90.44 138 VAL A CA 1
ATOM 1088 C C . VAL A 1 138 ? 11.576 -3.073 -19.598 1.00 90.44 138 VAL A C 1
ATOM 1090 O O . VAL A 1 138 ? 11.887 -4.107 -20.185 1.00 90.44 138 VAL A O 1
ATOM 1093 N N . ARG A 1 139 ? 11.828 -2.885 -18.300 1.00 91.00 139 ARG A N 1
ATOM 1094 C CA . ARG A 1 139 ? 12.651 -3.819 -17.523 1.00 91.00 139 ARG A CA 1
ATOM 1095 C C . ARG A 1 139 ? 11.864 -5.014 -17.017 1.00 91.00 139 ARG A C 1
ATOM 1097 O O . ARG A 1 139 ? 12.396 -6.114 -17.052 1.00 91.00 139 ARG A O 1
ATOM 1104 N N . ASN A 1 140 ? 10.638 -4.805 -16.542 1.00 94.88 140 ASN A N 1
ATOM 1105 C CA . ASN A 1 140 ? 9.932 -5.793 -15.725 1.00 94.88 140 ASN A CA 1
ATOM 1106 C C . ASN A 1 140 ? 8.667 -6.357 -16.386 1.00 94.88 140 ASN A C 1
ATOM 1108 O O . ASN A 1 140 ? 8.149 -7.354 -15.897 1.00 94.88 140 ASN A O 1
ATOM 1112 N N . VAL A 1 141 ? 8.143 -5.742 -17.455 1.00 95.25 141 VAL A N 1
ATOM 1113 C CA . VAL A 1 141 ? 6.807 -6.093 -17.974 1.00 95.25 141 VAL A CA 1
ATOM 1114 C C . VAL A 1 141 ? 6.794 -6.439 -19.469 1.00 95.25 141 VAL A C 1
ATOM 1116 O O . VAL A 1 141 ? 6.388 -7.525 -19.859 1.00 95.25 141 VAL A O 1
ATOM 1119 N N . HIS A 1 142 ? 7.196 -5.513 -20.330 1.00 94.44 142 HIS A N 1
ATOM 1120 C CA . HIS A 1 142 ? 7.052 -5.611 -21.781 1.00 94.44 142 HIS A CA 1
ATOM 1121 C C . HIS A 1 142 ? 8.369 -5.993 -22.464 1.00 94.44 142 HIS A C 1
ATOM 1123 O O . HIS A 1 142 ? 8.432 -7.000 -23.170 1.00 94.44 142 HIS A O 1
ATOM 1129 N N . GLY A 1 143 ? 9.428 -5.219 -22.231 1.00 90.94 143 GLY A N 1
ATOM 1130 C CA . GLY A 1 143 ? 10.675 -5.303 -22.990 1.00 90.94 143 GLY A CA 1
ATOM 1131 C C . GLY A 1 143 ? 10.912 -4.080 -23.874 1.00 90.94 143 GLY A C 1
ATOM 1132 O O . GLY A 1 143 ? 10.262 -3.044 -23.722 1.00 90.94 143 GLY A O 1
ATOM 1133 N N . VAL A 1 144 ? 11.869 -4.187 -24.793 1.00 89.81 144 VAL A N 1
ATOM 1134 C CA . VAL A 1 144 ? 12.305 -3.078 -25.653 1.00 89.81 144 VAL A CA 1
ATOM 1135 C C . VAL A 1 144 ? 12.675 -3.569 -27.049 1.00 89.81 144 VAL A C 1
ATOM 1137 O O . VAL A 1 144 ? 13.239 -4.648 -27.206 1.00 89.81 144 VAL A O 1
ATOM 1140 N N . SER A 1 145 ? 12.371 -2.764 -28.067 1.00 86.31 145 SER A N 1
ATOM 1141 C CA . SER A 1 145 ? 12.883 -2.967 -29.427 1.00 86.31 145 SER A CA 1
ATOM 1142 C C . SER A 1 145 ? 14.237 -2.287 -29.575 1.00 86.31 145 SER A C 1
ATOM 1144 O O . SER A 1 145 ? 14.346 -1.092 -29.310 1.00 86.31 145 SER A O 1
ATOM 1146 N N . ILE A 1 146 ? 15.244 -3.044 -29.994 1.00 85.06 146 ILE A N 1
ATOM 1147 C CA . ILE A 1 146 ? 16.623 -2.582 -30.170 1.00 85.06 146 ILE A CA 1
ATOM 1148 C C . ILE A 1 146 ? 16.882 -2.423 -31.668 1.00 85.06 146 ILE A C 1
ATOM 1150 O O . ILE A 1 146 ? 16.538 -3.328 -32.433 1.00 85.06 146 ILE A O 1
ATOM 1154 N N . ALA A 1 147 ? 17.451 -1.292 -32.088 1.00 85.50 147 ALA A N 1
ATOM 1155 C CA . ALA A 1 147 ? 17.896 -1.123 -33.466 1.00 85.50 147 ALA A CA 1
ATOM 1156 C C . ALA A 1 147 ? 19.230 -1.849 -33.680 1.00 85.50 147 ALA A C 1
ATOM 1158 O O . ALA A 1 147 ? 20.166 -1.720 -32.890 1.00 85.50 147 ALA A O 1
ATOM 1159 N N . ASN A 1 148 ? 19.314 -2.624 -34.752 1.00 85.94 148 ASN A N 1
ATOM 1160 C CA . ASN A 1 148 ? 20.539 -3.281 -35.175 1.00 85.94 148 ASN A CA 1
ATOM 1161 C C . ASN A 1 148 ? 21.333 -2.346 -36.114 1.00 85.94 148 ASN A C 1
ATOM 1163 O O . ASN A 1 148 ? 20.747 -1.442 -36.719 1.00 85.94 148 ASN A O 1
ATOM 1167 N N . PRO A 1 149 ? 22.654 -2.555 -36.284 1.00 87.38 149 PRO A N 1
ATOM 1168 C CA . PRO A 1 149 ? 23.482 -1.734 -37.177 1.00 87.38 149 PRO A CA 1
ATOM 1169 C C . PRO A 1 149 ? 23.020 -1.713 -38.644 1.00 87.38 149 PRO A C 1
ATOM 1171 O O . PRO A 1 149 ? 23.318 -0.767 -39.365 1.00 87.38 149 PRO A O 1
ATOM 1174 N N . ASP A 1 150 ? 22.280 -2.734 -39.078 1.00 88.19 150 ASP A N 1
ATOM 1175 C CA . ASP A 1 150 ? 21.703 -2.861 -40.423 1.00 88.19 150 ASP A CA 1
ATOM 1176 C C . ASP A 1 150 ? 20.363 -2.110 -40.592 1.00 88.19 150 ASP A C 1
ATOM 1178 O O . ASP A 1 150 ? 19.739 -2.173 -41.650 1.00 88.19 150 ASP A O 1
ATOM 1182 N N . GLY A 1 151 ? 19.895 -1.411 -39.552 1.00 86.31 151 GLY A N 1
ATOM 1183 C CA . GLY A 1 151 ? 18.619 -0.694 -39.533 1.00 86.31 151 GLY A CA 1
ATOM 1184 C C . GLY A 1 151 ? 17.397 -1.563 -39.211 1.00 86.31 151 GLY A C 1
ATOM 1185 O O . GLY A 1 151 ? 16.300 -1.020 -39.033 1.00 86.31 151 GLY A O 1
ATOM 1186 N N . SER A 1 152 ? 17.554 -2.884 -39.081 1.00 88.12 152 SER A N 1
ATOM 1187 C CA . SER A 1 152 ? 16.494 -3.775 -38.601 1.00 88.12 152 SER A CA 1
ATOM 1188 C C . SER A 1 152 ? 16.251 -3.588 -37.096 1.00 88.12 152 SER A C 1
ATOM 1190 O O . SER A 1 152 ? 17.054 -2.984 -36.383 1.00 88.12 152 SER A O 1
ATOM 1192 N N . ARG A 1 153 ? 15.108 -4.063 -36.585 1.00 86.00 153 ARG A N 1
ATOM 1193 C CA . ARG A 1 153 ? 14.765 -3.972 -35.156 1.00 86.00 153 ARG A CA 1
ATOM 1194 C C . ARG A 1 153 ? 14.519 -5.351 -34.569 1.00 86.00 153 ARG A C 1
ATOM 1196 O O . ARG A 1 153 ? 13.645 -6.071 -35.044 1.00 86.00 153 ARG A O 1
ATOM 1203 N N . THR A 1 154 ? 15.221 -5.673 -33.488 1.00 89.12 154 THR A N 1
ATOM 1204 C CA . THR A 1 154 ? 15.004 -6.904 -32.721 1.00 89.12 154 THR A CA 1
ATOM 1205 C C . THR A 1 154 ? 14.264 -6.576 -31.433 1.00 89.12 154 THR A C 1
ATOM 1207 O O . THR A 1 154 ? 14.747 -5.801 -30.605 1.00 89.12 154 THR A O 1
ATOM 1210 N N . PHE A 1 155 ? 13.097 -7.182 -31.225 1.00 90.81 155 PHE A N 1
ATOM 1211 C CA . PHE A 1 155 ? 12.384 -7.054 -29.959 1.00 90.81 155 PHE A CA 1
ATOM 1212 C C . PHE A 1 155 ? 12.984 -7.975 -28.894 1.00 90.81 155 PHE A C 1
ATOM 1214 O O . PHE A 1 155 ? 13.031 -9.194 -29.058 1.00 90.81 155 PHE A O 1
ATOM 1221 N N . ARG A 1 156 ? 13.407 -7.392 -27.771 1.00 91.00 156 ARG A N 1
ATOM 1222 C CA . ARG A 1 156 ? 13.877 -8.111 -26.590 1.00 91.00 156 ARG A CA 1
ATOM 1223 C C . ARG A 1 156 ? 12.798 -8.060 -25.500 1.00 91.00 156 ARG A C 1
ATOM 1225 O O . ARG A 1 156 ? 12.662 -7.022 -24.848 1.00 91.00 156 ARG A O 1
ATOM 1232 N N . PRO A 1 157 ? 12.054 -9.155 -25.266 1.00 93.12 157 PRO A N 1
ATOM 1233 C CA . PRO A 1 157 ? 10.999 -9.182 -24.259 1.00 93.12 157 PRO A CA 1
ATOM 1234 C C . PRO A 1 157 ? 11.565 -9.178 -22.834 1.00 93.12 157 PRO A C 1
ATOM 1236 O O . PRO A 1 157 ? 12.623 -9.757 -22.580 1.00 93.12 157 PRO A O 1
ATOM 1239 N N . ALA A 1 158 ? 10.814 -8.596 -21.897 1.00 93.75 158 ALA A N 1
ATOM 1240 C CA . ALA A 1 158 ? 10.996 -8.858 -20.470 1.00 93.75 158 ALA A CA 1
ATOM 1241 C C . ALA A 1 158 ? 10.325 -10.196 -20.113 1.00 93.75 158 ALA A C 1
ATOM 1243 O O . ALA A 1 158 ? 9.160 -10.435 -20.452 1.00 93.75 158 ALA A O 1
ATOM 1244 N N . GLY A 1 159 ? 11.068 -11.100 -19.480 1.00 94.38 159 GLY A N 1
ATOM 1245 C CA . GLY A 1 159 ? 10.560 -12.391 -19.035 1.00 94.38 159 GLY A CA 1
ATOM 1246 C C . GLY A 1 159 ? 9.994 -12.344 -17.617 1.00 94.38 159 GLY A C 1
ATOM 1247 O O . GLY A 1 159 ? 10.050 -11.335 -16.914 1.00 94.38 159 GLY A O 1
ATOM 1248 N N . TRP A 1 160 ? 9.482 -13.491 -17.172 1.00 96.12 160 TRP A N 1
ATOM 1249 C CA . TRP A 1 160 ? 8.977 -13.668 -15.808 1.00 96.12 160 TRP A CA 1
ATOM 1250 C C . TRP A 1 160 ? 10.063 -13.503 -14.742 1.00 96.12 160 TRP A C 1
ATOM 1252 O O . TRP A 1 160 ? 9.781 -13.004 -13.656 1.00 96.12 160 TRP A O 1
ATOM 1262 N N . ILE A 1 161 ? 11.310 -13.869 -15.054 1.00 95.75 161 ILE A N 1
ATOM 1263 C CA . ILE A 1 161 ? 12.438 -13.675 -14.136 1.00 95.75 161 ILE A CA 1
ATOM 1264 C C . ILE A 1 161 ? 12.666 -12.184 -13.882 1.00 95.75 161 ILE A C 1
ATOM 1266 O O . ILE A 1 161 ? 12.879 -11.785 -12.739 1.00 95.75 161 ILE A O 1
ATOM 1270 N N . GLU A 1 162 ? 12.594 -11.349 -14.918 1.00 95.00 162 GLU A N 1
ATOM 1271 C CA . GLU A 1 162 ? 12.738 -9.907 -14.764 1.00 95.00 162 GLU A CA 1
ATOM 1272 C C . GLU A 1 162 ? 11.557 -9.274 -14.020 1.00 95.00 162 GLU A C 1
ATOM 1274 O O . GLU A 1 162 ? 11.763 -8.384 -13.191 1.00 95.00 162 GLU A O 1
ATOM 1279 N N . ALA A 1 163 ? 10.334 -9.751 -14.264 1.00 96.19 163 ALA A N 1
ATOM 1280 C CA . ALA A 1 163 ? 9.150 -9.312 -13.528 1.00 96.19 163 ALA A CA 1
ATOM 1281 C C . ALA A 1 163 ? 9.278 -9.595 -12.021 1.00 96.19 163 ALA A C 1
ATOM 1283 O O . ALA A 1 163 ? 8.984 -8.722 -11.201 1.00 96.19 163 ALA A O 1
ATOM 1284 N N . LEU A 1 164 ? 9.755 -10.794 -11.670 1.00 96.06 164 LEU A N 1
ATOM 1285 C CA . LEU A 1 164 ? 9.851 -11.288 -10.295 1.00 96.06 164 LEU A CA 1
ATOM 1286 C C . LEU A 1 164 ? 11.077 -10.762 -9.533 1.00 96.06 164 LEU A C 1
ATOM 1288 O O . LEU A 1 164 ? 10.964 -10.480 -8.340 1.00 96.06 164 LEU A O 1
ATOM 1292 N N . TRP A 1 165 ? 12.235 -10.649 -10.195 1.00 95.88 165 TRP A N 1
ATOM 1293 C CA . TRP A 1 165 ? 13.525 -10.526 -9.502 1.00 95.88 165 TRP A CA 1
ATOM 1294 C C . TRP A 1 165 ? 14.515 -9.507 -10.071 1.00 95.88 165 TRP A C 1
ATOM 1296 O O . TRP A 1 165 ? 15.558 -9.291 -9.451 1.00 95.88 165 TRP A O 1
ATOM 1306 N N . GLU A 1 166 ? 14.247 -8.849 -11.203 1.00 94.88 166 GLU A N 1
ATOM 1307 C CA . GLU A 1 166 ? 15.066 -7.686 -11.577 1.00 94.88 166 GLU A CA 1
ATOM 1308 C C . GLU A 1 166 ? 14.725 -6.542 -10.621 1.00 94.88 166 GLU A C 1
ATOM 1310 O O . GLU A 1 166 ? 13.565 -6.136 -10.530 1.00 94.88 166 GLU A O 1
ATOM 1315 N N . ASN A 1 167 ? 15.720 -6.033 -9.892 1.00 93.62 167 ASN A N 1
ATOM 1316 C CA . ASN A 1 167 ? 15.544 -4.854 -9.053 1.00 93.62 167 ASN A CA 1
ATOM 1317 C C . ASN A 1 167 ? 16.821 -4.005 -8.906 1.00 93.62 167 ASN A C 1
ATOM 1319 O O . ASN A 1 167 ? 17.069 -3.425 -7.846 1.00 93.62 167 ASN A O 1
ATOM 1323 N N . ASN A 1 168 ? 17.645 -3.889 -9.954 1.00 87.56 168 ASN A N 1
ATOM 1324 C CA . ASN A 1 168 ? 18.909 -3.131 -9.893 1.00 87.56 168 ASN A CA 1
ATOM 1325 C C . ASN A 1 168 ? 18.713 -1.621 -9.704 1.00 87.56 168 ASN A C 1
ATOM 1327 O O . ASN A 1 168 ? 19.649 -0.905 -9.345 1.00 87.56 168 ASN A O 1
ATOM 1331 N N . GLY A 1 169 ? 17.511 -1.120 -9.992 1.00 85.56 169 GLY A N 1
ATOM 1332 C CA . GLY A 1 169 ? 17.120 0.259 -9.709 1.00 85.56 169 GLY A CA 1
ATOM 1333 C C . GLY A 1 169 ? 16.503 0.464 -8.326 1.00 85.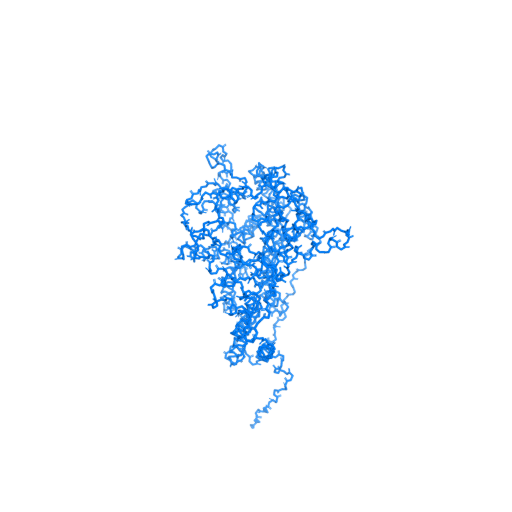56 169 GLY A C 1
ATOM 1334 O O . GLY A 1 169 ? 16.085 1.582 -8.049 1.00 85.56 169 GLY A O 1
ATOM 1335 N N . ALA A 1 170 ? 16.370 -0.593 -7.508 1.00 88.12 170 ALA A N 1
ATOM 1336 C CA . ALA A 1 170 ? 15.537 -0.616 -6.299 1.00 88.12 170 ALA A CA 1
ATOM 1337 C C . ALA A 1 170 ? 14.125 -0.038 -6.537 1.00 88.12 170 ALA A C 1
ATOM 1339 O O . ALA A 1 170 ? 13.553 0.636 -5.681 1.00 88.12 170 ALA A O 1
ATOM 1340 N N . ASN A 1 171 ? 13.591 -0.266 -7.738 1.00 85.44 171 ASN A N 1
ATOM 1341 C CA . ASN A 1 171 ? 12.421 0.425 -8.259 1.00 85.44 171 ASN A CA 1
ATOM 1342 C C . ASN A 1 171 ? 11.408 -0.506 -8.941 1.00 85.44 171 ASN A C 1
ATOM 1344 O O . ASN A 1 171 ? 10.491 0.005 -9.584 1.00 85.44 171 ASN A O 1
ATOM 1348 N N . ASN A 1 172 ? 11.570 -1.832 -8.833 1.00 92.81 172 ASN A N 1
ATOM 1349 C CA . ASN A 1 172 ? 10.602 -2.809 -9.335 1.00 92.81 172 ASN A CA 1
ATOM 1350 C C . ASN A 1 172 ? 9.450 -2.982 -8.324 1.00 92.81 172 ASN A C 1
ATOM 1352 O O . ASN A 1 172 ? 9.670 -3.519 -7.232 1.00 92.81 172 ASN A O 1
ATOM 1356 N N . PRO A 1 173 ? 8.219 -2.556 -8.661 1.00 92.31 173 PRO A N 1
ATOM 1357 C CA . PRO A 1 173 ? 7.041 -2.867 -7.868 1.00 92.31 173 PRO A CA 1
ATOM 1358 C C . PRO A 1 173 ? 6.555 -4.288 -8.196 1.00 92.31 173 PRO A C 1
ATOM 1360 O O . PRO A 1 173 ? 5.624 -4.466 -8.978 1.00 92.31 173 PRO A O 1
ATOM 1363 N N . VAL A 1 174 ? 7.191 -5.305 -7.611 1.00 96.19 174 VAL A N 1
ATOM 1364 C CA . VAL A 1 174 ? 7.103 -6.707 -8.067 1.00 96.19 174 VAL A CA 1
ATOM 1365 C C . VAL A 1 174 ? 5.665 -7.202 -8.255 1.00 96.19 174 VAL A C 1
ATOM 1367 O O . VAL A 1 174 ? 5.328 -7.708 -9.325 1.00 96.19 174 VAL A O 1
ATOM 1370 N N . LEU A 1 175 ? 4.781 -6.997 -7.269 1.00 97.44 175 LEU A N 1
ATOM 1371 C CA . LEU A 1 175 ? 3.383 -7.430 -7.400 1.00 97.44 175 LEU A CA 1
ATOM 1372 C C . LEU A 1 175 ? 2.656 -6.741 -8.571 1.00 97.44 175 LEU A C 1
ATOM 1374 O O . LEU A 1 175 ? 1.886 -7.381 -9.284 1.00 97.44 175 LEU A O 1
ATOM 1378 N N . PHE A 1 176 ? 2.915 -5.451 -8.803 1.00 97.75 176 PHE A N 1
ATOM 1379 C CA . PHE A 1 176 ? 2.366 -4.732 -9.953 1.00 97.75 176 PHE A CA 1
ATOM 1380 C C . PHE A 1 176 ? 2.943 -5.263 -11.269 1.00 97.75 176 PHE A C 1
ATOM 1382 O O . PHE A 1 176 ? 2.188 -5.454 -12.223 1.00 97.75 176 PHE A O 1
ATOM 1389 N N . SER A 1 177 ? 4.252 -5.523 -11.321 1.00 97.75 177 SER A N 1
ATOM 1390 C CA . SER A 1 177 ? 4.927 -6.042 -12.513 1.00 97.75 177 SER A CA 1
ATOM 1391 C C . SER A 1 177 ? 4.339 -7.388 -12.934 1.00 97.75 177 SER A C 1
ATOM 1393 O O . SER A 1 177 ? 3.996 -7.551 -14.099 1.00 97.75 1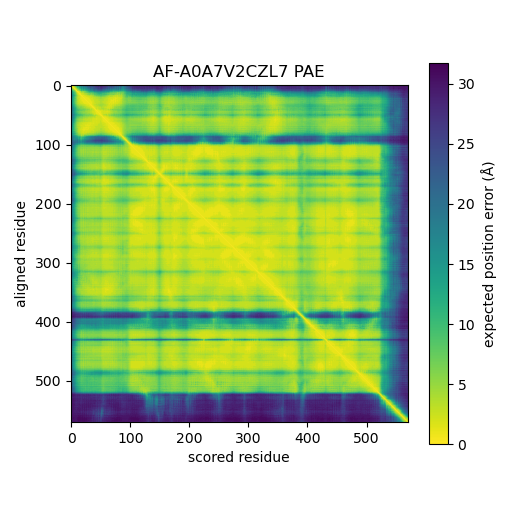77 SER A O 1
ATOM 1395 N N . ILE A 1 178 ? 4.106 -8.302 -11.985 1.00 97.88 178 ILE A N 1
ATOM 1396 C CA . ILE A 1 178 ? 3.457 -9.604 -12.226 1.00 97.88 178 ILE A CA 1
ATOM 1397 C C . ILE A 1 178 ? 2.058 -9.432 -12.825 1.00 97.88 178 ILE A C 1
ATOM 1399 O O . ILE A 1 178 ? 1.743 -10.039 -13.846 1.00 97.88 178 ILE A O 1
ATOM 1403 N N . LEU A 1 179 ? 1.211 -8.606 -12.201 1.00 98.31 179 LEU A N 1
ATOM 1404 C CA . LEU A 1 179 ? -0.171 -8.411 -12.652 1.00 98.31 179 LEU A CA 1
ATOM 1405 C C . LEU A 1 179 ? -0.235 -7.724 -14.021 1.00 98.31 179 LEU A C 1
ATOM 1407 O O . LEU A 1 179 ? -1.068 -8.074 -14.856 1.00 98.31 179 LEU A O 1
ATOM 1411 N N . SER A 1 180 ? 0.660 -6.771 -14.270 1.00 97.81 180 SER A N 1
ATOM 1412 C CA . SER A 1 180 ? 0.747 -6.079 -15.557 1.00 97.81 180 SER A CA 1
ATOM 1413 C C . SER A 1 180 ? 1.265 -6.995 -16.661 1.00 97.81 180 SER A C 1
ATOM 1415 O O . SER A 1 180 ? 0.750 -6.958 -17.776 1.00 97.81 180 SER A O 1
ATOM 1417 N N . HIS A 1 181 ? 2.255 -7.835 -16.345 1.00 96.06 181 HIS A N 1
ATOM 1418 C CA . HIS A 1 181 ? 2.838 -8.816 -17.264 1.00 96.06 181 HIS A CA 1
ATOM 1419 C C . HIS A 1 181 ? 1.779 -9.847 -17.670 1.00 96.06 181 HIS A C 1
ATOM 1421 O O . HIS A 1 181 ? 1.457 -9.961 -18.853 1.00 96.06 181 HIS A O 1
ATOM 1427 N N . ALA A 1 182 ? 1.094 -10.441 -16.684 1.00 97.25 182 ALA A N 1
ATOM 1428 C CA . ALA A 1 182 ? -0.053 -11.324 -16.910 1.00 97.25 182 ALA A CA 1
ATOM 1429 C C . ALA A 1 182 ? -1.174 -10.646 -17.718 1.00 97.25 182 ALA A C 1
ATOM 1431 O O . ALA A 1 182 ? -1.771 -11.264 -18.598 1.00 97.25 182 ALA A O 1
ATOM 1432 N N . GLY A 1 183 ? -1.466 -9.375 -17.430 1.00 97.38 183 GLY A N 1
ATOM 1433 C CA . GLY A 1 183 ? -2.486 -8.609 -18.143 1.00 97.38 183 GL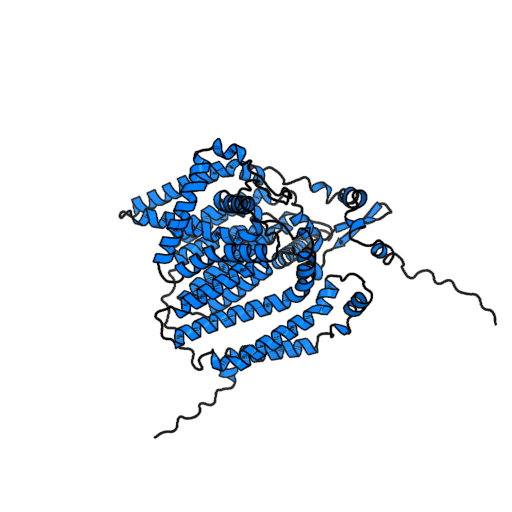Y A CA 1
ATOM 1434 C C . GLY A 1 183 ? -2.160 -8.396 -19.618 1.00 97.38 183 GLY A C 1
ATOM 1435 O O . GLY A 1 183 ? -3.038 -8.551 -20.464 1.00 97.38 183 GLY A O 1
ATOM 1436 N N . LEU A 1 184 ? -0.904 -8.072 -19.937 1.00 95.31 184 LEU A N 1
ATOM 1437 C CA . LEU A 1 184 ? -0.451 -7.924 -21.320 1.00 95.31 184 LEU A CA 1
ATOM 1438 C C . LEU A 1 184 ? -0.463 -9.254 -22.068 1.00 95.31 184 LEU A C 1
ATOM 1440 O O . LEU A 1 184 ? -0.888 -9.285 -23.222 1.00 95.31 184 LEU A O 1
ATOM 1444 N N . ASP A 1 185 ? -0.050 -10.342 -21.422 1.00 95.31 185 ASP A N 1
ATOM 1445 C CA . ASP A 1 185 ? -0.094 -11.677 -22.020 1.00 95.31 185 ASP A CA 1
ATOM 1446 C C . ASP A 1 185 ? -1.536 -12.122 -22.295 1.00 95.31 185 ASP A C 1
ATOM 1448 O O . ASP A 1 185 ? -1.838 -12.577 -23.401 1.00 95.31 185 ASP A O 1
ATOM 1452 N N . LEU A 1 186 ? -2.457 -11.896 -21.351 1.00 97.19 186 LEU A N 1
ATOM 1453 C CA . LEU A 1 186 ? -3.883 -12.168 -21.546 1.00 97.19 186 LEU A CA 1
ATOM 1454 C C . LEU A 1 186 ? -4.479 -11.314 -22.672 1.00 97.19 186 LEU A C 1
ATOM 1456 O O . LEU A 1 186 ? -5.213 -11.825 -23.516 1.00 97.19 186 LEU A O 1
ATOM 1460 N N . TRP A 1 187 ? -4.156 -10.021 -22.713 1.00 97.38 187 TRP A N 1
ATOM 1461 C CA . TRP A 1 187 ? -4.635 -9.119 -23.758 1.00 97.38 187 TRP A CA 1
ATOM 1462 C C . TRP A 1 187 ? -4.143 -9.534 -25.151 1.00 97.38 187 TRP A C 1
ATOM 1464 O O . TRP A 1 187 ? -4.927 -9.539 -26.101 1.00 97.38 187 TRP A O 1
ATOM 1474 N N . ARG A 1 188 ? -2.877 -9.943 -25.285 1.00 95.25 188 ARG A N 1
ATOM 1475 C CA . ARG A 1 188 ? -2.325 -10.464 -26.548 1.00 95.25 188 ARG A CA 1
ATOM 1476 C C . ARG A 1 188 ? -2.999 -11.757 -26.966 1.00 95.25 188 ARG A C 1
ATOM 1478 O O . ARG A 1 188 ? -3.403 -11.870 -28.118 1.00 95.25 188 ARG A O 1
ATOM 1485 N N . ALA A 1 189 ? -3.173 -12.690 -26.031 1.00 96.81 189 ALA A N 1
ATOM 1486 C CA . ALA A 1 189 ? -3.871 -13.944 -26.290 1.00 96.81 189 ALA A CA 1
ATOM 1487 C C . ALA A 1 189 ? -5.314 -13.701 -26.765 1.00 96.81 189 ALA A C 1
ATOM 1489 O O . ALA A 1 189 ? -5.768 -14.352 -27.700 1.00 96.81 189 ALA A O 1
ATOM 1490 N N . ALA A 1 190 ? -6.011 -12.728 -26.171 1.00 97.75 190 ALA A N 1
ATOM 1491 C CA . ALA A 1 190 ? -7.384 -12.384 -26.533 1.00 97.75 190 ALA A CA 1
ATOM 1492 C C . ALA A 1 190 ? -7.511 -11.621 -27.866 1.00 97.75 190 ALA A C 1
ATOM 1494 O O . ALA A 1 190 ? -8.549 -11.705 -28.514 1.00 97.75 190 ALA A O 1
ATOM 1495 N N . THR A 1 191 ? -6.491 -10.858 -28.273 1.00 97.56 191 THR A N 1
ATOM 1496 C CA . THR A 1 191 ? -6.543 -9.990 -29.470 1.00 97.56 191 THR A CA 1
ATOM 1497 C C . THR A 1 191 ? -5.755 -10.520 -30.667 1.00 97.56 191 THR A C 1
ATOM 1499 O O . THR A 1 191 ? -5.861 -9.961 -31.755 1.00 97.56 191 THR A O 1
ATOM 1502 N N . GLY A 1 192 ? -4.933 -11.556 -30.481 1.00 96.75 192 GLY A N 1
ATOM 1503 C CA . GLY A 1 192 ? -3.964 -12.009 -31.483 1.00 96.75 192 GLY A CA 1
ATOM 1504 C C . GLY A 1 192 ? -2.806 -11.027 -31.706 1.00 96.75 192 GLY A C 1
ATOM 1505 O O . GLY A 1 192 ? -2.096 -11.134 -32.705 1.00 96.75 192 GLY A O 1
ATOM 1506 N N . ALA A 1 193 ? -2.611 -10.048 -30.813 1.00 93.44 193 ALA A N 1
ATOM 1507 C CA . ALA A 1 193 ? -1.558 -9.050 -30.960 1.00 93.44 193 ALA A CA 1
ATOM 1508 C C . ALA A 1 193 ? -0.153 -9.680 -30.836 1.00 93.44 193 ALA A C 1
ATOM 1510 O O . ALA A 1 193 ? 0.064 -10.530 -29.966 1.00 93.44 193 ALA A O 1
ATOM 1511 N N . PRO A 1 194 ? 0.828 -9.243 -31.652 1.00 91.94 194 PRO A N 1
ATOM 1512 C CA . PRO A 1 194 ? 2.182 -9.776 -31.586 1.00 91.94 194 PRO A CA 1
ATOM 1513 C C . PRO A 1 194 ? 2.884 -9.384 -30.277 1.00 91.94 194 PRO A C 1
ATOM 1515 O O . PRO A 1 194 ? 2.473 -8.471 -29.555 1.00 91.94 194 PRO A O 1
ATOM 1518 N N . ARG A 1 195 ? 3.967 -10.096 -29.948 1.00 88.44 195 ARG A N 1
ATOM 1519 C CA . ARG A 1 195 ? 4.652 -9.988 -28.647 1.00 88.44 195 ARG A CA 1
ATOM 1520 C C . ARG A 1 195 ? 5.279 -8.611 -28.388 1.00 88.44 195 ARG A C 1
ATOM 1522 O O . ARG A 1 195 ? 5.392 -8.198 -27.235 1.00 88.44 195 ARG A O 1
ATOM 1529 N N . ASP A 1 196 ? 5.664 -7.908 -29.443 1.00 86.75 196 ASP A N 1
ATOM 1530 C CA . ASP A 1 196 ? 6.206 -6.546 -29.425 1.00 86.75 196 ASP A CA 1
ATOM 1531 C C . ASP A 1 196 ? 5.113 -5.466 -29.334 1.00 86.75 196 ASP A C 1
ATOM 1533 O O . ASP A 1 196 ? 5.406 -4.296 -29.087 1.00 86.75 196 ASP A O 1
ATOM 1537 N N . ARG A 1 197 ? 3.831 -5.838 -29.460 1.00 89.62 197 ARG A N 1
ATOM 1538 C CA . ARG A 1 197 ? 2.718 -4.911 -29.261 1.00 89.62 197 ARG A CA 1
ATOM 1539 C C . ARG A 1 197 ? 2.535 -4.590 -27.777 1.00 89.62 197 ARG A C 1
ATOM 1541 O O . ARG A 1 197 ? 2.627 -5.464 -26.904 1.00 89.62 197 ARG A O 1
ATOM 1548 N N . PHE A 1 198 ? 2.231 -3.322 -27.514 1.00 87.19 198 PHE A N 1
ATOM 1549 C CA . PHE A 1 198 ? 2.064 -2.743 -26.187 1.00 87.19 198 PHE A CA 1
ATOM 1550 C C . PHE A 1 198 ? 0.838 -1.822 -26.136 1.00 87.19 198 PHE A C 1
ATOM 1552 O O . PHE A 1 198 ? 0.590 -1.074 -27.084 1.00 87.19 198 PHE A O 1
ATOM 1559 N N . ASP A 1 199 ? 0.108 -1.853 -25.020 1.00 87.12 199 ASP A N 1
ATOM 1560 C CA . ASP A 1 199 ? -1.006 -0.949 -24.723 1.00 87.12 199 ASP A CA 1
ATOM 1561 C C . ASP A 1 199 ? -0.829 -0.365 -23.301 1.00 87.12 199 ASP A C 1
ATOM 1563 O O . ASP A 1 199 ? -0.821 -1.128 -22.326 1.00 87.12 199 ASP A O 1
ATOM 1567 N N . PRO A 1 200 ? -0.682 0.969 -23.148 1.00 89.06 200 PRO A N 1
ATOM 1568 C CA . PRO A 1 200 ? -0.502 1.609 -21.843 1.00 89.06 200 PRO A CA 1
ATOM 1569 C C . PRO A 1 200 ? -1.650 1.354 -20.860 1.00 89.06 200 PRO A C 1
ATOM 1571 O O . PRO A 1 200 ? -1.413 1.263 -19.655 1.00 89.06 200 PRO A O 1
ATOM 1574 N N . ARG A 1 201 ? -2.887 1.199 -21.344 1.00 92.81 201 ARG A N 1
ATOM 1575 C CA . ARG A 1 201 ? -4.050 0.937 -20.484 1.00 92.81 201 ARG A CA 1
ATOM 1576 C C . ARG A 1 201 ? -3.940 -0.428 -19.828 1.00 92.81 201 ARG A C 1
ATOM 1578 O O . ARG A 1 201 ? -4.268 -0.579 -18.654 1.00 92.81 201 ARG A O 1
ATOM 1585 N N . VAL A 1 202 ? -3.437 -1.408 -20.577 1.00 94.88 202 VAL A N 1
ATOM 1586 C CA . VAL A 1 202 ? -3.193 -2.763 -20.074 1.00 94.88 202 VAL A CA 1
ATOM 1587 C C . VAL A 1 202 ? -1.997 -2.773 -19.121 1.00 94.88 202 VAL A C 1
ATOM 1589 O O . VAL A 1 202 ? -2.030 -3.465 -18.116 1.00 94.88 202 VAL A O 1
ATOM 1592 N N . LEU A 1 203 ? -0.967 -1.952 -19.328 1.00 94.44 203 LEU A N 1
ATOM 1593 C CA . LEU A 1 203 ? 0.056 -1.779 -18.287 1.00 94.44 203 LEU A CA 1
ATOM 1594 C C . LEU A 1 203 ? -0.558 -1.220 -16.987 1.00 94.44 203 LEU A C 1
ATOM 1596 O O . LEU A 1 203 ? -0.215 -1.656 -15.895 1.00 94.44 203 LEU A O 1
ATOM 1600 N N . ARG A 1 204 ? -1.462 -0.243 -17.092 1.00 96.31 204 ARG A N 1
ATOM 1601 C CA . ARG A 1 204 ? -1.987 0.524 -15.948 1.00 96.31 204 ARG A CA 1
ATOM 1602 C C . ARG A 1 204 ? -3.170 -0.123 -15.230 1.00 96.31 204 ARG A C 1
ATOM 1604 O O . ARG A 1 204 ? -3.534 0.345 -14.149 1.00 96.31 204 ARG A O 1
ATOM 1611 N N . TRP A 1 205 ? -3.767 -1.187 -15.776 1.00 96.75 205 TRP A N 1
ATOM 1612 C CA . TRP A 1 205 ? -4.981 -1.788 -15.209 1.00 96.75 205 TRP A CA 1
ATOM 1613 C C . TRP A 1 205 ? -4.842 -2.192 -13.727 1.00 96.75 205 TRP A C 1
ATOM 1615 O O . TRP A 1 205 ? -5.803 -1.941 -12.989 1.00 96.75 205 TRP A O 1
ATOM 1625 N N . PRO A 1 206 ? -3.701 -2.737 -13.229 1.00 98.00 206 PRO A N 1
ATOM 1626 C CA . PRO A 1 206 ? -3.609 -3.128 -11.824 1.00 98.00 206 PRO A CA 1
ATOM 1627 C C . PRO A 1 206 ? -3.678 -1.918 -10.892 1.00 98.00 206 PRO A C 1
ATOM 1629 O O . PRO A 1 206 ? -4.399 -1.946 -9.895 1.00 98.00 206 PRO A O 1
ATOM 1632 N N . SER A 1 207 ? -2.979 -0.831 -11.236 1.00 97.50 207 SER A N 1
ATOM 1633 C CA . SER A 1 207 ? -3.025 0.431 -10.488 1.00 97.50 207 SER A CA 1
ATOM 1634 C C . SER A 1 207 ? -4.410 1.054 -10.519 1.00 97.50 207 SER A C 1
ATOM 1636 O O . SER A 1 207 ? -4.899 1.510 -9.486 1.00 97.50 207 SER A O 1
ATOM 1638 N N . PHE A 1 208 ? -5.060 1.026 -11.683 1.00 98.25 208 PHE A N 1
ATOM 1639 C CA . PHE A 1 208 ? -6.388 1.595 -11.880 1.00 98.25 208 PHE A CA 1
ATOM 1640 C C . PHE A 1 208 ? -7.432 0.896 -11.020 1.00 98.25 208 PHE A C 1
ATOM 1642 O O . PHE A 1 208 ? -8.128 1.543 -10.230 1.00 98.25 208 PHE A O 1
ATOM 1649 N N . ALA A 1 209 ? -7.484 -0.433 -11.107 1.00 98.56 209 ALA A N 1
ATOM 1650 C CA . ALA A 1 209 ? -8.373 -1.243 -10.288 1.00 98.56 209 ALA A CA 1
ATOM 1651 C C . ALA A 1 209 ? -8.073 -1.049 -8.795 1.00 98.56 209 ALA A C 1
ATOM 1653 O O . ALA A 1 209 ? -8.989 -0.810 -8.004 1.00 98.56 209 ALA A O 1
ATOM 1654 N N . ALA A 1 210 ? -6.795 -1.084 -8.405 1.00 98.69 210 ALA A N 1
ATOM 1655 C CA . ALA A 1 210 ? -6.410 -0.934 -7.010 1.00 98.69 210 ALA A CA 1
ATOM 1656 C C . ALA A 1 210 ? -6.755 0.444 -6.436 1.00 98.69 210 ALA A C 1
ATOM 1658 O O . ALA A 1 210 ? -7.270 0.524 -5.322 1.00 98.69 210 ALA A O 1
ATOM 1659 N N . GLY A 1 211 ? -6.537 1.519 -7.195 1.00 98.50 211 GLY A N 1
ATOM 1660 C CA . GLY A 1 211 ? -6.855 2.883 -6.778 1.00 98.50 211 GLY A CA 1
ATOM 1661 C C . GLY A 1 211 ? -8.354 3.102 -6.576 1.00 98.50 211 GLY A C 1
ATOM 1662 O O . GLY A 1 211 ? -8.775 3.712 -5.592 1.00 98.50 211 GLY A O 1
ATOM 1663 N N . ILE A 1 212 ? -9.196 2.543 -7.449 1.00 98.75 212 ILE A N 1
ATOM 1664 C CA . ILE A 1 212 ? -10.655 2.585 -7.271 1.00 98.75 212 ILE A CA 1
ATOM 1665 C C . ILE A 1 212 ? -11.051 1.808 -6.011 1.00 98.75 212 ILE A C 1
ATOM 1667 O O . ILE A 1 212 ? -11.706 2.357 -5.122 1.00 98.75 212 ILE A O 1
ATOM 1671 N N . LEU A 1 213 ? -10.600 0.557 -5.886 1.00 98.75 213 LEU A N 1
ATOM 1672 C CA . LEU A 1 213 ? -10.927 -0.305 -4.746 1.00 98.75 213 LEU A CA 1
ATOM 1673 C C . LEU A 1 213 ? -10.419 0.259 -3.411 1.00 98.75 213 LEU A C 1
ATOM 1675 O O . LEU A 1 213 ? -11.098 0.104 -2.393 1.00 98.75 213 LEU A O 1
ATOM 1679 N N . ALA A 1 214 ? -9.282 0.960 -3.401 1.00 98.81 214 ALA A N 1
ATOM 1680 C CA . ALA A 1 214 ? -8.749 1.628 -2.217 1.00 98.81 214 ALA A CA 1
ATOM 1681 C C . ALA A 1 214 ? -9.726 2.680 -1.660 1.00 98.81 214 ALA A C 1
ATOM 1683 O O . ALA A 1 214 ? -9.880 2.779 -0.443 1.00 98.81 214 ALA A O 1
ATOM 1684 N N . CYS A 1 215 ? -10.463 3.399 -2.517 1.00 98.75 215 CYS A N 1
ATOM 1685 C CA . CYS A 1 215 ? -11.477 4.370 -2.081 1.00 98.75 215 CYS A CA 1
ATOM 1686 C C . CYS A 1 215 ? -12.601 3.693 -1.281 1.00 98.75 215 CYS A C 1
ATOM 1688 O O . CYS A 1 215 ? -12.968 4.148 -0.195 1.00 98.75 215 CYS A O 1
ATOM 1690 N N . GLY A 1 216 ? -13.111 2.564 -1.781 1.00 98.56 216 GLY A N 1
ATOM 1691 C CA . GLY A 1 216 ? -14.123 1.775 -1.075 1.00 98.56 216 GLY A CA 1
ATOM 1692 C C . GLY A 1 216 ? -13.575 1.128 0.196 1.00 98.56 216 GLY A C 1
ATOM 1693 O O . GLY A 1 216 ? -14.226 1.163 1.241 1.00 98.56 216 GLY A O 1
ATOM 1694 N N . MET A 1 217 ? -12.356 0.586 0.144 1.00 98.62 217 MET A N 1
ATOM 1695 C CA . MET A 1 217 ? -11.728 -0.055 1.300 1.00 98.62 217 MET A CA 1
ATOM 1696 C C . MET A 1 217 ? -11.472 0.937 2.439 1.00 98.62 217 MET A C 1
ATOM 1698 O O . MET A 1 217 ? -11.687 0.603 3.605 1.00 98.62 217 MET A O 1
ATOM 1702 N N . LEU A 1 218 ? -11.104 2.179 2.115 1.00 98.69 218 LEU A N 1
ATOM 1703 C CA . LEU A 1 218 ? -10.980 3.252 3.098 1.00 98.69 218 LEU A CA 1
ATOM 1704 C C . LEU A 1 218 ? -12.323 3.566 3.770 1.00 98.69 218 LEU A C 1
ATOM 1706 O O . LEU A 1 218 ? -12.372 3.770 4.986 1.00 98.69 218 LEU A O 1
ATOM 1710 N N . ALA A 1 219 ? -13.422 3.527 3.013 1.00 98.44 219 ALA A N 1
ATOM 1711 C CA . ALA A 1 219 ? -14.754 3.701 3.578 1.00 98.44 219 ALA A CA 1
ATOM 1712 C C . ALA A 1 219 ? -15.136 2.568 4.543 1.00 98.44 219 ALA A C 1
ATOM 1714 O O . ALA A 1 219 ? -15.647 2.833 5.636 1.00 98.44 219 ALA A O 1
ATOM 1715 N N . PHE A 1 220 ? -14.838 1.313 4.200 1.00 97.75 220 PHE A N 1
ATOM 1716 C CA . PHE A 1 220 ? -15.046 0.177 5.106 1.00 97.75 220 PHE A CA 1
ATOM 1717 C C . PHE A 1 220 ? -14.165 0.249 6.357 1.00 97.75 220 PHE A C 1
ATOM 1719 O O . PHE A 1 220 ? -14.640 -0.050 7.457 1.00 97.75 220 PHE A O 1
ATOM 1726 N N . LEU A 1 221 ? -12.909 0.681 6.220 1.00 97.12 221 LEU A N 1
ATOM 1727 C CA . LEU A 1 221 ? -12.001 0.881 7.348 1.00 97.12 221 LEU A CA 1
ATOM 1728 C C . LEU A 1 221 ? -12.515 1.976 8.292 1.00 97.12 221 LEU A C 1
ATOM 1730 O O . LEU A 1 221 ? -12.615 1.747 9.498 1.00 97.12 221 LEU A O 1
ATOM 1734 N N . GLY A 1 222 ? -12.928 3.129 7.759 1.00 96.19 222 GLY A N 1
ATOM 1735 C CA . GLY A 1 222 ? -13.503 4.212 8.560 1.00 96.19 222 GLY A CA 1
ATOM 1736 C C . GLY A 1 222 ? -14.808 3.816 9.254 1.00 96.19 222 GLY A C 1
ATOM 1737 O O . GLY A 1 222 ? -15.010 4.158 10.420 1.00 96.19 222 GLY A O 1
ATOM 1738 N N . GLN A 1 223 ? -15.663 3.022 8.600 1.00 95.06 223 GLN A N 1
ATOM 1739 C CA . GLN A 1 223 ? -16.850 2.447 9.239 1.00 95.06 223 GLN A CA 1
ATOM 1740 C C . GLN A 1 223 ? -16.479 1.497 10.389 1.00 95.06 223 GLN A C 1
ATOM 1742 O O . GLN A 1 223 ? -17.117 1.547 11.438 1.00 95.06 223 GLN A O 1
ATOM 1747 N N . ALA A 1 224 ? -15.469 0.642 10.204 1.00 93.06 224 ALA A N 1
ATOM 1748 C CA . ALA A 1 224 ? -15.041 -0.334 11.209 1.00 93.06 224 ALA A CA 1
ATOM 1749 C C . ALA A 1 224 ? -14.349 0.301 12.429 1.00 93.06 224 ALA A C 1
ATOM 1751 O O . ALA A 1 224 ? -14.396 -0.270 13.521 1.00 93.06 224 ALA A O 1
ATOM 1752 N N . LEU A 1 225 ? -13.703 1.454 12.242 1.00 92.06 225 LEU A N 1
ATOM 1753 C CA . LEU A 1 225 ? -13.016 2.207 13.297 1.00 92.06 225 LEU A CA 1
ATOM 1754 C C . LEU A 1 225 ? -13.925 3.177 14.046 1.00 92.06 225 LEU A C 1
ATOM 1756 O O . LEU A 1 225 ? -13.720 3.440 15.229 1.00 92.06 225 LEU A O 1
ATOM 1760 N N . ALA A 1 226 ? -14.885 3.758 13.335 1.00 91.56 226 ALA A N 1
ATOM 1761 C CA . ALA A 1 226 ? -15.666 4.883 13.804 1.00 91.56 226 ALA A CA 1
ATOM 1762 C C . ALA A 1 226 ? -17.143 4.683 13.451 1.00 91.56 226 ALA A C 1
ATOM 1764 O O . ALA A 1 226 ? -17.861 3.965 14.144 1.00 91.56 226 ALA A O 1
ATOM 1765 N N . LYS A 1 227 ? -17.619 5.359 12.405 1.00 91.75 227 LYS A N 1
ATOM 1766 C CA . LYS A 1 227 ? -19.015 5.335 11.960 1.00 91.75 227 LYS A CA 1
ATOM 1767 C C . LYS A 1 227 ? -19.080 5.387 10.435 1.00 91.75 227 LYS A C 1
ATOM 1769 O O . LYS A 1 227 ? -18.117 5.833 9.809 1.00 91.75 227 LYS A O 1
ATOM 1774 N N . PRO A 1 228 ? -20.216 5.001 9.820 1.00 94.75 228 PRO A N 1
ATOM 1775 C CA . PRO A 1 228 ? -20.375 5.030 8.367 1.00 94.75 228 PRO A CA 1
ATOM 1776 C C . PRO A 1 228 ? -19.990 6.373 7.732 1.00 94.75 228 PRO A C 1
ATOM 1778 O O . PRO A 1 228 ? -19.281 6.379 6.735 1.00 94.75 228 PRO A O 1
ATOM 1781 N N . LEU A 1 229 ? -20.373 7.500 8.345 1.00 94.75 229 LEU A N 1
ATOM 1782 C CA . LEU A 1 229 ? -20.047 8.839 7.838 1.00 94.75 229 LEU A CA 1
ATOM 1783 C C . LEU A 1 229 ? -18.538 9.127 7.822 1.00 94.75 229 LEU A C 1
ATOM 1785 O O . LEU A 1 229 ? -18.047 9.707 6.862 1.00 94.75 229 LEU A O 1
ATOM 1789 N N . THR A 1 230 ? -17.782 8.672 8.827 1.00 95.31 230 THR A N 1
ATOM 1790 C CA . THR A 1 230 ? -16.312 8.780 8.824 1.00 95.31 230 THR A CA 1
ATOM 1791 C C . THR A 1 230 ? -15.711 8.055 7.624 1.00 95.31 230 THR A C 1
ATOM 1793 O O . THR A 1 230 ? -14.857 8.604 6.934 1.00 95.31 230 THR A O 1
ATOM 1796 N N . GLY A 1 231 ? -16.195 6.840 7.351 1.00 96.56 231 GLY A N 1
ATOM 1797 C CA . GLY A 1 231 ? -15.777 6.059 6.192 1.00 96.56 231 GLY A CA 1
ATOM 1798 C C . GLY A 1 231 ? -16.137 6.721 4.865 1.00 96.56 231 GLY A C 1
ATOM 1799 O O . GLY A 1 231 ? -15.272 6.875 4.008 1.00 96.56 231 GLY A O 1
ATOM 1800 N N . LEU A 1 232 ? -17.390 7.149 4.698 1.00 97.56 232 LEU A N 1
ATOM 1801 C CA . LEU A 1 232 ? -17.846 7.783 3.459 1.00 97.56 232 LEU A CA 1
ATOM 1802 C C . LEU A 1 232 ? -17.087 9.083 3.164 1.00 97.56 232 LEU A C 1
ATOM 1804 O O . LEU A 1 232 ? -16.683 9.281 2.022 1.00 97.56 232 LEU A O 1
ATOM 1808 N N . ALA A 1 233 ? -16.828 9.919 4.179 1.00 96.75 233 ALA A N 1
ATOM 1809 C CA . ALA A 1 233 ? -15.979 11.100 4.021 1.00 96.75 233 ALA A CA 1
ATOM 1810 C C . ALA A 1 233 ? -14.568 10.707 3.566 1.00 96.75 233 ALA A C 1
ATOM 1812 O O . ALA A 1 233 ? -14.107 11.184 2.536 1.00 96.75 233 ALA A O 1
ATOM 1813 N N . ALA A 1 234 ? -13.897 9.804 4.287 1.00 97.62 234 ALA A N 1
ATOM 1814 C CA . ALA A 1 234 ? -12.524 9.416 3.968 1.00 97.62 234 ALA A CA 1
ATOM 1815 C C . ALA A 1 234 ? -12.401 8.804 2.558 1.00 97.62 234 ALA A C 1
ATOM 1817 O O . ALA A 1 234 ? -11.513 9.183 1.796 1.00 97.62 234 ALA A O 1
ATOM 1818 N N . GLY A 1 235 ? -13.320 7.906 2.186 1.00 98.31 235 GLY A N 1
ATOM 1819 C CA . GLY A 1 235 ? -13.360 7.284 0.861 1.00 98.31 235 GLY A CA 1
ATOM 1820 C C . GLY A 1 235 ? -13.629 8.282 -0.267 1.00 98.31 235 GLY A C 1
ATOM 1821 O O . GLY A 1 235 ? -12.952 8.225 -1.293 1.00 98.31 235 GLY A O 1
ATOM 1822 N N . LEU A 1 236 ? -14.559 9.227 -0.072 1.00 97.62 236 LEU A N 1
ATOM 1823 C CA . LEU A 1 236 ? -14.821 10.290 -1.045 1.00 97.62 236 LEU A CA 1
ATOM 1824 C C . LEU A 1 236 ? -13.603 11.202 -1.210 1.00 97.62 236 LEU A C 1
ATOM 1826 O O . LEU A 1 236 ? -13.184 11.463 -2.334 1.00 97.62 236 LEU A O 1
ATOM 1830 N N . LEU A 1 237 ? -13.000 11.651 -0.108 1.00 95.69 237 LEU A N 1
ATOM 1831 C CA . LEU A 1 237 ? -11.816 12.507 -0.168 1.00 95.69 237 LEU A CA 1
ATOM 1832 C C . LEU A 1 237 ? -10.660 11.802 -0.887 1.00 95.69 237 LEU A C 1
ATOM 1834 O O . LEU A 1 237 ? -10.006 12.417 -1.723 1.00 95.69 237 LEU A O 1
ATOM 1838 N N . LEU A 1 238 ? -10.459 10.500 -0.655 1.00 97.44 238 LEU A N 1
ATOM 1839 C CA . LEU A 1 238 ? -9.437 9.716 -1.357 1.00 97.44 238 LEU A CA 1
ATOM 1840 C C . LEU A 1 238 ? -9.748 9.570 -2.857 1.00 97.44 238 LEU A C 1
ATOM 1842 O O . LEU A 1 238 ? -8.832 9.581 -3.685 1.00 97.44 238 LEU A O 1
ATOM 1846 N N . ALA A 1 239 ? -11.026 9.458 -3.227 1.00 96.94 239 ALA A N 1
ATOM 1847 C CA . ALA A 1 239 ? -11.449 9.414 -4.625 1.00 96.94 239 ALA A CA 1
ATOM 1848 C C . ALA A 1 239 ? -11.126 10.718 -5.367 1.00 96.94 239 ALA A C 1
ATOM 1850 O O . ALA A 1 239 ? -10.722 10.650 -6.532 1.00 96.94 239 ALA A O 1
ATOM 1851 N N . LEU A 1 240 ? -11.245 11.860 -4.680 1.00 93.25 240 LEU A N 1
ATOM 1852 C CA . LEU A 1 240 ? -10.991 13.203 -5.210 1.00 93.25 240 LEU A CA 1
ATOM 1853 C C . LEU A 1 240 ? -9.515 13.628 -5.149 1.00 93.25 240 LEU A C 1
ATOM 1855 O O . LEU A 1 240 ? -9.126 14.557 -5.855 1.00 93.25 240 LEU A O 1
ATOM 1859 N N . HIS A 1 241 ? -8.695 12.980 -4.319 1.00 91.44 241 HIS A N 1
ATOM 1860 C CA . HIS A 1 241 ? -7.353 13.462 -4.000 1.00 91.44 241 HIS A CA 1
ATOM 1861 C C . HIS A 1 241 ? -6.369 13.366 -5.187 1.00 91.44 241 HIS A C 1
ATOM 1863 O O . HIS A 1 241 ? -6.084 12.244 -5.616 1.00 91.44 241 HIS A O 1
ATOM 1869 N N . PRO A 1 242 ? -5.762 14.471 -5.686 1.00 87.94 242 PRO A N 1
ATOM 1870 C CA . PRO A 1 242 ? -4.913 14.465 -6.886 1.00 87.94 242 PRO A CA 1
ATOM 1871 C C . PRO A 1 242 ? -3.735 13.505 -6.793 1.00 87.94 242 PRO A C 1
ATOM 1873 O O . PRO A 1 242 ? -3.470 12.765 -7.737 1.00 87.94 242 PRO A O 1
ATOM 1876 N N . TRP A 1 243 ? -3.080 13.454 -5.627 1.00 89.62 243 TRP A N 1
ATOM 1877 C CA . TRP A 1 243 ? -1.966 12.532 -5.396 1.00 89.62 243 TRP A CA 1
ATOM 1878 C C . TRP A 1 243 ? -2.392 11.080 -5.607 1.00 89.62 243 TRP A C 1
ATOM 1880 O O . TRP A 1 243 ? -1.702 10.310 -6.264 1.00 89.62 243 TRP A O 1
ATOM 1890 N N . HIS A 1 244 ? -3.578 10.717 -5.119 1.00 94.75 244 HIS A N 1
ATOM 1891 C CA . HIS A 1 244 ? -4.092 9.368 -5.268 1.00 94.75 244 HIS A CA 1
ATOM 1892 C C . HIS A 1 244 ? -4.616 9.101 -6.680 1.00 94.75 244 HIS A C 1
ATOM 1894 O O . HIS A 1 244 ? -4.361 8.022 -7.207 1.00 94.75 244 HIS A O 1
ATOM 1900 N N . ILE A 1 245 ? -5.315 10.058 -7.307 1.00 92.44 245 ILE A N 1
ATOM 1901 C CA . ILE A 1 245 ? -5.770 9.958 -8.706 1.00 92.44 245 ILE A CA 1
ATOM 1902 C C . ILE A 1 245 ? -4.581 9.635 -9.606 1.00 92.44 245 ILE A C 1
ATOM 1904 O O . ILE A 1 245 ? -4.621 8.630 -10.308 1.00 92.44 245 ILE A O 1
ATOM 1908 N N . ARG A 1 246 ? -3.509 10.424 -9.504 1.00 88.44 246 ARG A N 1
ATOM 1909 C CA . ARG A 1 246 ? -2.268 10.236 -10.254 1.00 88.44 246 ARG A CA 1
ATOM 1910 C C . ARG A 1 246 ? -1.706 8.825 -10.092 1.00 88.44 246 ARG A C 1
ATOM 1912 O O . ARG A 1 246 ? -1.580 8.097 -11.066 1.00 88.44 246 ARG A O 1
ATOM 1919 N N . TYR A 1 247 ? -1.442 8.389 -8.862 1.00 92.00 247 TYR A N 1
ATOM 1920 C CA . TYR A 1 247 ? -0.863 7.061 -8.640 1.00 92.00 247 TYR A CA 1
ATOM 1921 C C . TYR A 1 247 ? -1.827 5.898 -8.902 1.00 92.00 247 TYR A C 1
ATOM 1923 O O . TYR A 1 247 ? -1.387 4.753 -8.965 1.00 92.00 247 TYR A O 1
ATOM 1931 N N . SER A 1 248 ? -3.121 6.174 -9.093 1.00 95.38 248 SER A N 1
ATOM 1932 C CA . SER A 1 248 ? -4.087 5.184 -9.579 1.00 95.38 248 SER A CA 1
ATOM 1933 C C . SER A 1 248 ? -3.979 4.952 -11.086 1.00 95.38 248 SER A C 1
ATOM 1935 O O . SER A 1 248 ? -4.521 3.972 -11.572 1.00 95.38 248 SER A O 1
ATOM 1937 N N . VAL A 1 249 ? -3.331 5.836 -11.842 1.00 92.25 249 VAL A N 1
ATOM 1938 C CA . VAL A 1 249 ? -3.242 5.740 -13.311 1.00 92.25 249 VAL A CA 1
ATOM 1939 C C . VAL A 1 249 ? -1.806 5.654 -13.812 1.00 92.25 249 VAL A C 1
ATOM 1941 O O . VAL A 1 249 ? -1.586 5.563 -15.010 1.00 92.25 249 VAL A O 1
ATOM 1944 N N . GLU A 1 250 ? -0.827 5.629 -12.913 1.00 90.00 250 GLU A N 1
ATOM 1945 C CA . GLU A 1 250 ? 0.559 5.330 -13.257 1.00 90.00 250 GLU A CA 1
ATOM 1946 C C . GLU A 1 250 ? 0.804 3.816 -13.270 1.00 90.00 250 GLU A C 1
ATOM 1948 O O . GLU A 1 250 ? 0.344 3.085 -12.386 1.00 90.00 250 GLU A O 1
ATOM 1953 N N . GLY A 1 251 ? 1.593 3.343 -14.236 1.00 92.06 251 GLY A N 1
ATOM 1954 C CA . GLY A 1 251 ? 2.092 1.972 -14.330 1.00 92.06 251 GLY A CA 1
ATOM 1955 C C . GLY A 1 251 ? 3.130 1.632 -13.249 1.00 92.06 251 GLY A C 1
ATOM 1956 O O . GLY A 1 251 ? 4.278 1.320 -13.560 1.00 92.06 251 GLY A O 1
ATOM 1957 N N . ARG A 1 252 ? 2.741 1.762 -11.974 1.00 92.56 252 ARG A N 1
ATOM 1958 C CA . ARG A 1 252 ? 3.569 1.663 -10.762 1.00 92.56 252 ARG A CA 1
ATOM 1959 C C . ARG A 1 252 ? 2.793 1.008 -9.612 1.00 92.56 252 ARG A C 1
ATOM 1961 O O . ARG A 1 252 ? 1.579 1.106 -9.530 1.00 92.56 252 ARG A O 1
ATOM 1968 N N . GLY A 1 253 ? 3.486 0.429 -8.630 1.00 94.50 253 GLY A N 1
ATOM 1969 C CA . GLY A 1 253 ? 2.846 -0.331 -7.539 1.00 94.50 253 GLY A CA 1
ATOM 1970 C C . GLY A 1 253 ? 2.186 0.451 -6.398 1.00 94.50 253 GLY A C 1
ATOM 1971 O O . GLY A 1 253 ? 1.733 -0.173 -5.441 1.00 94.50 253 GLY A O 1
ATOM 1972 N N . TYR A 1 254 ? 2.126 1.786 -6.432 1.00 95.38 254 TYR A N 1
ATOM 1973 C CA . TYR A 1 254 ? 1.690 2.573 -5.267 1.00 95.38 254 TYR A CA 1
ATOM 1974 C C . TYR A 1 254 ? 0.209 2.396 -4.921 1.00 95.38 254 TYR A C 1
ATOM 1976 O O . TYR A 1 254 ? -0.114 2.178 -3.753 1.00 95.38 254 TYR A O 1
ATOM 1984 N N . ALA A 1 255 ? -0.691 2.449 -5.909 1.00 97.00 255 ALA A N 1
ATOM 1985 C CA . ALA A 1 255 ? -2.121 2.227 -5.678 1.00 97.00 255 ALA A CA 1
ATOM 1986 C C . ALA A 1 255 ? -2.406 0.802 -5.177 1.00 97.00 255 ALA A C 1
ATOM 1988 O O . ALA A 1 255 ? -3.226 0.604 -4.279 1.00 97.00 255 ALA A O 1
ATOM 1989 N N . LEU A 1 256 ? -1.669 -0.183 -5.698 1.00 97.69 256 LEU A N 1
ATOM 1990 C CA . LEU A 1 256 ? -1.754 -1.569 -5.247 1.00 97.69 256 LEU A CA 1
ATOM 1991 C C . LEU A 1 256 ? -1.277 -1.732 -3.801 1.00 97.69 256 LEU A C 1
ATOM 1993 O O . LEU A 1 256 ? -1.966 -2.357 -2.994 1.00 97.69 256 LEU A O 1
ATOM 1997 N N . ASN A 1 257 ? -0.158 -1.097 -3.448 1.00 97.94 257 ASN A N 1
ATOM 1998 C CA . ASN A 1 257 ? 0.328 -1.047 -2.074 1.00 97.94 257 ASN A CA 1
ATOM 1999 C C . ASN A 1 257 ? -0.708 -0.411 -1.130 1.00 97.94 257 ASN A C 1
ATOM 2001 O O . ASN A 1 257 ? -1.024 -0.980 -0.090 1.00 97.94 257 ASN A O 1
ATOM 2005 N N . LEU A 1 258 ? -1.291 0.731 -1.511 1.00 98.06 258 LEU A N 1
ATOM 2006 C CA . LEU A 1 258 ? -2.346 1.409 -0.749 1.00 98.06 258 LEU A CA 1
ATOM 2007 C C . LEU A 1 258 ? -3.556 0.502 -0.493 1.00 98.06 258 LEU A C 1
ATOM 2009 O O . LEU A 1 258 ? -4.008 0.402 0.648 1.00 98.06 258 LEU A O 1
ATOM 2013 N N . LEU A 1 259 ? -4.059 -0.192 -1.519 1.00 98.75 259 LEU A N 1
ATOM 2014 C CA . LEU A 1 259 ? -5.150 -1.155 -1.358 1.00 98.75 259 LEU A CA 1
ATOM 2015 C C . LEU A 1 259 ? -4.774 -2.272 -0.372 1.00 98.75 259 LEU A C 1
ATOM 2017 O O . LEU A 1 259 ? -5.554 -2.576 0.534 1.00 98.75 259 LEU A O 1
ATOM 2021 N N . CYS A 1 260 ? -3.585 -2.862 -0.523 1.00 98.62 260 CYS A N 1
ATOM 2022 C CA . CYS A 1 260 ? -3.108 -3.935 0.352 1.00 98.62 260 CYS A CA 1
ATOM 2023 C C . CYS A 1 260 ? -2.966 -3.462 1.803 1.00 98.62 260 CYS A C 1
ATOM 2025 O O . CYS A 1 260 ? -3.382 -4.161 2.723 1.00 98.62 260 CYS A O 1
ATOM 2027 N N . ILE A 1 261 ? -2.469 -2.243 2.017 1.00 98.50 261 ILE A N 1
ATOM 2028 C CA . ILE A 1 261 ? -2.390 -1.620 3.341 1.00 98.50 261 ILE A CA 1
ATOM 2029 C C . ILE A 1 261 ? -3.781 -1.443 3.945 1.00 98.50 261 ILE A C 1
ATOM 2031 O O . ILE A 1 261 ? -3.991 -1.799 5.101 1.00 98.50 261 ILE A O 1
ATOM 2035 N N . LEU A 1 262 ? -4.756 -0.943 3.187 1.00 98.75 262 LEU A N 1
ATOM 2036 C CA . LEU A 1 262 ? -6.118 -0.759 3.692 1.00 98.75 262 LEU A CA 1
ATOM 2037 C C . LEU A 1 262 ? -6.794 -2.085 4.048 1.00 98.75 262 LEU A C 1
ATOM 2039 O O . LEU A 1 262 ? -7.450 -2.179 5.088 1.00 98.75 262 LEU A O 1
ATOM 2043 N N . LEU A 1 263 ? -6.591 -3.115 3.225 1.00 98.62 263 LEU A N 1
ATOM 2044 C CA . LEU A 1 263 ? -7.018 -4.483 3.515 1.00 98.62 263 LEU A CA 1
ATOM 2045 C C . LEU A 1 263 ? -6.356 -5.017 4.788 1.00 98.62 263 LEU A C 1
ATOM 2047 O O . LEU A 1 263 ? -7.049 -5.577 5.640 1.00 98.62 263 LEU A O 1
ATOM 2051 N N . ALA A 1 264 ? -5.047 -4.808 4.940 1.00 98.56 264 ALA A N 1
ATOM 2052 C CA . ALA A 1 264 ? -4.295 -5.215 6.118 1.00 98.56 264 ALA A CA 1
ATOM 2053 C C . ALA A 1 264 ? -4.849 -4.517 7.367 1.00 98.56 264 ALA A C 1
ATOM 2055 O O . ALA A 1 264 ? -5.278 -5.186 8.304 1.00 98.56 264 ALA A O 1
ATOM 2056 N N . LEU A 1 265 ? -4.959 -3.188 7.366 1.00 98.06 265 LEU A N 1
ATOM 2057 C CA . LEU A 1 265 ? -5.491 -2.423 8.498 1.00 98.06 265 LEU A CA 1
ATOM 2058 C C . LEU A 1 265 ? -6.924 -2.839 8.853 1.00 98.06 265 LEU A C 1
ATOM 2060 O O . LEU A 1 265 ? -7.225 -3.025 10.031 1.00 98.06 265 LEU A O 1
ATOM 2064 N N . LEU A 1 266 ? -7.802 -3.047 7.865 1.00 97.38 266 LEU A N 1
ATOM 2065 C CA . LEU A 1 266 ? -9.157 -3.541 8.117 1.00 97.38 266 LEU A CA 1
ATOM 2066 C C . LEU A 1 266 ? -9.125 -4.930 8.763 1.00 97.38 266 LEU A C 1
ATOM 2068 O O . LEU A 1 266 ? -9.811 -5.156 9.762 1.00 97.38 266 LEU A O 1
ATOM 2072 N N . CYS A 1 267 ? -8.311 -5.846 8.239 1.00 97.56 267 CYS A N 1
ATOM 2073 C CA . CYS A 1 267 ? -8.142 -7.176 8.812 1.00 97.56 267 CYS A CA 1
ATOM 2074 C C . CYS A 1 267 ? -7.584 -7.116 10.235 1.00 97.56 267 CYS A C 1
ATOM 2076 O O . CYS A 1 267 ? -8.117 -7.795 11.103 1.00 97.56 267 CYS A O 1
ATOM 2078 N N . LEU A 1 268 ? -6.598 -6.262 10.512 1.00 97.00 268 LEU A N 1
ATOM 2079 C CA . LEU A 1 268 ? -6.031 -6.068 11.846 1.00 97.00 268 LEU A CA 1
ATOM 2080 C C . LEU A 1 268 ? -7.070 -5.540 12.834 1.00 97.00 268 LEU A C 1
ATOM 2082 O O . LEU A 1 268 ? -7.193 -6.064 13.938 1.00 97.00 268 LEU A O 1
ATOM 2086 N N . VAL A 1 269 ? -7.864 -4.547 12.430 1.00 94.44 269 VAL A N 1
ATOM 2087 C CA . VAL A 1 269 ? -8.959 -4.002 13.246 1.00 94.44 269 VAL A CA 1
ATOM 2088 C C . VAL A 1 269 ? -9.974 -5.096 13.567 1.00 94.44 269 VAL A C 1
ATOM 2090 O O . VAL A 1 269 ? -10.331 -5.288 14.731 1.00 94.44 269 VAL A O 1
ATOM 2093 N N . ARG A 1 270 ? -10.405 -5.868 12.562 1.00 92.44 270 ARG A N 1
ATOM 2094 C CA . ARG A 1 270 ? -11.355 -6.972 12.758 1.00 92.44 270 ARG A CA 1
ATOM 2095 C C . ARG A 1 270 ? -10.752 -8.123 13.560 1.00 92.44 270 ARG A C 1
ATOM 2097 O O . ARG A 1 270 ? -11.462 -8.740 14.353 1.00 92.44 270 ARG A O 1
ATOM 2104 N N . ALA A 1 271 ? -9.465 -8.405 13.401 1.00 92.69 271 ALA A N 1
ATOM 2105 C CA . ALA A 1 271 ? -8.747 -9.420 14.158 1.00 92.69 271 ALA A CA 1
ATOM 2106 C C . ALA A 1 271 ? -8.627 -9.019 15.630 1.00 92.69 271 ALA A C 1
ATOM 2108 O O . ALA A 1 271 ? -8.960 -9.813 16.505 1.00 92.69 271 ALA A O 1
ATOM 2109 N N . ALA A 1 272 ? -8.273 -7.764 15.908 1.00 90.75 272 ALA A N 1
ATOM 2110 C CA . ALA A 1 272 ? -8.255 -7.215 17.256 1.00 90.75 272 ALA A CA 1
ATOM 2111 C C . ALA A 1 272 ? -9.654 -7.240 17.892 1.00 90.75 272 ALA A C 1
ATOM 2113 O O . ALA A 1 272 ? -9.788 -7.603 19.054 1.00 90.75 272 ALA A O 1
ATOM 2114 N N . GLN A 1 273 ? -10.715 -6.926 17.148 1.00 87.44 273 GLN A N 1
ATOM 2115 C CA . GLN A 1 273 ? -12.085 -6.950 17.680 1.00 87.44 273 GLN A CA 1
ATOM 2116 C C . GLN A 1 273 ? -12.608 -8.371 17.938 1.00 87.44 273 GLN A C 1
ATOM 2118 O O . GLN A 1 273 ? -13.226 -8.622 18.968 1.00 87.44 273 GLN A O 1
ATOM 2123 N N . THR A 1 274 ? -12.383 -9.301 17.008 1.00 86.38 274 THR A N 1
ATOM 2124 C CA . THR A 1 274 ? -13.050 -10.620 17.017 1.00 86.38 274 THR A CA 1
ATOM 2125 C C . THR A 1 274 ? -12.172 -11.765 17.510 1.00 86.38 274 THR A C 1
ATOM 2127 O O . THR A 1 274 ? -12.671 -12.838 17.836 1.00 86.38 274 THR A O 1
ATOM 2130 N N . GLY A 1 275 ? -10.854 -11.587 17.491 1.00 86.31 275 GLY A N 1
ATOM 2131 C CA . GLY A 1 275 ? -9.875 -12.625 17.783 1.00 86.31 275 GLY A CA 1
ATOM 2132 C C . GLY A 1 275 ? -9.853 -13.813 16.810 1.00 86.31 275 GLY A C 1
ATOM 2133 O O . GLY A 1 275 ? -9.217 -14.833 17.115 1.00 86.31 275 GLY A O 1
ATOM 2134 N N . SER A 1 276 ? -10.554 -13.713 15.672 1.00 85.19 276 SER A N 1
ATOM 2135 C CA . SER A 1 276 ? -10.738 -14.797 14.700 1.00 85.19 276 SER A CA 1
ATOM 2136 C C . SER A 1 276 ? -9.540 -14.972 13.769 1.00 85.19 276 SER A C 1
ATOM 2138 O O . SER A 1 276 ? -8.953 -14.008 13.277 1.00 85.19 276 SER A O 1
ATOM 2140 N N . TRP A 1 277 ? -9.218 -16.235 13.481 1.00 87.12 277 TRP A N 1
ATOM 2141 C CA . TRP A 1 277 ? -8.071 -16.620 12.661 1.00 87.12 277 TRP A CA 1
ATOM 2142 C C . TRP A 1 277 ? -8.197 -16.207 11.197 1.00 87.12 277 TRP A C 1
ATOM 2144 O O . TRP A 1 277 ? -7.199 -15.852 10.581 1.00 87.12 277 TRP A O 1
ATOM 2154 N N . LYS A 1 278 ? -9.428 -16.109 10.680 1.00 90.56 278 LYS A N 1
ATOM 2155 C CA . LYS A 1 278 ? -9.693 -15.571 9.339 1.00 90.56 278 LYS A CA 1
ATOM 2156 C C . LYS A 1 278 ? -9.112 -14.165 9.162 1.00 90.56 278 LYS A C 1
ATOM 2158 O O . LYS A 1 278 ? -8.504 -13.873 8.139 1.00 90.56 278 LYS A O 1
ATOM 2163 N N . TRP A 1 279 ? -9.302 -13.294 10.153 1.00 94.25 279 TRP A N 1
ATOM 2164 C CA . TRP A 1 279 ? -8.849 -11.905 10.073 1.00 94.25 279 TRP A CA 1
ATOM 2165 C C . TRP A 1 279 ? -7.352 -11.768 10.318 1.00 94.25 279 TRP A C 1
ATOM 2167 O O . TRP A 1 279 ? -6.710 -10.952 9.672 1.00 94.25 279 TRP A O 1
ATOM 2177 N N . TRP A 1 280 ? -6.775 -12.596 11.186 1.00 94.50 280 TRP A N 1
ATOM 2178 C CA . TRP A 1 280 ? -5.325 -12.643 11.351 1.00 94.50 280 TRP A CA 1
ATOM 2179 C C . TRP A 1 280 ? -4.604 -13.179 10.105 1.00 94.50 280 TRP A C 1
ATOM 2181 O O . TRP A 1 280 ? -3.584 -12.624 9.708 1.00 94.50 280 TRP A O 1
ATOM 2191 N N . ALA A 1 281 ? -5.154 -14.200 9.443 1.00 93.25 281 ALA A N 1
ATOM 2192 C CA . ALA A 1 281 ? -4.643 -14.675 8.158 1.00 93.25 281 ALA A CA 1
ATOM 2193 C C . ALA A 1 281 ? -4.784 -13.599 7.068 1.00 93.25 281 ALA A C 1
ATOM 2195 O O . ALA A 1 281 ? -3.841 -13.356 6.320 1.00 93.25 281 ALA A O 1
ATOM 2196 N N . GLY A 1 282 ? -5.926 -12.898 7.030 1.00 97.69 282 GLY A N 1
ATOM 2197 C CA . GLY A 1 282 ? -6.130 -11.743 6.152 1.00 97.69 282 GLY A CA 1
ATOM 2198 C C . GLY A 1 282 ? -5.127 -10.612 6.406 1.00 97.69 282 GLY A C 1
ATOM 2199 O O . GLY A 1 282 ? -4.615 -10.036 5.452 1.00 97.69 282 GLY A O 1
ATOM 2200 N N . TRP A 1 283 ? -4.789 -10.343 7.673 1.00 97.94 283 TRP A N 1
ATOM 2201 C CA . TRP A 1 283 ? -3.729 -9.405 8.053 1.00 97.94 283 TRP A CA 1
ATOM 2202 C C . TRP A 1 283 ? -2.377 -9.834 7.481 1.00 97.94 283 TRP A C 1
ATOM 2204 O O . TRP A 1 283 ? -1.773 -9.057 6.751 1.00 97.94 283 TRP A O 1
ATOM 2214 N N . GLY A 1 284 ? -1.936 -11.069 7.746 1.00 97.81 284 GLY A N 1
ATOM 2215 C CA . GLY A 1 284 ? -0.650 -11.571 7.251 1.00 97.81 284 GLY A CA 1
ATOM 2216 C C . GLY A 1 284 ? -0.560 -11.570 5.721 1.00 97.81 284 GLY A C 1
ATOM 2217 O O . GLY A 1 284 ? 0.418 -11.083 5.164 1.00 97.81 284 GLY A O 1
ATOM 2218 N N . GLY A 1 285 ? -1.599 -12.042 5.025 1.00 98.19 285 GLY A N 1
ATOM 2219 C CA . GLY A 1 285 ? -1.624 -12.067 3.558 1.00 98.19 285 GLY A CA 1
ATOM 2220 C C . GLY A 1 285 ? -1.616 -10.672 2.924 1.00 98.19 285 GLY A C 1
ATOM 2221 O O . GLY A 1 285 ? -0.867 -10.425 1.980 1.00 98.19 285 GLY A O 1
ATOM 2222 N N . ALA A 1 286 ? -2.406 -9.737 3.459 1.00 98.62 286 ALA A N 1
ATOM 2223 C CA . ALA A 1 286 ? -2.441 -8.364 2.958 1.00 98.62 286 ALA A CA 1
ATOM 2224 C C . ALA A 1 286 ? -1.160 -7.582 3.304 1.00 98.62 286 ALA A C 1
ATOM 2226 O O . ALA A 1 286 ? -0.701 -6.777 2.494 1.00 98.62 286 ALA A O 1
ATOM 2227 N N . LEU A 1 287 ? -0.551 -7.847 4.466 1.00 98.06 287 LEU A N 1
ATOM 2228 C CA . LEU A 1 287 ? 0.737 -7.271 4.853 1.00 98.06 287 LEU A CA 1
ATOM 2229 C C . LEU A 1 287 ? 1.866 -7.752 3.934 1.00 98.06 287 LEU A C 1
ATOM 2231 O O . LEU A 1 287 ? 2.657 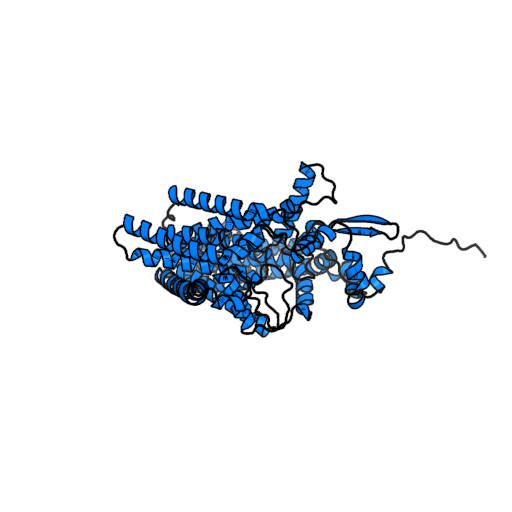-6.935 3.463 1.00 98.06 287 LEU A O 1
ATOM 2235 N N . PHE A 1 288 ? 1.897 -9.051 3.620 1.00 98.12 288 PHE A N 1
ATOM 2236 C CA . PHE A 1 288 ? 2.797 -9.613 2.614 1.00 98.12 288 PHE A CA 1
ATOM 2237 C C . PHE A 1 288 ? 2.611 -8.909 1.265 1.00 98.12 288 PHE A C 1
ATOM 2239 O O . PHE A 1 288 ? 3.582 -8.414 0.699 1.00 98.12 288 PHE A O 1
ATOM 2246 N N . ALA A 1 289 ? 1.372 -8.797 0.777 1.00 98.25 289 ALA A N 1
ATOM 2247 C CA . ALA A 1 289 ? 1.080 -8.165 -0.509 1.00 98.25 289 ALA A CA 1
ATOM 2248 C C . ALA A 1 289 ? 1.474 -6.677 -0.549 1.00 98.25 289 ALA A C 1
ATOM 2250 O O . ALA A 1 289 ? 1.959 -6.194 -1.574 1.00 98.25 289 ALA A O 1
ATOM 2251 N N . ALA A 1 290 ? 1.327 -5.955 0.566 1.00 97.88 290 ALA A N 1
ATOM 2252 C CA . ALA A 1 290 ? 1.798 -4.579 0.701 1.00 97.88 290 ALA A CA 1
ATOM 2253 C C . ALA A 1 290 ? 3.329 -4.491 0.592 1.00 97.88 290 ALA A C 1
ATOM 2255 O O . ALA A 1 290 ? 3.845 -3.716 -0.211 1.00 97.88 290 ALA A O 1
ATOM 2256 N N . LEU A 1 291 ? 4.060 -5.327 1.338 1.00 96.50 291 LEU A N 1
ATOM 2257 C CA . LEU A 1 291 ? 5.526 -5.386 1.270 1.00 96.50 291 LEU A CA 1
ATOM 2258 C C . LEU A 1 291 ? 6.017 -5.791 -0.126 1.00 96.50 291 LEU A C 1
ATOM 2260 O O . LEU A 1 291 ? 6.967 -5.210 -0.643 1.00 96.50 291 LEU A O 1
ATOM 2264 N N . TYR A 1 292 ? 5.342 -6.751 -0.757 1.00 96.31 292 TYR A N 1
ATOM 2265 C CA . TYR A 1 292 ? 5.690 -7.260 -2.082 1.00 96.31 292 TYR A CA 1
ATOM 2266 C C . TYR A 1 292 ? 5.351 -6.276 -3.216 1.00 96.31 292 TYR A C 1
ATOM 2268 O O . TYR A 1 292 ? 5.966 -6.297 -4.281 1.00 96.31 292 TYR A O 1
ATOM 2276 N N . SER A 1 293 ? 4.401 -5.369 -2.974 1.00 95.44 293 SER A N 1
ATOM 2277 C CA . SER A 1 293 ? 4.134 -4.219 -3.847 1.00 95.44 293 SER A CA 1
ATOM 2278 C C . SER A 1 293 ? 5.172 -3.117 -3.660 1.00 95.44 293 SER A C 1
ATOM 2280 O O . SER A 1 293 ? 5.604 -2.503 -4.636 1.00 95.44 293 SER A O 1
ATOM 2282 N N . PHE A 1 294 ? 5.546 -2.839 -2.407 1.00 94.62 294 PHE A N 1
ATOM 2283 C CA . PHE A 1 294 ? 6.501 -1.796 -2.055 1.00 94.62 294 PHE A CA 1
ATOM 2284 C C . PHE A 1 294 ? 7.237 -2.111 -0.734 1.00 94.62 294 PHE A C 1
ATOM 2286 O O . PHE A 1 294 ? 6.641 -1.996 0.342 1.00 94.62 294 PHE A O 1
ATOM 2293 N N . PRO A 1 295 ? 8.553 -2.410 -0.769 1.00 93.12 295 PRO A N 1
ATOM 2294 C CA . PRO A 1 295 ? 9.336 -2.743 0.428 1.00 93.12 295 PRO A CA 1
ATOM 2295 C C . PRO A 1 295 ? 9.325 -1.668 1.521 1.00 93.12 295 PRO A C 1
ATOM 2297 O O . PRO A 1 295 ? 9.427 -1.985 2.706 1.00 93.12 295 PRO A O 1
ATOM 2300 N N . GLY A 1 296 ? 9.149 -0.392 1.152 1.00 92.69 296 GLY A N 1
ATOM 2301 C CA . GLY A 1 296 ? 9.040 0.710 2.112 1.00 92.69 296 GLY A CA 1
ATOM 2302 C C . GLY A 1 296 ? 7.833 0.601 3.053 1.00 92.69 296 GLY A C 1
ATOM 2303 O O . GLY A 1 296 ? 7.826 1.226 4.110 1.00 92.69 296 GLY A O 1
ATOM 2304 N N . SER A 1 297 ? 6.854 -0.259 2.762 1.00 95.38 297 SER A N 1
ATOM 2305 C CA . SER A 1 297 ? 5.763 -0.585 3.690 1.00 95.38 297 SER A CA 1
ATOM 2306 C C . SER A 1 297 ? 6.239 -1.263 4.986 1.00 95.38 297 SER A C 1
ATOM 2308 O O . SER A 1 297 ? 5.458 -1.378 5.931 1.00 95.38 297 SER A O 1
ATOM 2310 N N . ILE A 1 298 ? 7.520 -1.649 5.089 1.00 96.06 298 ILE A N 1
ATOM 2311 C CA . ILE A 1 298 ? 8.123 -2.199 6.311 1.00 96.06 298 ILE A CA 1
ATOM 2312 C C . ILE A 1 298 ? 8.008 -1.260 7.516 1.00 96.06 298 ILE A C 1
ATOM 2314 O O . ILE A 1 298 ? 7.790 -1.729 8.632 1.00 96.06 298 ILE A O 1
ATOM 2318 N N . TYR A 1 299 ? 8.075 0.059 7.305 1.00 97.38 299 TYR A N 1
ATOM 2319 C CA . TYR A 1 299 ? 7.928 1.032 8.392 1.00 97.38 299 TYR A CA 1
ATOM 2320 C C . TYR A 1 299 ? 6.530 0.969 9.002 1.00 97.38 299 TYR A C 1
ATOM 2322 O O . TYR A 1 299 ? 6.378 0.902 10.222 1.00 97.38 299 TYR A O 1
ATOM 2330 N N . LEU A 1 300 ? 5.509 0.912 8.145 1.00 96.56 300 LEU A N 1
ATOM 2331 C CA . LEU A 1 300 ? 4.135 0.742 8.587 1.00 96.56 300 LEU A CA 1
ATOM 2332 C C . LEU A 1 300 ? 3.936 -0.621 9.255 1.00 96.56 300 LEU A C 1
ATOM 2334 O O . LEU A 1 300 ? 3.319 -0.687 10.316 1.00 96.56 300 LEU A O 1
ATOM 2338 N N . ALA A 1 301 ? 4.475 -1.696 8.672 1.00 97.06 301 ALA A N 1
ATOM 2339 C CA . ALA A 1 301 ? 4.389 -3.051 9.214 1.00 97.06 301 ALA A CA 1
ATOM 2340 C C . ALA A 1 301 ? 4.964 -3.143 10.637 1.00 97.06 301 ALA A C 1
ATOM 2342 O O . ALA A 1 301 ? 4.321 -3.691 11.535 1.00 97.06 301 ALA A O 1
ATOM 2343 N N . ALA A 1 302 ? 6.145 -2.561 10.859 1.00 97.50 302 ALA A N 1
ATOM 2344 C CA . ALA A 1 302 ? 6.798 -2.521 12.161 1.00 97.50 302 ALA A CA 1
ATOM 2345 C C . ALA A 1 302 ? 5.953 -1.758 13.191 1.00 97.50 302 ALA A C 1
ATOM 2347 O O . ALA A 1 302 ? 5.612 -2.306 14.242 1.00 97.50 302 ALA A O 1
ATOM 2348 N N . VAL A 1 303 ? 5.551 -0.523 12.875 1.00 97.75 303 VAL A N 1
ATOM 2349 C CA . VAL A 1 303 ? 4.792 0.320 13.811 1.00 97.75 303 VAL A CA 1
ATOM 2350 C C . VAL A 1 303 ? 3.420 -0.276 14.118 1.00 97.75 303 VAL A C 1
ATOM 2352 O O . VAL A 1 303 ? 3.035 -0.349 15.283 1.00 97.75 303 VAL A O 1
ATOM 2355 N N . THR A 1 304 ? 2.679 -0.735 13.107 1.00 96.94 304 THR A N 1
ATOM 2356 C CA . THR A 1 304 ? 1.359 -1.362 13.309 1.00 96.94 304 THR A CA 1
ATOM 2357 C C . THR A 1 304 ? 1.454 -2.644 14.125 1.00 96.94 304 THR A C 1
ATOM 2359 O O . THR A 1 304 ? 0.603 -2.868 14.983 1.00 96.94 304 THR A O 1
ATOM 2362 N N . THR A 1 305 ? 2.501 -3.448 13.929 1.00 97.00 305 THR A N 1
ATOM 2363 C CA . THR A 1 305 ? 2.752 -4.651 14.731 1.00 97.00 305 THR A CA 1
ATOM 2364 C C . THR A 1 305 ? 3.004 -4.300 16.192 1.00 97.00 305 THR A C 1
ATOM 2366 O O . THR A 1 305 ? 2.342 -4.849 17.071 1.00 97.00 305 THR A O 1
ATOM 2369 N N . VAL A 1 306 ? 3.909 -3.358 16.471 1.00 97.25 306 VAL A N 1
ATOM 2370 C CA . VAL A 1 306 ? 4.202 -2.927 17.848 1.00 97.25 306 VAL A CA 1
ATOM 2371 C C . VAL A 1 306 ? 2.958 -2.317 18.495 1.00 97.25 306 VAL A C 1
ATOM 2373 O O . VAL A 1 306 ? 2.589 -2.701 19.605 1.00 97.25 306 VAL A O 1
ATOM 2376 N N . ALA A 1 307 ? 2.249 -1.437 17.785 1.00 96.06 307 ALA A N 1
ATOM 2377 C CA . ALA A 1 307 ? 1.007 -0.840 18.264 1.00 96.06 307 ALA A CA 1
ATOM 2378 C C . ALA A 1 307 ? -0.075 -1.898 18.535 1.00 96.06 307 ALA A C 1
ATOM 2380 O O . ALA A 1 307 ? -0.811 -1.779 19.514 1.00 96.06 307 ALA A O 1
ATOM 2381 N N . ALA A 1 308 ? -0.157 -2.953 17.720 1.00 96.31 308 ALA A N 1
ATOM 2382 C CA . ALA A 1 308 ? -1.063 -4.074 17.941 1.00 96.31 308 ALA A CA 1
ATOM 2383 C C . ALA A 1 308 ? -0.676 -4.902 19.172 1.00 96.31 308 ALA A C 1
ATOM 2385 O O . ALA A 1 308 ? -1.556 -5.229 19.966 1.00 96.31 308 ALA A O 1
ATOM 2386 N N . ILE A 1 309 ? 0.612 -5.191 19.381 1.00 95.81 309 ILE A N 1
ATOM 2387 C CA . ILE A 1 309 ? 1.099 -5.885 20.585 1.00 95.81 309 ILE A CA 1
ATOM 2388 C C . ILE A 1 309 ? 0.742 -5.078 21.835 1.00 95.81 309 ILE A C 1
ATOM 2390 O O . ILE A 1 309 ? 0.122 -5.619 22.749 1.00 95.81 309 ILE A O 1
ATOM 2394 N N . VAL A 1 310 ? 1.064 -3.780 21.853 1.00 95.56 310 VAL A N 1
ATOM 2395 C CA . VAL A 1 310 ? 0.738 -2.879 22.971 1.00 95.56 310 VAL A CA 1
ATOM 2396 C C . VAL A 1 310 ? -0.771 -2.829 23.188 1.00 95.56 310 VAL A C 1
ATOM 2398 O O . VAL A 1 310 ? -1.242 -2.998 24.312 1.00 95.56 310 VAL A O 1
ATOM 2401 N N . HIS A 1 311 ? -1.549 -2.666 22.115 1.00 93.81 311 HIS A N 1
ATOM 2402 C CA . HIS A 1 311 ? -3.004 -2.657 22.190 1.00 93.81 311 HIS A CA 1
ATOM 2403 C C . HIS A 1 311 ? -3.543 -3.939 22.832 1.00 93.81 311 HIS A C 1
ATOM 2405 O O . HIS A 1 311 ? -4.335 -3.852 23.765 1.00 93.81 311 HIS A O 1
ATOM 2411 N N . LEU A 1 312 ? -3.100 -5.112 22.370 1.00 93.19 312 LEU A N 1
ATOM 2412 C CA . LEU A 1 312 ? -3.543 -6.411 22.876 1.00 93.19 312 LEU A CA 1
ATOM 2413 C C . LEU A 1 312 ? -3.081 -6.674 24.314 1.00 93.19 312 LEU A C 1
ATOM 2415 O O . LEU A 1 312 ? -3.840 -7.248 25.094 1.00 93.19 312 LEU A O 1
ATOM 2419 N N . ALA A 1 313 ? -1.874 -6.241 24.682 1.00 93.12 313 ALA A N 1
ATOM 2420 C CA . ALA A 1 313 ? -1.329 -6.396 26.029 1.00 93.12 313 ALA A CA 1
ATOM 2421 C C . ALA A 1 313 ? -2.085 -5.551 27.067 1.00 93.12 313 ALA A C 1
ATOM 2423 O O . ALA A 1 313 ? -2.292 -6.005 28.192 1.00 93.12 313 ALA A O 1
ATOM 2424 N N . LEU A 1 314 ? -2.540 -4.357 26.675 1.00 92.75 314 LEU A N 1
ATOM 2425 C CA . LEU A 1 314 ? -3.291 -3.429 27.527 1.00 92.75 314 LEU A CA 1
ATOM 2426 C C . LEU A 1 314 ? -4.802 -3.705 27.566 1.00 92.75 314 LEU A C 1
ATOM 2428 O O . LEU A 1 314 ? -5.544 -2.966 28.214 1.00 92.75 314 LEU A O 1
ATOM 2432 N N . ARG A 1 315 ? -5.293 -4.738 26.870 1.00 89.62 315 ARG A N 1
ATOM 2433 C CA . ARG A 1 315 ? -6.712 -5.110 26.940 1.00 89.62 315 ARG A CA 1
ATOM 2434 C C . ARG A 1 315 ? -7.083 -5.596 28.347 1.00 89.62 315 ARG A C 1
ATOM 2436 O O . ARG A 1 315 ? -6.259 -6.243 29.001 1.00 89.62 315 ARG A O 1
ATOM 2443 N N . PRO A 1 316 ? -8.333 -5.360 28.786 1.00 89.81 316 PRO A N 1
ATOM 2444 C CA . PRO A 1 316 ? -8.834 -5.853 30.070 1.00 89.81 316 PRO A CA 1
ATOM 2445 C C . PRO A 1 316 ? -9.108 -7.371 30.077 1.00 89.81 316 PRO A C 1
ATOM 2447 O O . PRO A 1 316 ? -9.618 -7.894 31.060 1.00 89.81 316 PRO A O 1
ATOM 2450 N N . ASP A 1 317 ? -8.784 -8.088 28.995 1.00 88.00 317 ASP A N 1
ATOM 2451 C CA . ASP A 1 317 ? -8.981 -9.535 28.906 1.00 88.00 317 ASP A CA 1
ATOM 2452 C C . ASP A 1 317 ? -8.022 -10.313 29.825 1.00 88.00 317 ASP A C 1
ATOM 2454 O O . ASP A 1 317 ? -6.894 -9.864 30.076 1.00 88.00 317 ASP A O 1
ATOM 2458 N N . PRO A 1 318 ? -8.402 -11.534 30.252 1.00 89.62 318 PRO A N 1
ATOM 2459 C CA . PRO A 1 318 ? -7.517 -12.422 30.995 1.00 89.62 318 PRO A CA 1
ATOM 2460 C C . PRO A 1 318 ? -6.179 -12.649 30.278 1.00 89.62 318 PRO A C 1
ATOM 2462 O O . PRO A 1 318 ? -6.126 -12.819 29.056 1.00 89.62 318 PRO A O 1
ATOM 2465 N N . ARG A 1 319 ? -5.083 -12.730 31.046 1.00 88.00 319 ARG A N 1
ATOM 2466 C CA . ARG A 1 319 ? -3.714 -12.911 30.522 1.00 88.00 319 ARG A CA 1
ATOM 2467 C C . ARG A 1 319 ? -3.594 -14.019 29.455 1.00 88.00 319 ARG A C 1
ATOM 2469 O O . ARG A 1 319 ? -2.973 -13.734 28.430 1.00 88.00 319 ARG A O 1
ATOM 2476 N N . PRO A 1 320 ? -4.194 -15.220 29.609 1.00 83.81 320 PRO A N 1
ATOM 2477 C CA . PRO A 1 320 ? -4.113 -16.265 28.584 1.00 83.81 320 PRO A CA 1
ATOM 2478 C C . PRO A 1 320 ? -4.733 -15.860 27.239 1.00 83.81 320 PRO A C 1
ATOM 2480 O O . PRO A 1 320 ? -4.193 -16.195 26.187 1.00 83.81 320 PRO A O 1
ATOM 2483 N N . VAL A 1 321 ? -5.827 -15.091 27.254 1.00 84.75 321 VAL A N 1
ATOM 2484 C CA . VAL A 1 321 ? -6.489 -14.588 26.039 1.00 84.75 321 VAL A CA 1
ATOM 2485 C C . VAL A 1 321 ? -5.597 -13.569 25.331 1.00 84.75 321 VAL A C 1
ATOM 2487 O O . VAL A 1 321 ? -5.437 -13.638 24.112 1.00 84.75 321 VAL A O 1
ATOM 2490 N N . ARG A 1 322 ? -4.965 -12.659 26.084 1.00 88.38 322 ARG A N 1
ATOM 2491 C CA . ARG A 1 322 ? -4.036 -11.663 25.521 1.00 88.38 322 ARG A CA 1
ATOM 2492 C C . ARG A 1 322 ? -2.834 -12.327 24.859 1.00 88.38 322 ARG A C 1
ATOM 2494 O O . ARG A 1 322 ? -2.527 -12.011 23.713 1.00 88.38 322 ARG A O 1
ATOM 2501 N N . ILE A 1 323 ? -2.209 -13.289 25.543 1.00 85.62 323 ILE A N 1
ATOM 2502 C CA . ILE A 1 323 ? -1.077 -14.060 25.002 1.00 85.62 323 ILE A CA 1
ATOM 2503 C C . ILE A 1 323 ? -1.500 -14.799 23.730 1.00 85.62 323 ILE A C 1
ATOM 2505 O O . ILE A 1 323 ? -0.808 -14.707 22.722 1.00 85.62 323 ILE A O 1
ATOM 2509 N N . ALA A 1 324 ? -2.664 -15.455 23.731 1.00 83.94 324 ALA A N 1
ATOM 2510 C CA . ALA A 1 324 ? -3.186 -16.142 22.553 1.00 83.94 324 ALA A CA 1
ATOM 2511 C C . ALA A 1 324 ? -3.362 -15.203 21.344 1.00 83.94 324 ALA A C 1
ATOM 2513 O O . ALA A 1 324 ? -3.026 -15.575 20.223 1.00 83.94 324 ALA A O 1
ATOM 2514 N N . GLN A 1 325 ? -3.876 -13.984 21.544 1.00 88.25 325 GLN A N 1
ATOM 2515 C CA . GLN A 1 325 ? -4.037 -13.007 20.457 1.00 88.25 325 GLN A CA 1
ATOM 2516 C C . GLN A 1 325 ? -2.701 -12.434 19.970 1.00 88.25 325 GLN A C 1
ATOM 2518 O O . GLN A 1 325 ? -2.530 -12.224 18.771 1.00 88.25 325 GLN A O 1
ATOM 2523 N N . ILE A 1 326 ? -1.740 -12.222 20.869 1.00 90.88 326 ILE A N 1
ATOM 2524 C CA . ILE A 1 326 ? -0.391 -11.784 20.492 1.00 90.88 326 ILE A CA 1
ATOM 2525 C C . ILE A 1 326 ? 0.322 -12.891 19.709 1.00 90.88 326 ILE A C 1
ATOM 2527 O O . ILE A 1 326 ? 0.858 -12.619 18.642 1.00 90.88 326 ILE A O 1
ATOM 2531 N N . ALA A 1 327 ? 0.265 -14.145 20.165 1.00 85.31 327 ALA A N 1
ATOM 2532 C CA . ALA A 1 327 ? 0.835 -15.283 19.444 1.00 85.31 327 ALA A CA 1
ATOM 2533 C C . ALA A 1 327 ? 0.249 -15.395 18.029 1.00 85.31 327 ALA A C 1
ATOM 2535 O O . ALA A 1 327 ? 0.979 -15.579 17.061 1.00 85.31 327 ALA A O 1
ATOM 2536 N N . LYS A 1 328 ? -1.065 -15.197 17.899 1.00 88.38 328 LYS A N 1
ATOM 2537 C CA . LYS A 1 328 ? -1.770 -15.129 16.618 1.00 88.38 328 LYS A CA 1
ATOM 2538 C C . LYS A 1 328 ? -1.220 -14.034 15.688 1.00 88.38 328 LYS A C 1
ATOM 2540 O O . LYS A 1 328 ? -0.900 -14.306 14.532 1.00 88.38 328 LYS A O 1
ATOM 2545 N N . LEU A 1 329 ? -1.062 -12.811 16.188 1.00 93.12 329 LEU A N 1
ATOM 2546 C CA . LEU A 1 329 ? -0.427 -11.723 15.438 1.00 93.12 329 LEU A CA 1
ATOM 2547 C C . LEU A 1 329 ? 0.995 -12.097 14.988 1.00 93.12 329 LEU A C 1
ATOM 2549 O O . LEU A 1 329 ? 1.336 -11.913 13.821 1.00 93.12 329 LEU A O 1
ATOM 2553 N N . LEU A 1 330 ? 1.807 -12.642 15.899 1.00 89.19 330 LEU A N 1
ATOM 2554 C CA . LEU A 1 330 ? 3.193 -13.019 15.617 1.00 89.19 330 LEU A CA 1
ATOM 2555 C C . LEU A 1 330 ? 3.274 -14.106 14.546 1.00 89.19 330 LEU A C 1
ATOM 2557 O O . LEU A 1 330 ? 4.031 -13.947 13.598 1.00 89.19 330 LEU A O 1
ATOM 2561 N N . ILE A 1 331 ? 2.446 -15.149 14.631 1.00 85.69 331 ILE A N 1
ATOM 2562 C CA . ILE A 1 331 ? 2.384 -16.209 13.615 1.00 85.69 331 ILE A CA 1
ATOM 2563 C C . ILE A 1 331 ? 2.018 -15.625 12.244 1.00 85.69 331 ILE A C 1
ATOM 2565 O O . ILE A 1 331 ? 2.688 -15.926 11.258 1.00 85.69 331 ILE A O 1
ATOM 2569 N N . ALA A 1 332 ? 0.992 -14.769 12.170 1.00 92.00 332 ALA A N 1
ATOM 2570 C CA . ALA A 1 332 ? 0.590 -14.138 10.912 1.00 92.00 332 ALA A CA 1
ATOM 2571 C C . ALA A 1 332 ? 1.722 -13.287 10.306 1.00 92.00 332 ALA A C 1
ATOM 2573 O O . ALA A 1 332 ? 1.978 -13.363 9.103 1.00 92.00 332 ALA A O 1
ATOM 2574 N N . ASN A 1 333 ? 2.438 -12.530 11.143 1.00 93.69 333 ASN A N 1
ATOM 2575 C CA . ASN A 1 333 ? 3.592 -11.735 10.729 1.00 93.69 333 ASN A CA 1
ATOM 2576 C C . ASN A 1 333 ? 4.777 -12.595 10.295 1.00 93.69 333 ASN A C 1
ATOM 2578 O O . ASN A 1 333 ? 5.409 -12.276 9.294 1.00 93.69 333 ASN A O 1
ATOM 2582 N N . THR A 1 334 ? 5.074 -13.685 11.002 1.00 86.69 334 THR A N 1
ATOM 2583 C CA . THR A 1 334 ? 6.131 -14.621 10.612 1.00 86.69 334 THR A CA 1
ATOM 2584 C C . THR A 1 334 ? 5.833 -15.229 9.254 1.00 86.69 334 THR A C 1
ATOM 2586 O O . THR A 1 334 ? 6.715 -15.239 8.405 1.00 86.69 334 THR A O 1
ATOM 2589 N N . VAL A 1 335 ? 4.615 -15.726 9.025 1.00 88.44 335 VAL A N 1
ATOM 2590 C CA . VAL A 1 335 ? 4.249 -16.320 7.730 1.00 88.44 335 VAL A CA 1
ATOM 2591 C C . VAL A 1 335 ? 4.365 -15.273 6.620 1.00 88.44 335 VAL A C 1
ATOM 2593 O O . VAL A 1 335 ? 4.977 -15.542 5.589 1.00 88.44 335 VAL A O 1
ATOM 2596 N N . SER A 1 336 ? 3.864 -14.056 6.857 1.00 95.19 336 SER A N 1
ATOM 2597 C CA . SER A 1 336 ? 4.024 -12.924 5.937 1.00 95.19 336 SER A CA 1
ATOM 2598 C C . SER A 1 336 ? 5.496 -12.627 5.631 1.00 95.19 336 SER A C 1
ATOM 2600 O O . SER A 1 336 ? 5.864 -12.464 4.469 1.00 95.19 336 SER A O 1
ATOM 2602 N N . ALA A 1 337 ? 6.338 -12.540 6.662 1.00 92.06 337 ALA A N 1
ATOM 2603 C CA . ALA A 1 337 ? 7.760 -12.244 6.531 1.00 92.06 337 ALA A CA 1
ATOM 2604 C C . ALA A 1 337 ? 8.508 -13.378 5.825 1.00 92.06 337 ALA A C 1
ATOM 2606 O O . ALA A 1 337 ? 9.307 -13.103 4.940 1.00 92.06 337 ALA A O 1
ATOM 2607 N N . GLY A 1 338 ? 8.213 -14.637 6.152 1.00 90.31 338 GLY A N 1
ATOM 2608 C CA . GLY A 1 338 ? 8.804 -15.805 5.504 1.00 90.31 338 GLY A CA 1
ATOM 2609 C C . GLY A 1 338 ? 8.498 -15.835 4.008 1.00 90.31 338 GLY A C 1
ATOM 2610 O O . GLY A 1 338 ? 9.417 -15.956 3.202 1.00 90.31 338 GLY A O 1
ATOM 2611 N N . LEU A 1 339 ? 7.235 -15.631 3.616 1.00 92.56 339 LEU A N 1
ATOM 2612 C CA . LEU A 1 339 ? 6.853 -15.536 2.201 1.00 92.56 339 LEU A CA 1
ATOM 2613 C C . LEU A 1 339 ? 7.543 -14.361 1.496 1.00 92.56 339 LEU A C 1
ATOM 2615 O O . LEU A 1 339 ? 8.066 -14.524 0.396 1.00 92.56 339 LEU A O 1
ATOM 2619 N N . TYR A 1 340 ? 7.582 -13.190 2.138 1.00 94.75 340 TYR A N 1
ATOM 2620 C CA . TYR A 1 340 ? 8.259 -12.015 1.590 1.00 94.75 340 TYR A CA 1
ATOM 2621 C C . TYR A 1 340 ? 9.756 -12.266 1.386 1.00 94.75 340 TYR A C 1
ATOM 2623 O O . TYR A 1 340 ? 10.266 -12.039 0.293 1.00 94.75 340 TYR A O 1
ATOM 2631 N N . LEU A 1 341 ? 10.453 -12.769 2.408 1.00 91.69 341 LEU A N 1
ATOM 2632 C CA . LEU A 1 341 ? 11.884 -13.059 2.349 1.00 91.69 341 LEU A CA 1
ATOM 2633 C C . LEU A 1 341 ? 12.188 -14.118 1.291 1.00 91.69 341 LEU A C 1
ATOM 2635 O O . LEU A 1 341 ? 13.090 -13.915 0.486 1.00 91.69 341 LEU A O 1
ATOM 2639 N N . LEU A 1 342 ? 11.397 -15.192 1.222 1.00 90.81 342 LEU A N 1
ATOM 2640 C CA . LEU A 1 342 ? 11.578 -16.241 0.217 1.00 90.81 342 LEU A CA 1
ATOM 2641 C C . LEU A 1 342 ? 11.589 -15.670 -1.206 1.00 90.81 342 LEU A C 1
ATOM 2643 O O . LEU A 1 342 ? 12.428 -16.042 -2.022 1.00 90.81 342 LEU A O 1
ATOM 2647 N N . LEU A 1 343 ? 10.667 -14.751 -1.493 1.00 93.00 343 LEU A N 1
ATOM 2648 C CA . LEU A 1 343 ? 10.514 -14.175 -2.826 1.00 93.00 343 LEU A CA 1
ATOM 2649 C C . LEU A 1 343 ? 11.467 -13.006 -3.089 1.00 93.00 343 LEU A C 1
ATOM 2651 O O . LEU A 1 343 ? 11.876 -12.819 -4.230 1.00 93.00 343 LEU A O 1
ATOM 2655 N N . MET A 1 344 ? 11.837 -12.229 -2.070 1.00 95.00 344 MET A N 1
ATOM 2656 C CA . MET A 1 344 ? 12.599 -10.984 -2.237 1.00 95.00 344 MET A CA 1
ATOM 2657 C C . MET A 1 344 ? 14.089 -11.097 -1.927 1.00 95.00 344 MET A C 1
ATOM 2659 O O . MET A 1 344 ? 14.834 -10.168 -2.240 1.00 95.00 344 MET A O 1
ATOM 2663 N N . VAL A 1 345 ? 14.561 -12.207 -1.356 1.00 94.88 345 VAL A N 1
ATOM 2664 C CA . VAL A 1 345 ? 15.994 -12.417 -1.090 1.00 94.88 345 VAL A CA 1
ATOM 2665 C C . VAL A 1 345 ? 16.867 -12.248 -2.351 1.00 94.88 345 VAL A C 1
ATOM 2667 O O . VAL A 1 345 ? 17.868 -11.539 -2.252 1.00 94.88 345 VAL A O 1
ATOM 2670 N N . PRO A 1 346 ? 16.497 -12.744 -3.553 1.00 95.56 346 PRO A N 1
ATOM 2671 C CA . PRO A 1 346 ? 17.264 -12.467 -4.778 1.00 95.56 346 PRO A CA 1
ATOM 2672 C C . PRO A 1 346 ? 17.360 -10.978 -5.155 1.00 95.56 346 PRO A C 1
ATOM 2674 O O . PRO A 1 346 ? 18.310 -10.551 -5.816 1.00 95.56 346 PRO A O 1
ATOM 2677 N N . CYS A 1 347 ? 16.404 -10.160 -4.713 1.00 95.69 347 CYS A N 1
ATOM 2678 C CA . CYS A 1 347 ? 16.394 -8.716 -4.947 1.00 95.69 347 CYS A CA 1
ATOM 2679 C C . CYS A 1 347 ? 17.268 -7.950 -3.943 1.00 95.69 347 CYS A C 1
ATOM 2681 O O . CYS A 1 347 ? 17.716 -6.846 -4.248 1.00 95.69 347 CYS A O 1
ATOM 2683 N N . ALA A 1 348 ? 17.515 -8.502 -2.752 1.00 93.94 348 ALA A N 1
ATOM 2684 C CA . ALA A 1 348 ? 18.233 -7.826 -1.671 1.00 93.94 348 ALA A CA 1
ATOM 2685 C C . ALA A 1 348 ? 19.621 -7.281 -2.073 1.00 93.94 348 ALA A C 1
ATOM 2687 O O . ALA A 1 348 ? 19.836 -6.081 -1.895 1.00 93.94 348 ALA A O 1
ATOM 2688 N N . PRO A 1 349 ? 20.547 -8.065 -2.666 1.00 93.69 349 PRO A N 1
ATOM 2689 C CA . PRO A 1 349 ? 21.862 -7.547 -3.062 1.00 93.69 349 PRO A CA 1
ATOM 2690 C C . PRO A 1 349 ? 21.773 -6.446 -4.129 1.00 93.69 349 PRO A C 1
ATOM 2692 O O . PRO A 1 349 ? 22.570 -5.514 -4.116 1.00 93.69 349 PRO A O 1
ATOM 2695 N N . GLN A 1 350 ? 20.779 -6.512 -5.022 1.00 94.25 350 GLN A N 1
ATOM 2696 C CA . GLN A 1 350 ? 20.549 -5.491 -6.049 1.00 94.25 350 GLN A CA 1
ATOM 2697 C C . GLN A 1 350 ? 20.100 -4.163 -5.419 1.00 94.25 350 GLN A C 1
ATOM 2699 O O . GLN A 1 350 ? 20.599 -3.097 -5.778 1.00 94.25 350 GLN A O 1
ATOM 2704 N N . ILE A 1 351 ? 19.195 -4.234 -4.437 1.00 93.19 351 ILE A N 1
ATOM 2705 C CA . ILE A 1 351 ? 18.720 -3.070 -3.679 1.00 93.19 351 ILE A CA 1
ATOM 2706 C C . ILE A 1 351 ? 19.861 -2.464 -2.856 1.00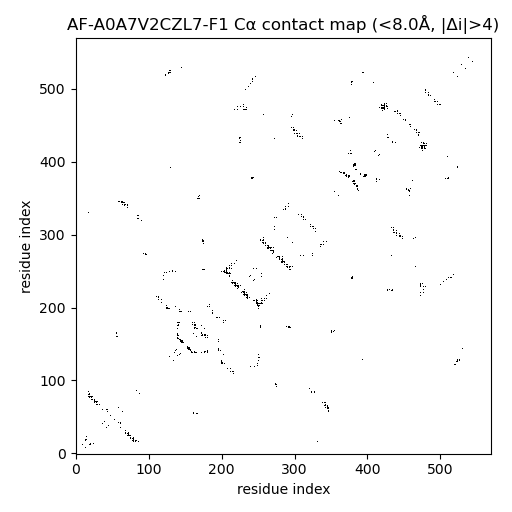 93.19 351 ILE A C 1
ATOM 2708 O O . ILE A 1 351 ? 20.040 -1.248 -2.876 1.00 93.19 351 ILE A O 1
ATOM 2712 N N . LEU A 1 352 ? 20.646 -3.287 -2.155 1.00 92.75 352 LEU A N 1
ATOM 2713 C CA . LEU A 1 352 ? 21.779 -2.814 -1.354 1.00 92.75 352 LEU A CA 1
ATOM 2714 C C . LEU A 1 352 ? 22.814 -2.093 -2.229 1.00 92.75 352 LEU A C 1
ATOM 2716 O O . LEU A 1 352 ? 23.172 -0.957 -1.926 1.00 92.75 352 LEU A O 1
ATOM 2720 N N . ALA A 1 353 ? 23.177 -2.675 -3.375 1.00 91.75 353 ALA A N 1
ATOM 2721 C CA . ALA A 1 353 ? 24.077 -2.042 -4.339 1.00 91.75 353 ALA A CA 1
ATOM 2722 C C . ALA A 1 353 ? 23.519 -0.724 -4.913 1.00 91.75 353 ALA A C 1
ATOM 2724 O O . ALA A 1 353 ? 24.274 0.181 -5.264 1.00 91.75 353 ALA A O 1
ATOM 2725 N N . TYR A 1 354 ? 22.194 -0.585 -5.032 1.00 90.94 354 TYR A N 1
ATOM 2726 C CA . TYR A 1 354 ? 21.573 0.684 -5.414 1.00 90.94 354 TYR A CA 1
ATOM 2727 C C . TYR A 1 354 ? 21.682 1.739 -4.304 1.00 90.94 354 TYR A C 1
ATOM 2729 O O . TYR A 1 354 ? 21.987 2.896 -4.597 1.00 90.94 354 TYR A O 1
ATOM 2737 N N . LEU A 1 355 ? 21.461 1.357 -3.042 1.00 90.62 355 LEU A N 1
ATOM 2738 C CA . LEU A 1 355 ? 21.507 2.267 -1.888 1.00 90.62 355 LEU A CA 1
ATOM 2739 C C . LEU A 1 355 ? 22.905 2.841 -1.616 1.00 90.62 355 LEU A C 1
ATOM 2741 O O . LEU A 1 355 ? 23.023 3.869 -0.949 1.00 90.62 355 LEU A O 1
ATOM 2745 N N . GLU A 1 356 ? 23.954 2.213 -2.141 1.00 91.81 356 GLU A N 1
ATOM 2746 C CA . GLU A 1 356 ? 25.332 2.718 -2.099 1.00 91.81 356 GLU A CA 1
ATOM 2747 C C . GLU A 1 356 ? 25.601 3.826 -3.132 1.00 91.81 356 GLU A C 1
ATOM 2749 O O . GLU A 1 356 ? 26.564 4.582 -2.999 1.00 91.81 356 GLU A O 1
ATOM 2754 N N . ARG A 1 357 ? 24.748 3.978 -4.154 1.00 89.19 357 ARG A N 1
ATOM 2755 C CA . ARG A 1 357 ? 24.940 4.983 -5.210 1.00 89.19 357 ARG A CA 1
ATOM 2756 C C . ARG A 1 357 ? 24.643 6.387 -4.697 1.00 89.19 357 ARG A C 1
ATOM 2758 O O . ARG A 1 357 ? 23.669 6.608 -3.981 1.00 89.19 357 ARG A O 1
ATOM 2765 N N . SER A 1 358 ? 25.390 7.375 -5.190 1.00 85.81 358 SER A N 1
ATOM 2766 C CA . SER A 1 358 ? 25.158 8.798 -4.891 1.00 85.81 358 SER A CA 1
ATOM 2767 C C . SER A 1 358 ? 23.745 9.271 -5.252 1.00 85.81 358 SER A C 1
ATOM 2769 O O . SER A 1 358 ? 23.195 10.137 -4.581 1.00 85.81 358 SER A O 1
ATOM 2771 N N . THR A 1 359 ? 23.108 8.655 -6.254 1.00 82.94 359 THR A N 1
ATOM 2772 C CA . THR A 1 359 ? 21.720 8.943 -6.646 1.00 82.94 359 THR A CA 1
ATOM 2773 C C . THR A 1 359 ? 20.684 8.561 -5.590 1.00 82.94 359 THR A C 1
ATOM 2775 O O . THR A 1 359 ? 19.569 9.069 -5.641 1.00 82.94 359 THR A O 1
ATOM 2778 N N . ALA A 1 360 ? 21.018 7.653 -4.668 1.00 85.94 360 ALA A N 1
ATOM 2779 C CA . ALA A 1 360 ? 20.155 7.255 -3.558 1.00 85.94 360 ALA A CA 1
ATOM 2780 C C . ALA A 1 360 ? 20.389 8.103 -2.295 1.00 85.94 360 ALA A C 1
ATOM 2782 O O . ALA A 1 360 ? 19.667 7.945 -1.311 1.00 85.94 360 ALA A O 1
ATOM 2783 N N . LYS A 1 361 ? 21.389 8.995 -2.303 1.00 90.19 361 LYS A N 1
ATOM 2784 C CA . LYS A 1 361 ? 21.779 9.832 -1.164 1.00 90.19 361 LYS A CA 1
ATOM 2785 C C . LYS A 1 361 ? 21.294 11.265 -1.346 1.00 90.19 361 LYS A C 1
ATOM 2787 O O . LYS A 1 361 ? 21.216 11.754 -2.470 1.00 90.19 361 LYS A O 1
ATOM 2792 N N . GLY A 1 362 ? 20.984 11.959 -0.256 1.00 88.75 362 GLY A N 1
ATOM 2793 C CA . GLY A 1 362 ? 20.599 13.372 -0.313 1.00 88.75 362 GLY A CA 1
ATOM 2794 C C . GLY A 1 362 ? 20.077 13.922 1.017 1.00 88.75 362 GLY A C 1
ATOM 2795 O O . GLY A 1 362 ? 19.683 13.142 1.888 1.00 88.75 362 GLY A O 1
ATOM 2796 N N . PRO A 1 363 ? 20.073 15.255 1.196 1.00 89.62 363 PRO A N 1
ATOM 2797 C CA . PRO A 1 363 ? 19.556 15.886 2.405 1.00 89.62 363 PRO A CA 1
ATOM 2798 C C . PRO A 1 363 ? 18.021 15.827 2.460 1.00 89.62 363 PRO A C 1
ATOM 2800 O O . PRO A 1 363 ? 17.348 15.872 1.438 1.00 89.62 363 PRO A O 1
ATOM 2803 N N . MET A 1 364 ? 17.462 15.759 3.670 1.00 90.56 364 MET A N 1
ATOM 2804 C CA . MET A 1 364 ? 16.018 15.857 3.928 1.00 90.56 364 MET A CA 1
ATOM 2805 C C . MET A 1 364 ? 15.766 16.932 4.994 1.00 90.56 364 MET A C 1
ATOM 2807 O O . MET A 1 364 ? 15.527 16.606 6.160 1.00 90.56 364 MET A O 1
ATOM 2811 N N . GLY A 1 365 ? 15.934 18.203 4.612 1.00 87.06 365 GLY A N 1
ATOM 2812 C CA . GLY A 1 365 ? 15.717 19.363 5.481 1.00 87.06 365 GLY A CA 1
ATOM 2813 C C . GLY A 1 365 ? 14.264 19.841 5.507 1.00 87.06 365 GLY A C 1
ATOM 2814 O O . GLY A 1 365 ? 13.330 19.045 5.380 1.00 87.06 365 GLY A O 1
ATOM 2815 N N . THR A 1 366 ? 14.047 21.138 5.718 1.00 87.00 366 THR A N 1
ATOM 2816 C CA . THR A 1 366 ? 12.700 21.707 5.902 1.00 87.00 366 THR A CA 1
ATOM 2817 C C . THR A 1 366 ? 11.902 21.717 4.603 1.00 87.00 366 THR A C 1
ATOM 2819 O O . THR A 1 366 ? 10.702 21.433 4.637 1.00 87.00 366 THR A O 1
ATOM 2822 N N . GLY A 1 367 ? 12.558 21.930 3.456 1.00 84.44 367 GLY A N 1
ATOM 2823 C CA . GLY A 1 367 ? 11.910 21.846 2.145 1.00 84.44 367 GLY A CA 1
ATOM 2824 C C . GLY A 1 367 ? 11.278 20.478 1.875 1.00 84.44 367 GLY A C 1
ATOM 2825 O O . GLY A 1 367 ? 10.170 20.393 1.352 1.00 84.44 367 GLY A O 1
ATOM 2826 N N . TRP A 1 368 ? 11.919 19.402 2.342 1.00 89.38 368 TRP A N 1
ATOM 2827 C CA . TRP A 1 368 ? 11.381 18.045 2.225 1.00 89.38 368 TRP A CA 1
ATOM 2828 C C . TRP A 1 368 ? 10.059 17.866 2.987 1.00 89.38 368 TRP A C 1
ATOM 2830 O O . TRP A 1 368 ? 9.118 17.263 2.467 1.00 89.38 368 TRP A O 1
ATOM 2840 N N . TRP A 1 369 ? 9.969 18.410 4.205 1.00 88.75 369 TRP A N 1
ATOM 2841 C CA . TRP A 1 369 ? 8.742 18.353 5.004 1.00 88.75 369 TRP A CA 1
ATOM 2842 C C . TRP A 1 369 ? 7.620 19.161 4.369 1.00 88.75 369 TRP A C 1
ATOM 2844 O O . TRP A 1 369 ? 6.498 18.664 4.288 1.00 88.75 369 TRP A O 1
ATOM 2854 N N . ALA A 1 370 ? 7.923 20.368 3.887 1.00 85.00 370 ALA A N 1
ATOM 2855 C CA . ALA A 1 370 ? 6.950 21.198 3.190 1.00 85.00 370 ALA A CA 1
ATOM 2856 C C . ALA A 1 370 ? 6.392 20.469 1.957 1.00 85.00 370 ALA A C 1
ATOM 2858 O O . ALA A 1 370 ? 5.179 20.394 1.777 1.00 85.00 370 ALA A O 1
ATOM 2859 N N . GLU A 1 371 ? 7.262 19.838 1.168 1.00 85.06 371 GLU A N 1
ATOM 2860 C CA . GLU A 1 371 ? 6.877 19.058 -0.010 1.00 85.06 371 GLU A CA 1
ATOM 2861 C C . GLU A 1 371 ? 5.953 17.882 0.341 1.00 85.06 371 GLU A C 1
ATOM 2863 O O . GLU A 1 371 ? 4.919 17.665 -0.297 1.00 85.06 371 GLU A O 1
ATOM 2868 N N . TRP A 1 372 ? 6.300 17.122 1.382 1.00 88.94 372 TRP A N 1
ATOM 2869 C CA . TRP A 1 372 ? 5.491 15.993 1.832 1.00 88.94 372 TRP A CA 1
ATOM 2870 C C . TRP A 1 372 ? 4.137 16.433 2.404 1.00 88.94 372 TRP A C 1
ATOM 2872 O O . TRP A 1 372 ? 3.109 15.832 2.079 1.00 88.94 372 TRP A O 1
ATOM 2882 N N . ILE A 1 373 ? 4.110 17.502 3.203 1.00 87.38 373 ILE A N 1
ATOM 2883 C CA . ILE A 1 373 ? 2.877 18.078 3.753 1.00 87.38 373 ILE A CA 1
ATOM 2884 C C . ILE A 1 373 ? 1.994 18.616 2.624 1.00 87.38 373 ILE A C 1
ATOM 2886 O O . ILE A 1 373 ? 0.800 18.315 2.603 1.00 87.38 373 ILE A O 1
ATOM 2890 N N . GLY A 1 374 ? 2.556 19.330 1.647 1.00 82.81 374 GLY A N 1
ATOM 2891 C CA . GLY A 1 374 ? 1.827 19.788 0.462 1.00 82.81 374 GLY A CA 1
ATOM 2892 C C . GLY A 1 374 ? 1.180 18.629 -0.297 1.00 82.81 374 GLY A C 1
ATOM 2893 O O . GLY A 1 374 ? -0.020 18.671 -0.597 1.00 82.81 374 GLY A O 1
ATOM 2894 N N . CYS A 1 375 ? 1.925 17.537 -0.495 1.00 85.81 375 CYS A N 1
ATOM 2895 C CA . CYS A 1 375 ? 1.405 16.329 -1.130 1.00 85.81 375 CYS A CA 1
ATOM 2896 C C . CYS A 1 375 ? 0.252 15.698 -0.336 1.00 85.81 375 CYS A C 1
ATOM 2898 O O . CYS A 1 375 ? -0.700 15.218 -0.941 1.00 85.81 375 CYS A O 1
ATOM 2900 N N . LEU A 1 376 ? 0.306 15.689 0.997 1.00 87.38 376 LEU A N 1
ATOM 2901 C CA . LEU A 1 376 ? -0.740 15.104 1.846 1.00 87.38 376 LEU A CA 1
ATOM 2902 C C . LEU A 1 376 ? -2.013 15.943 1.938 1.00 87.38 376 LEU A C 1
ATOM 2904 O O . LEU A 1 376 ? -3.092 15.382 2.116 1.00 87.38 376 LEU A O 1
ATOM 2908 N N . THR A 1 377 ? -1.877 17.267 1.915 1.00 81.88 377 THR A N 1
ATOM 2909 C CA . THR A 1 377 ? -2.980 18.195 2.193 1.00 81.88 377 THR A CA 1
ATOM 2910 C C . THR A 1 377 ? -3.702 18.622 0.922 1.00 81.88 377 THR A C 1
ATOM 2912 O O . THR A 1 377 ? -4.931 18.644 0.882 1.00 81.88 377 THR A O 1
ATOM 2915 N N . THR A 1 378 ? -2.945 18.935 -0.127 1.00 76.50 378 THR A N 1
ATOM 2916 C CA . THR A 1 378 ? -3.466 19.480 -1.391 1.00 76.50 378 THR A CA 1
ATOM 2917 C C . THR A 1 378 ? -3.319 18.501 -2.554 1.00 76.50 378 THR A C 1
ATOM 2919 O O . THR A 1 378 ? -3.974 18.642 -3.587 1.00 76.50 378 THR A O 1
ATOM 2922 N N . GLY A 1 379 ? -2.472 17.482 -2.393 1.00 79.44 379 GLY A N 1
ATOM 2923 C CA . GLY A 1 379 ? -2.074 16.593 -3.475 1.00 79.44 379 GLY A CA 1
ATOM 2924 C C . GLY A 1 379 ? -1.002 17.164 -4.395 1.00 79.44 379 GLY A C 1
ATOM 2925 O O . GLY A 1 379 ? -0.773 16.571 -5.452 1.00 79.44 379 GLY A O 1
ATOM 2926 N N . LEU A 1 380 ? -0.375 18.284 -4.015 1.00 74.00 380 LEU A N 1
ATOM 2927 C CA . LEU A 1 380 ? 0.551 19.049 -4.849 1.00 74.00 380 LEU A CA 1
ATOM 2928 C C . LEU A 1 380 ? 1.975 19.009 -4.332 1.00 74.00 380 LEU A C 1
ATOM 2930 O O . LEU A 1 380 ? 2.230 19.037 -3.132 1.00 74.00 380 LEU A O 1
ATOM 2934 N N . GLN A 1 381 ? 2.891 18.984 -5.291 1.00 75.81 381 GLN A N 1
ATOM 2935 C CA . GLN A 1 381 ? 4.298 19.262 -5.065 1.00 75.81 381 GLN A CA 1
ATOM 2936 C C . GLN A 1 381 ? 4.463 20.774 -4.957 1.00 75.81 381 GLN A C 1
ATOM 2938 O O . GLN A 1 381 ? 4.033 21.495 -5.857 1.00 75.81 381 GLN A O 1
ATOM 2943 N N . LEU A 1 382 ? 5.039 21.249 -3.856 1.00 72.31 382 LEU A N 1
ATOM 2944 C CA . LEU A 1 382 ? 5.275 22.670 -3.614 1.00 72.31 382 LEU A CA 1
ATOM 2945 C C . LEU A 1 382 ? 6.524 23.144 -4.363 1.00 72.31 382 LEU A C 1
ATOM 2947 O O . LEU A 1 382 ? 6.666 24.310 -4.687 1.00 72.31 382 LEU A O 1
ATOM 2951 N N . GLY A 1 383 ? 7.439 22.253 -4.706 1.00 66.75 383 GLY A N 1
ATOM 2952 C CA . GLY A 1 383 ? 8.607 22.638 -5.482 1.00 66.75 383 GLY A CA 1
ATOM 2953 C C . GLY A 1 383 ? 9.735 23.245 -4.645 1.00 66.75 383 GLY A C 1
ATOM 2954 O O . GLY A 1 383 ? 10.617 23.918 -5.180 1.00 66.75 383 GLY A O 1
ATOM 2955 N N . ILE A 1 384 ? 9.708 23.018 -3.330 1.00 65.38 384 ILE A N 1
ATOM 2956 C CA . ILE A 1 384 ? 10.736 23.472 -2.392 1.00 65.38 384 ILE A CA 1
ATOM 2957 C C . ILE A 1 384 ? 11.800 22.371 -2.304 1.00 65.38 384 ILE A C 1
ATOM 2959 O O . ILE A 1 384 ? 11.693 21.444 -1.501 1.00 65.38 384 ILE A O 1
ATOM 2963 N N . TYR A 1 385 ? 12.812 22.437 -3.172 1.00 63.97 385 TYR A N 1
ATOM 2964 C CA . TYR A 1 385 ? 13.835 21.392 -3.278 1.00 63.97 385 TYR A CA 1
ATOM 2965 C C . TYR A 1 385 ? 15.153 21.792 -2.624 1.00 63.97 385 TYR A C 1
ATOM 2967 O O . TYR A 1 385 ? 15.771 22.789 -2.988 1.00 63.97 385 TYR A O 1
ATOM 2975 N N . GLU A 1 386 ? 15.634 20.937 -1.726 1.00 55.62 386 GLU A N 1
ATOM 2976 C CA . GLU A 1 386 ? 17.000 20.975 -1.209 1.00 55.62 386 GLU A CA 1
ATOM 2977 C C . GLU A 1 386 ? 17.791 19.801 -1.816 1.00 55.62 386 GLU A C 1
ATOM 2979 O O . GLU A 1 386 ? 17.536 18.636 -1.513 1.00 55.62 386 GLU A O 1
ATOM 2984 N N . GLY A 1 387 ? 18.749 20.086 -2.701 1.00 47.53 387 GLY A N 1
ATOM 2985 C CA . GLY A 1 387 ? 19.801 19.139 -3.108 1.00 47.53 387 GLY A CA 1
ATOM 2986 C C . GLY A 1 387 ? 19.521 18.215 -4.303 1.00 47.53 387 GLY A C 1
ATOM 2987 O O . GLY A 1 387 ? 20.461 17.902 -5.028 1.00 47.53 387 GLY A O 1
ATOM 2988 N N . HIS A 1 388 ? 18.274 17.819 -4.571 1.00 49.38 388 HIS A N 1
ATOM 2989 C CA . HIS A 1 388 ? 17.914 17.100 -5.805 1.00 49.38 388 HIS A CA 1
ATOM 2990 C C . HIS A 1 388 ? 16.916 17.926 -6.611 1.00 49.38 388 HIS A C 1
ATOM 2992 O O . HIS A 1 388 ? 15.819 18.168 -6.103 1.00 49.38 388 HIS A O 1
ATOM 2998 N N . PRO A 1 389 ? 17.231 18.348 -7.855 1.00 42.47 389 PRO A N 1
ATOM 2999 C CA . PRO A 1 389 ? 16.202 18.909 -8.713 1.00 42.47 389 PRO A CA 1
ATOM 3000 C C . PRO A 1 389 ? 15.110 17.847 -8.876 1.00 42.47 389 PRO A C 1
ATOM 3002 O O . PRO A 1 389 ? 15.428 16.652 -8.985 1.00 42.47 389 PRO A O 1
ATOM 3005 N N . PRO A 1 390 ? 13.828 18.234 -8.902 1.00 45.53 390 PRO A N 1
ATOM 3006 C CA . PRO A 1 390 ? 12.795 17.282 -9.228 1.00 45.53 390 PRO A CA 1
ATOM 3007 C C . PRO A 1 390 ? 13.157 16.713 -10.586 1.00 45.53 390 PRO A C 1
ATOM 3009 O O . PRO A 1 390 ? 13.298 17.429 -11.580 1.00 45.53 390 PRO A O 1
ATOM 3012 N N . ARG A 1 391 ? 13.256 15.390 -10.660 1.00 47.09 391 ARG A N 1
ATOM 3013 C CA . ARG A 1 391 ? 12.848 14.749 -11.898 1.00 47.09 391 ARG A CA 1
ATOM 3014 C C . ARG A 1 391 ? 11.380 15.152 -12.022 1.00 47.09 391 ARG A C 1
ATOM 3016 O O . ARG A 1 391 ? 10.571 14.703 -11.220 1.00 47.09 391 ARG A O 1
ATOM 3023 N N . ALA A 1 392 ? 11.103 16.159 -12.849 1.00 41.94 392 ALA A N 1
ATOM 3024 C CA . ALA A 1 392 ? 9.819 16.841 -12.912 1.00 41.94 392 ALA A CA 1
ATOM 3025 C C . ALA A 1 392 ? 8.732 15.823 -13.258 1.00 41.94 392 ALA A C 1
ATOM 3027 O O . ALA A 1 392 ? 8.518 15.473 -14.417 1.00 41.94 392 ALA A O 1
ATOM 3028 N N . PHE A 1 393 ? 8.087 15.300 -12.227 1.00 48.75 393 PHE A N 1
ATOM 3029 C CA . PHE A 1 393 ? 7.074 14.276 -12.341 1.00 48.75 393 PHE A CA 1
ATOM 3030 C C . PHE A 1 393 ? 5.817 14.883 -11.742 1.00 48.75 393 PHE A C 1
ATOM 3032 O O . PHE A 1 393 ? 5.579 14.736 -10.549 1.00 48.75 393 PHE A O 1
ATOM 3039 N N . GLY A 1 394 ? 5.048 15.608 -12.556 1.00 50.91 394 GLY A N 1
ATOM 3040 C CA . GLY A 1 394 ? 3.754 16.182 -12.179 1.00 50.91 394 GLY A CA 1
ATOM 3041 C C . GLY A 1 394 ? 3.710 17.710 -12.102 1.00 50.91 394 GLY A C 1
ATOM 3042 O O . GLY A 1 394 ? 4.685 18.409 -12.363 1.00 50.91 394 GLY A O 1
ATOM 3043 N N . VAL A 1 395 ? 2.517 18.215 -11.787 1.00 53.97 395 VAL A N 1
ATOM 3044 C CA . VAL A 1 395 ? 2.215 19.642 -11.642 1.00 53.97 395 VAL A CA 1
ATOM 3045 C C . VAL A 1 395 ? 2.852 20.146 -10.354 1.00 53.97 395 VAL A C 1
ATOM 3047 O O . VAL A 1 395 ? 2.322 19.916 -9.270 1.00 53.97 395 VAL A O 1
ATOM 3050 N N . VAL A 1 396 ? 4.008 20.793 -10.480 1.00 62.22 396 VAL A N 1
ATOM 3051 C CA . VAL A 1 396 ? 4.600 21.572 -9.392 1.00 62.22 396 VAL A CA 1
ATOM 3052 C C . VAL A 1 396 ? 3.779 22.846 -9.260 1.00 62.22 396 VAL A C 1
ATOM 3054 O O . VAL A 1 396 ? 3.636 23.594 -10.231 1.00 62.22 396 VAL A O 1
ATOM 3057 N N . TYR A 1 397 ? 3.203 23.059 -8.085 1.00 61.41 397 TYR A N 1
ATOM 3058 C CA . TYR A 1 397 ? 2.562 24.317 -7.758 1.00 61.41 397 TYR A CA 1
ATOM 3059 C C . TYR A 1 397 ? 3.645 25.310 -7.350 1.00 61.41 397 TYR A C 1
ATOM 3061 O O . TYR A 1 397 ? 4.448 25.019 -6.470 1.00 61.41 397 TYR A O 1
ATOM 3069 N N . ASP A 1 398 ? 3.682 26.479 -7.981 1.00 65.06 398 ASP A N 1
ATOM 3070 C CA . ASP A 1 398 ? 4.633 27.516 -7.592 1.00 65.06 398 ASP A CA 1
ATOM 3071 C C . ASP A 1 398 ? 4.210 28.107 -6.238 1.00 65.06 398 ASP A C 1
ATOM 3073 O O . ASP A 1 398 ? 3.263 28.892 -6.178 1.00 65.06 398 ASP A O 1
ATOM 3077 N N . VAL A 1 399 ? 4.895 27.741 -5.144 1.00 63.19 399 VAL A N 1
ATOM 3078 C CA . VAL A 1 399 ? 4.595 28.251 -3.782 1.00 63.19 399 VAL A CA 1
ATOM 3079 C C . VAL A 1 399 ? 4.585 29.770 -3.726 1.00 63.19 399 VAL A C 1
ATOM 3081 O O . VAL A 1 399 ? 3.897 30.344 -2.889 1.00 63.19 399 VAL A O 1
ATOM 3084 N N . ARG A 1 400 ? 5.296 30.457 -4.626 1.00 64.00 400 ARG A N 1
ATOM 3085 C CA . ARG A 1 400 ? 5.282 31.926 -4.674 1.00 64.00 400 ARG A CA 1
ATOM 3086 C C . ARG A 1 400 ? 3.890 32.486 -4.971 1.00 64.00 400 ARG A C 1
ATOM 3088 O O . ARG A 1 400 ? 3.628 33.627 -4.620 1.00 64.00 400 ARG A O 1
ATOM 3095 N N . LYS A 1 401 ? 2.990 31.671 -5.532 1.00 66.56 401 LYS A N 1
ATOM 3096 C CA . LYS A 1 401 ? 1.579 31.998 -5.771 1.00 66.56 401 LYS A CA 1
ATOM 3097 C C . LYS A 1 401 ? 0.646 31.610 -4.621 1.00 66.56 401 LYS A C 1
ATOM 3099 O O . LYS A 1 401 ? -0.537 31.923 -4.677 1.00 66.56 401 LYS A O 1
ATOM 3104 N N . LEU A 1 402 ? 1.110 30.912 -3.575 1.00 66.19 402 LEU A N 1
ATOM 3105 C CA . LEU A 1 402 ? 0.255 30.586 -2.416 1.00 66.19 402 LEU A CA 1
ATOM 3106 C C . LEU A 1 402 ? -0.307 31.841 -1.711 1.00 66.19 402 LEU A C 1
ATOM 3108 O O . LEU A 1 402 ? -1.491 31.826 -1.370 1.00 66.19 402 LEU A O 1
ATOM 3112 N N . PRO A 1 403 ? 0.472 32.928 -1.512 1.00 69.50 403 PRO A N 1
ATOM 3113 C CA . PRO A 1 403 ? -0.030 34.161 -0.899 1.00 69.50 403 PRO A CA 1
ATOM 3114 C C . PRO A 1 403 ? -1.161 34.839 -1.686 1.00 69.50 403 PRO A C 1
ATOM 3116 O O . PRO A 1 403 ? -1.983 35.532 -1.094 1.00 69.50 403 PRO A O 1
ATOM 3119 N N . GLU A 1 404 ? -1.248 34.601 -2.999 1.00 76.38 404 GLU A N 1
ATOM 3120 C CA . GLU A 1 404 ? -2.321 35.112 -3.870 1.00 76.38 404 GLU A CA 1
ATOM 3121 C C . GLU A 1 404 ? -3.665 34.394 -3.623 1.00 76.38 404 GLU A C 1
ATOM 3123 O O . GLU A 1 404 ? -4.718 34.831 -4.092 1.00 76.38 404 GLU A O 1
ATOM 3128 N N . HIS A 1 405 ? -3.659 33.309 -2.838 1.00 72.12 405 HIS A N 1
ATOM 3129 C CA . HIS A 1 405 ? -4.833 32.508 -2.506 1.00 72.12 405 HIS A CA 1
ATOM 3130 C C . HIS A 1 405 ? -4.979 32.333 -0.982 1.00 72.12 405 HIS A C 1
ATOM 3132 O O . HIS A 1 405 ? -4.764 31.243 -0.449 1.00 72.12 405 HIS A O 1
ATOM 3138 N N . PRO A 1 406 ? -5.415 33.368 -0.241 1.00 75.88 406 PRO A N 1
ATOM 3139 C CA . PRO A 1 406 ? -5.514 33.321 1.223 1.00 75.88 406 PRO A CA 1
ATOM 3140 C C . PRO A 1 406 ? -6.450 32.218 1.745 1.00 75.88 406 PRO A C 1
ATOM 3142 O O . PRO A 1 406 ? -6.215 31.661 2.815 1.00 75.88 406 PRO A O 1
ATOM 3145 N N . LEU A 1 407 ? -7.480 31.843 0.974 1.00 71.81 407 LEU A N 1
ATOM 3146 C CA . LEU A 1 407 ? -8.349 30.705 1.298 1.00 71.81 407 LEU A CA 1
ATOM 3147 C C . LEU A 1 407 ? -7.609 29.363 1.225 1.00 71.81 407 LEU A C 1
ATOM 3149 O O . LEU A 1 407 ? -7.852 28.499 2.062 1.00 71.81 407 LEU A O 1
ATOM 3153 N N . LEU A 1 408 ? -6.706 29.193 0.254 1.00 69.06 408 LEU A N 1
ATOM 3154 C CA . LEU A 1 408 ? -5.854 28.008 0.141 1.00 69.06 408 LEU A CA 1
ATOM 3155 C C . LEU A 1 408 ? -4.915 27.931 1.342 1.00 69.06 408 LEU A C 1
ATOM 3157 O O . LEU A 1 408 ? -4.890 26.903 2.009 1.00 69.06 408 LEU A O 1
ATOM 3161 N N . LEU A 1 409 ? -4.229 29.030 1.662 1.00 72.69 409 LEU A N 1
ATOM 3162 C CA . LEU A 1 409 ? -3.311 29.096 2.798 1.00 72.69 409 LEU A CA 1
ATOM 3163 C C . LEU A 1 409 ? -4.025 28.801 4.129 1.00 72.69 409 LEU A C 1
ATOM 3165 O O . LEU A 1 409 ? -3.589 27.947 4.893 1.00 72.69 409 LEU A O 1
ATOM 3169 N N . GLY A 1 410 ? -5.168 29.442 4.397 1.00 77.50 410 GLY A N 1
ATOM 3170 C CA . GLY A 1 410 ? -5.951 29.165 5.607 1.00 77.50 410 GLY A CA 1
ATOM 3171 C C . GLY A 1 410 ? -6.463 27.720 5.664 1.00 77.50 410 GLY A C 1
ATOM 3172 O O . GLY A 1 410 ? -6.512 27.104 6.730 1.00 77.50 410 GLY A O 1
ATOM 3173 N N . PHE A 1 411 ? -6.810 27.140 4.516 1.00 74.00 411 PHE A N 1
ATOM 3174 C CA . PHE A 1 411 ? -7.255 25.754 4.438 1.00 74.00 411 PHE A CA 1
ATOM 3175 C C . PHE A 1 411 ? -6.115 24.750 4.677 1.00 74.00 411 PHE A C 1
ATOM 3177 O O . PHE A 1 411 ? -6.291 23.821 5.471 1.00 74.00 411 PHE A O 1
ATOM 3184 N N . SER A 1 412 ? -4.953 24.934 4.041 1.00 72.31 412 SER A N 1
ATOM 3185 C CA . SER A 1 412 ? -3.804 24.025 4.148 1.00 72.31 412 SER A CA 1
ATOM 3186 C C . SER A 1 412 ? -3.060 24.145 5.476 1.00 72.31 412 SER A C 1
ATOM 3188 O O . SER A 1 412 ? -2.693 23.118 6.042 1.00 72.31 412 SER A O 1
ATOM 3190 N N . GLU A 1 413 ? -2.885 25.362 5.997 1.00 78.12 413 GLU A N 1
ATOM 3191 C CA . GLU A 1 413 ? -2.073 25.625 7.195 1.00 78.12 413 GLU A CA 1
ATOM 3192 C C . GLU A 1 413 ? -2.872 25.560 8.503 1.00 78.12 413 GLU A C 1
ATOM 3194 O O . GLU A 1 413 ? -2.303 25.312 9.564 1.00 78.12 413 GLU A O 1
ATOM 3199 N N . ILE A 1 414 ? -4.195 25.772 8.461 1.00 83.25 414 ILE A N 1
ATOM 3200 C CA . ILE A 1 414 ? -5.022 25.851 9.678 1.00 83.25 414 ILE A CA 1
ATOM 3201 C C . ILE A 1 414 ? -6.097 24.768 9.682 1.00 83.25 414 ILE A C 1
ATOM 3203 O O . ILE A 1 414 ? -6.124 23.930 10.586 1.00 83.25 414 ILE A O 1
ATOM 3207 N N . ALA A 1 415 ? -6.988 24.760 8.686 1.00 84.88 415 ALA A N 1
ATOM 3208 C CA . ALA A 1 415 ? -8.162 23.888 8.716 1.00 84.88 415 ALA A CA 1
ATOM 3209 C C . ALA A 1 415 ? -7.786 22.399 8.675 1.00 84.88 415 ALA A C 1
ATOM 3211 O O . ALA A 1 415 ? -8.292 21.619 9.487 1.00 84.88 415 ALA A O 1
ATOM 3212 N N . ILE A 1 416 ? -6.886 21.998 7.770 1.00 85.38 416 ILE A N 1
ATOM 3213 C CA . ILE A 1 416 ? -6.460 20.598 7.658 1.00 85.38 416 ILE A CA 1
ATOM 3214 C C . ILE A 1 416 ? -5.725 20.130 8.922 1.00 85.38 416 ILE A C 1
ATOM 3216 O O . ILE A 1 416 ? -6.169 19.127 9.487 1.00 85.38 416 ILE A O 1
ATOM 3220 N N . PRO A 1 417 ? -4.681 20.818 9.428 1.00 89.50 417 PRO A N 1
ATOM 3221 C CA . PRO A 1 417 ? -4.034 20.429 10.677 1.00 89.50 417 PRO A CA 1
ATOM 3222 C C . PRO A 1 417 ? -5.015 20.361 11.850 1.00 89.50 417 PRO A C 1
ATOM 3224 O O . PRO A 1 417 ? -5.025 19.364 12.570 1.00 89.50 417 PRO A O 1
ATOM 3227 N N . ALA A 1 418 ? -5.905 21.347 12.009 1.00 92.00 418 ALA A N 1
ATOM 3228 C CA . ALA A 1 418 ? -6.896 21.348 13.085 1.00 92.00 418 ALA A CA 1
ATOM 3229 C C . ALA A 1 418 ? -7.842 20.136 13.011 1.00 92.00 418 ALA A C 1
ATOM 3231 O O . ALA A 1 418 ? -8.046 19.445 14.014 1.00 92.00 418 ALA A O 1
ATOM 3232 N N . LEU A 1 419 ? -8.385 19.831 11.826 1.00 93.00 419 LEU A N 1
ATOM 3233 C CA . LEU A 1 419 ? -9.222 18.646 11.610 1.00 93.00 419 LEU A CA 1
ATOM 3234 C C . LEU A 1 419 ? -8.429 17.352 11.816 1.00 93.00 419 LEU A C 1
ATOM 3236 O O . LEU A 1 419 ? -8.950 16.394 12.381 1.00 93.00 419 LEU A O 1
ATOM 3240 N N . TRP A 1 420 ? -7.169 17.315 11.403 1.00 93.25 420 TRP A N 1
ATOM 3241 C CA . TRP A 1 420 ? -6.298 16.160 11.574 1.00 93.25 420 TRP A CA 1
ATOM 3242 C C . TRP A 1 420 ? -6.029 15.873 13.060 1.00 93.25 420 TRP A C 1
ATOM 3244 O O . TRP A 1 420 ? -6.284 14.756 13.521 1.00 93.25 420 TRP A O 1
ATOM 3254 N N . PHE A 1 421 ? -5.637 16.885 13.844 1.00 95.25 421 PHE A N 1
ATOM 3255 C CA . PHE A 1 421 ? -5.447 16.769 15.296 1.00 95.25 421 PHE A CA 1
ATOM 3256 C C . PHE A 1 421 ? -6.745 16.387 16.014 1.00 95.25 421 PHE A C 1
ATOM 3258 O O . PHE A 1 421 ? -6.756 15.449 16.816 1.00 95.25 421 PHE A O 1
ATOM 3265 N N . LEU A 1 422 ? -7.861 17.052 15.699 1.00 95.88 422 LEU A N 1
ATOM 3266 C CA . LEU A 1 422 ? -9.165 16.718 16.274 1.00 95.88 422 LEU A CA 1
ATOM 3267 C C . LEU A 1 422 ? -9.567 15.272 15.945 1.00 95.88 422 LEU A C 1
ATOM 3269 O O . LEU A 1 422 ? -10.043 14.543 16.815 1.00 95.88 422 LEU A O 1
ATOM 3273 N N . GLY A 1 423 ? -9.338 14.835 14.709 1.00 95.56 423 GLY A N 1
ATOM 3274 C CA . GLY A 1 423 ? -9.598 13.477 14.247 1.00 95.56 423 GLY A CA 1
ATOM 3275 C C . GLY A 1 423 ? -8.825 12.422 15.028 1.00 95.56 423 GLY A C 1
ATOM 3276 O O . GLY A 1 423 ? -9.413 11.432 15.473 1.00 95.56 423 GLY A O 1
ATOM 3277 N N . ILE A 1 424 ? -7.531 12.662 15.257 1.00 95.38 424 ILE A N 1
ATOM 3278 C CA . ILE A 1 424 ? -6.677 11.812 16.097 1.00 95.38 424 ILE A CA 1
ATOM 3279 C C . ILE A 1 424 ? -7.248 11.721 17.509 1.00 95.38 424 ILE A C 1
ATOM 3281 O O . ILE A 1 424 ? -7.454 10.618 18.017 1.00 95.38 424 ILE A O 1
ATOM 3285 N N . LEU A 1 425 ? -7.551 12.863 18.134 1.00 95.31 425 LEU A N 1
ATOM 3286 C CA . LEU A 1 425 ? -8.099 12.900 19.491 1.00 95.31 425 LEU A CA 1
ATOM 3287 C C . LEU A 1 425 ? -9.408 12.106 19.580 1.00 95.31 425 LEU A C 1
ATOM 3289 O O . LEU A 1 425 ? -9.579 11.286 20.484 1.00 95.31 425 LEU A O 1
ATOM 3293 N N . LEU A 1 426 ? -10.318 12.295 18.625 1.00 94.12 426 LEU A N 1
ATOM 3294 C CA . LEU A 1 426 ? -11.607 11.604 18.595 1.00 94.12 426 LEU A CA 1
ATOM 3295 C C . LEU A 1 426 ? -11.465 10.094 18.373 1.00 94.12 426 LEU A C 1
ATOM 3297 O O . LEU A 1 426 ? -12.163 9.321 19.034 1.00 94.12 426 LEU A O 1
ATOM 3301 N N . LEU A 1 427 ? -10.558 9.652 17.498 1.00 91.81 427 LEU A N 1
ATOM 3302 C CA . LEU A 1 427 ? -10.277 8.225 17.307 1.00 91.81 427 LEU A CA 1
ATOM 3303 C C . LEU A 1 427 ? -9.618 7.603 18.540 1.00 91.81 427 LEU A C 1
ATOM 3305 O O . LEU A 1 427 ? -9.994 6.501 18.942 1.00 91.81 427 LEU A O 1
ATOM 3309 N N . CYS A 1 428 ? -8.689 8.311 19.182 1.00 92.38 428 CYS A N 1
ATOM 3310 C CA . CYS A 1 428 ? -8.049 7.855 20.413 1.00 92.38 428 CYS A CA 1
ATOM 3311 C C . CYS A 1 428 ? -9.051 7.708 21.567 1.00 92.38 428 CYS A C 1
ATOM 3313 O O . CYS A 1 428 ? -8.966 6.743 22.332 1.00 92.38 428 CYS A O 1
ATOM 3315 N N . ARG A 1 429 ? -10.033 8.616 21.671 1.00 90.06 429 ARG A N 1
ATOM 3316 C CA . ARG A 1 429 ? -11.086 8.576 22.703 1.00 90.06 429 ARG A CA 1
ATOM 3317 C C . ARG A 1 429 ? -12.079 7.431 22.530 1.00 90.06 429 ARG A C 1
ATOM 3319 O O . ARG A 1 429 ? -12.687 7.024 23.513 1.00 90.06 429 ARG A O 1
ATOM 3326 N N . ARG A 1 430 ? -12.239 6.878 21.323 1.00 80.31 430 ARG A N 1
ATOM 3327 C CA . ARG A 1 430 ? -13.187 5.777 21.058 1.00 80.31 430 ARG A CA 1
ATOM 3328 C C . ARG A 1 430 ? -12.769 4.416 21.632 1.00 80.31 430 ARG A C 1
ATOM 3330 O O . ARG A 1 430 ? -13.528 3.463 21.494 1.00 80.31 430 ARG A O 1
ATOM 3337 N N . ALA A 1 431 ? -11.628 4.343 22.329 1.00 64.88 431 ALA A N 1
ATOM 3338 C CA . ALA A 1 431 ? -11.015 3.115 22.836 1.00 64.88 431 ALA A CA 1
ATOM 3339 C C . ALA A 1 431 ? -10.819 2.051 21.728 1.00 64.88 431 ALA A C 1
ATOM 3341 O O . ALA A 1 431 ? -11.166 2.241 20.565 1.00 64.88 431 ALA A O 1
ATOM 3342 N N . GLY A 1 432 ? -10.171 0.928 22.041 1.00 79.62 432 GLY A N 1
ATOM 3343 C CA . GLY A 1 432 ? -10.010 -0.135 21.044 1.00 79.62 432 GLY A CA 1
ATOM 3344 C C . GLY A 1 432 ? -8.999 0.178 19.913 1.00 79.62 432 GLY A C 1
ATOM 3345 O O . GLY A 1 432 ? -7.987 0.845 20.164 1.00 79.62 432 GLY A O 1
ATOM 3346 N N . PRO A 1 433 ? -9.258 -0.302 18.677 1.00 86.81 433 PRO A N 1
ATOM 3347 C CA . PRO A 1 433 ? -8.359 -0.171 17.522 1.00 86.81 433 PRO A CA 1
ATOM 3348 C C . PRO A 1 433 ? -8.102 1.265 17.031 1.00 86.81 433 PRO A C 1
ATOM 3350 O O . PRO A 1 433 ? -7.160 1.477 16.273 1.00 86.81 433 PRO A O 1
ATOM 3353 N N . GLY A 1 434 ? -8.884 2.264 17.462 1.00 91.06 434 GLY A N 1
ATOM 3354 C CA . GLY A 1 434 ? -8.676 3.666 17.066 1.00 91.06 434 GLY A CA 1
ATOM 3355 C C . GLY A 1 434 ? -7.301 4.209 17.475 1.00 91.06 434 GLY A C 1
ATOM 3356 O O . GLY A 1 434 ? -6.612 4.814 16.658 1.00 91.06 434 GLY A O 1
ATOM 3357 N N . ARG A 1 435 ? -6.852 3.904 18.705 1.00 92.44 435 ARG A N 1
ATOM 3358 C CA . ARG A 1 435 ? -5.508 4.271 19.199 1.00 92.44 435 ARG A CA 1
ATOM 3359 C C . ARG A 1 435 ? -4.397 3.606 18.391 1.00 92.44 435 ARG A C 1
ATOM 3361 O O . ARG A 1 435 ? -3.414 4.254 18.062 1.00 92.44 435 ARG A O 1
ATOM 3368 N N . LEU A 1 436 ? -4.579 2.332 18.041 1.00 93.00 436 LEU A N 1
ATOM 3369 C CA . LEU A 1 436 ? -3.632 1.579 17.219 1.00 93.00 436 LEU A CA 1
ATOM 3370 C C . LEU A 1 436 ? -3.430 2.270 15.866 1.00 93.00 436 LEU A C 1
ATOM 3372 O O . LEU A 1 436 ? -2.293 2.518 15.474 1.00 93.00 436 LEU A O 1
ATOM 3376 N N . ILE A 1 437 ? -4.522 2.622 15.180 1.00 94.62 437 ILE A N 1
ATOM 3377 C CA . ILE A 1 437 ? -4.464 3.287 13.871 1.00 94.62 437 ILE A CA 1
ATOM 3378 C C . ILE A 1 437 ? -3.896 4.704 13.977 1.00 94.62 437 ILE A C 1
ATOM 3380 O O . ILE A 1 437 ? -3.109 5.096 13.118 1.00 94.62 437 ILE A O 1
ATOM 3384 N N . ALA A 1 438 ? -4.229 5.453 15.031 1.00 94.44 438 ALA A N 1
ATOM 3385 C CA . ALA A 1 438 ? -3.642 6.768 15.278 1.00 94.44 438 ALA A CA 1
ATOM 3386 C C . ALA A 1 438 ? -2.118 6.683 15.483 1.00 94.44 438 ALA A C 1
ATOM 3388 O O . ALA A 1 438 ? -1.371 7.392 14.812 1.00 94.44 438 ALA A O 1
ATOM 3389 N N . CYS A 1 439 ? -1.642 5.766 16.335 1.00 94.12 439 CYS A N 1
ATOM 3390 C CA . CYS A 1 439 ? -0.210 5.523 16.536 1.00 94.12 439 CYS A CA 1
ATOM 3391 C C . CYS A 1 439 ? 0.485 5.094 15.238 1.00 94.12 439 CYS A C 1
ATOM 3393 O O . CYS A 1 439 ? 1.563 5.597 14.929 1.00 94.12 439 CYS A O 1
ATOM 3395 N N . ALA A 1 440 ? -0.138 4.201 14.464 1.00 93.19 440 ALA A N 1
ATOM 3396 C CA . ALA A 1 440 ? 0.384 3.766 13.175 1.00 93.19 440 ALA A CA 1
ATOM 3397 C C . ALA A 1 440 ? 0.530 4.928 12.190 1.00 93.19 440 ALA A C 1
ATOM 3399 O O . ALA A 1 440 ? 1.594 5.081 11.592 1.00 93.19 440 ALA A O 1
ATOM 3400 N N . GLY A 1 441 ? -0.497 5.770 12.064 1.00 93.00 441 GLY A N 1
ATOM 3401 C CA . GLY A 1 441 ? -0.441 6.956 11.219 1.00 93.00 441 GLY A CA 1
ATOM 3402 C C . GLY A 1 441 ? 0.676 7.909 11.644 1.00 93.00 441 GLY A C 1
ATOM 3403 O O . GLY A 1 441 ? 1.454 8.345 10.809 1.00 93.00 441 GLY A O 1
ATOM 3404 N N . LEU A 1 442 ? 0.813 8.188 12.939 1.00 93.44 442 LEU A N 1
ATOM 3405 C CA . LEU A 1 442 ? 1.795 9.154 13.438 1.00 93.44 442 LEU A CA 1
ATOM 3406 C C . LEU A 1 442 ? 3.242 8.665 13.332 1.00 93.44 442 LEU A C 1
ATOM 3408 O O . LEU A 1 442 ? 4.115 9.399 12.880 1.00 93.44 442 LEU A O 1
ATOM 3412 N N . LEU A 1 443 ? 3.511 7.434 13.765 1.00 96.50 443 LEU A N 1
ATOM 3413 C CA . LEU A 1 443 ? 4.884 6.978 13.985 1.00 96.50 443 LEU A CA 1
ATOM 3414 C C . LEU A 1 443 ? 5.521 6.348 12.741 1.00 96.50 443 LEU A C 1
ATOM 3416 O O . LEU A 1 443 ? 6.741 6.377 12.617 1.00 96.50 443 LEU A O 1
ATOM 3420 N N . SER A 1 444 ? 4.736 5.809 11.803 1.00 96.31 444 SER A N 1
ATOM 3421 C CA . SER A 1 444 ? 5.280 5.180 10.585 1.00 96.31 444 SER A CA 1
ATOM 3422 C C . SER A 1 444 ? 6.064 6.142 9.683 1.00 96.31 444 SER A C 1
ATOM 3424 O O . SER A 1 444 ? 7.189 5.796 9.316 1.00 96.31 444 SER A O 1
ATOM 3426 N N . PRO A 1 445 ? 5.549 7.338 9.321 1.00 94.56 445 PRO A N 1
ATOM 3427 C CA . PRO A 1 445 ? 6.317 8.283 8.512 1.00 94.56 445 PRO A CA 1
ATOM 3428 C C . PRO A 1 445 ? 7.524 8.852 9.269 1.00 94.56 445 PRO A C 1
ATOM 3430 O O . PRO A 1 445 ? 8.573 9.041 8.661 1.00 94.56 445 PRO A O 1
ATOM 3433 N N . LEU A 1 446 ? 7.422 9.049 10.591 1.00 95.50 446 LEU A N 1
ATOM 3434 C CA . LEU A 1 446 ? 8.547 9.493 11.424 1.00 95.50 446 LEU A CA 1
ATOM 3435 C C . LEU A 1 446 ? 9.663 8.445 11.478 1.00 95.50 446 LEU A C 1
ATOM 3437 O O . LEU A 1 446 ? 10.835 8.793 11.358 1.00 95.50 446 LEU A O 1
ATOM 3441 N N . LEU A 1 447 ? 9.309 7.163 11.607 1.00 97.31 447 LEU A N 1
ATOM 3442 C CA . LEU A 1 447 ? 10.266 6.060 11.564 1.00 97.31 447 LEU A CA 1
ATOM 3443 C C . LEU A 1 447 ? 10.937 5.960 10.188 1.00 97.31 447 LEU A C 1
ATOM 3445 O O . LEU A 1 447 ? 12.152 5.779 10.110 1.00 97.31 447 LEU A O 1
ATOM 3449 N N . ALA A 1 448 ? 10.162 6.107 9.110 1.00 96.31 448 ALA A N 1
ATOM 3450 C CA . ALA A 1 448 ? 10.681 6.105 7.747 1.00 96.31 448 ALA A CA 1
ATOM 3451 C C . ALA A 1 448 ? 11.665 7.257 7.514 1.00 96.31 448 ALA A C 1
ATOM 3453 O O . ALA A 1 448 ? 12.788 7.027 7.060 1.00 96.31 448 ALA A O 1
ATOM 3454 N N . TRP A 1 449 ? 11.269 8.480 7.866 1.00 95.56 449 TRP A N 1
ATOM 3455 C CA . TRP A 1 449 ? 12.119 9.663 7.765 1.00 95.56 449 TRP A CA 1
ATOM 3456 C C . TRP A 1 449 ? 13.377 9.525 8.627 1.00 95.56 449 TRP A C 1
ATOM 3458 O O . TRP A 1 449 ? 14.479 9.694 8.114 1.00 95.56 449 TRP A O 1
ATOM 3468 N N . GLY A 1 450 ? 13.234 9.142 9.899 1.00 96.44 450 GLY A N 1
ATOM 3469 C CA . GLY A 1 450 ? 14.349 8.999 10.835 1.00 96.44 450 GLY A CA 1
ATOM 3470 C C . GLY A 1 450 ? 15.370 7.961 10.372 1.00 96.44 450 GLY A C 1
ATOM 3471 O O . GLY A 1 450 ? 16.560 8.260 10.322 1.00 96.44 450 GLY A O 1
ATOM 3472 N N . HIS A 1 451 ? 14.917 6.777 9.944 1.00 96.75 451 HIS A N 1
ATOM 3473 C CA . HIS A 1 451 ? 15.807 5.752 9.393 1.00 96.75 451 HIS A CA 1
ATOM 3474 C C . HIS A 1 451 ? 16.570 6.279 8.168 1.00 96.75 451 HIS A C 1
ATOM 3476 O O . HIS A 1 451 ? 17.796 6.211 8.145 1.00 96.75 451 HIS A O 1
ATOM 3482 N N . ASN A 1 452 ? 15.876 6.855 7.181 1.00 95.38 452 ASN A N 1
ATOM 3483 C CA . ASN A 1 452 ? 16.527 7.350 5.963 1.00 95.38 452 ASN A CA 1
ATOM 3484 C C . ASN A 1 452 ? 17.465 8.536 6.242 1.00 95.38 452 ASN A C 1
ATOM 3486 O O . ASN A 1 452 ? 18.533 8.637 5.641 1.00 95.38 452 ASN A O 1
ATOM 3490 N N . ARG A 1 453 ? 17.123 9.398 7.208 1.00 94.38 453 ARG A N 1
ATOM 3491 C CA . ARG A 1 453 ? 17.965 10.526 7.621 1.00 94.38 453 ARG A CA 1
ATOM 3492 C C . ARG A 1 453 ? 19.268 10.051 8.256 1.00 94.38 453 ARG A C 1
ATOM 3494 O O . ARG A 1 453 ? 20.305 10.657 7.986 1.00 94.38 453 ARG A O 1
ATOM 3501 N N . LEU A 1 454 ? 19.208 8.992 9.067 1.00 95.69 454 LEU A N 1
ATOM 3502 C CA . LEU A 1 454 ? 20.366 8.385 9.731 1.00 95.69 454 LEU A CA 1
ATOM 3503 C C . LEU A 1 454 ? 21.280 7.639 8.750 1.00 95.69 454 LEU A C 1
ATOM 3505 O O . LEU A 1 454 ? 22.494 7.670 8.914 1.00 95.69 454 LEU A O 1
ATOM 3509 N N . THR A 1 455 ? 20.728 7.010 7.711 1.00 94.44 455 THR A N 1
ATOM 3510 C CA . THR A 1 455 ? 21.516 6.286 6.692 1.00 94.44 455 THR A CA 1
ATOM 3511 C C . THR A 1 455 ? 21.969 7.161 5.517 1.00 94.44 455 THR A C 1
ATOM 3513 O O . THR A 1 455 ? 22.616 6.675 4.580 1.00 94.44 455 THR A O 1
ATOM 3516 N N . GLY A 1 456 ? 21.608 8.449 5.534 1.00 93.25 456 GLY A N 1
ATOM 3517 C CA . GLY A 1 456 ? 21.876 9.403 4.457 1.00 93.25 456 GLY A CA 1
ATOM 3518 C C . GLY A 1 456 ? 21.117 9.109 3.159 1.00 93.25 456 GLY A C 1
ATOM 3519 O O . GLY A 1 456 ? 21.461 9.668 2.118 1.00 93.25 456 GLY A O 1
ATOM 3520 N N . ASN A 1 457 ? 20.121 8.220 3.195 1.00 92.94 457 ASN A N 1
ATOM 3521 C CA . ASN A 1 457 ? 19.300 7.885 2.038 1.00 92.94 457 ASN A CA 1
ATOM 3522 C C . ASN A 1 457 ? 18.247 8.973 1.812 1.00 92.94 457 ASN A C 1
ATOM 3524 O O . ASN A 1 457 ? 17.573 9.404 2.747 1.00 92.94 457 ASN A O 1
ATOM 3528 N N . TYR A 1 458 ? 18.064 9.388 0.562 1.00 91.69 458 TYR A N 1
ATOM 3529 C CA . TYR A 1 458 ? 17.002 10.320 0.210 1.00 91.69 458 TYR A CA 1
ATOM 3530 C C . TYR A 1 458 ? 15.674 9.571 0.057 1.00 91.69 458 TYR A C 1
ATOM 3532 O O . TYR A 1 458 ? 15.506 8.741 -0.839 1.00 91.69 458 TYR A O 1
ATOM 3540 N N . LEU A 1 459 ? 14.714 9.865 0.932 1.00 91.69 459 LEU A N 1
ATOM 3541 C CA . LEU A 1 459 ? 13.371 9.298 0.873 1.00 91.69 459 LEU A CA 1
ATOM 3542 C C . LEU A 1 459 ? 12.474 10.214 0.044 1.00 91.69 459 LEU A C 1
ATOM 3544 O O . LEU A 1 459 ? 12.095 11.277 0.509 1.00 91.69 459 LEU A O 1
ATOM 3548 N N . TYR A 1 460 ? 12.083 9.824 -1.165 1.00 88.94 460 TYR A N 1
ATOM 3549 C CA . TYR A 1 460 ? 11.170 10.662 -1.945 1.00 88.94 460 TYR A CA 1
ATOM 3550 C C . TYR A 1 460 ? 9.790 10.792 -1.265 1.00 88.94 460 TYR A C 1
ATOM 3552 O O . TYR A 1 460 ? 9.254 9.780 -0.808 1.00 88.94 460 TYR A O 1
ATOM 3560 N N . PRO A 1 461 ? 9.155 11.984 -1.237 1.00 89.06 461 PRO A N 1
ATOM 3561 C CA . PRO A 1 461 ? 7.870 12.186 -0.554 1.00 89.06 461 PRO A CA 1
ATOM 3562 C C . PRO A 1 461 ? 6.752 11.229 -0.994 1.00 89.06 461 PRO A C 1
ATOM 3564 O O . PRO A 1 461 ? 5.930 10.810 -0.181 1.00 89.06 461 PRO A O 1
ATOM 3567 N N . TRP A 1 462 ? 6.732 10.818 -2.265 1.00 87.81 462 TRP A N 1
ATOM 3568 C CA . TRP A 1 462 ? 5.757 9.847 -2.778 1.00 87.81 462 TRP A CA 1
ATOM 3569 C C . TRP A 1 462 ? 5.919 8.431 -2.234 1.00 87.81 462 TRP A C 1
ATOM 3571 O O . TRP A 1 462 ? 4.942 7.686 -2.198 1.00 87.81 462 TRP A O 1
ATOM 3581 N N . TYR A 1 463 ? 7.093 8.064 -1.720 1.00 91.62 463 TYR A N 1
ATOM 3582 C CA . TYR A 1 463 ? 7.259 6.802 -1.000 1.00 91.62 463 TYR A CA 1
ATOM 3583 C C . TYR A 1 463 ? 6.456 6.755 0.300 1.00 91.62 463 TYR A C 1
ATOM 3585 O O . TYR A 1 463 ? 6.187 5.668 0.802 1.00 91.62 463 TYR A O 1
ATOM 3593 N N . LEU A 1 464 ? 6.011 7.906 0.810 1.00 93.50 464 LEU A N 1
ATOM 3594 C CA . LEU A 1 464 ? 5.163 8.023 1.992 1.00 93.50 464 LEU A CA 1
ATOM 3595 C C . LEU A 1 464 ? 3.675 8.182 1.662 1.00 93.50 464 LEU A C 1
ATOM 3597 O O . LEU A 1 464 ? 2.882 8.498 2.549 1.00 93.50 464 LEU A O 1
ATOM 3601 N N . ILE A 1 465 ? 3.255 7.929 0.418 1.00 93.62 465 ILE A N 1
ATOM 3602 C CA . ILE A 1 465 ? 1.838 8.015 0.040 1.00 93.62 465 ILE A CA 1
ATOM 3603 C C . ILE A 1 465 ? 0.941 7.074 0.852 1.00 93.62 465 ILE A C 1
ATOM 3605 O O . ILE A 1 465 ? -0.233 7.366 1.063 1.00 93.62 465 ILE A O 1
ATOM 3609 N N . PHE A 1 466 ? 1.488 5.979 1.389 1.00 91.69 466 PHE A N 1
ATOM 3610 C CA . PHE A 1 466 ? 0.759 5.082 2.286 1.00 91.69 466 PHE A CA 1
ATOM 3611 C C . PHE A 1 466 ? 0.251 5.763 3.568 1.00 91.69 466 PHE A C 1
ATOM 3613 O O . PHE A 1 466 ? -0.572 5.188 4.278 1.00 91.69 466 PHE A O 1
ATOM 3620 N N . PHE A 1 467 ? 0.725 6.974 3.875 1.00 94.88 467 PHE A N 1
ATOM 3621 C CA . PHE A 1 467 ? 0.225 7.781 4.978 1.00 94.88 467 PHE A CA 1
ATOM 3622 C C . PHE A 1 467 ? -1.073 8.540 4.635 1.00 94.88 467 PHE A C 1
ATOM 3624 O O . PHE A 1 467 ? -1.879 8.808 5.527 1.00 94.88 467 PHE A O 1
ATOM 3631 N N . LEU A 1 468 ? -1.340 8.811 3.351 1.00 96.00 468 LEU A N 1
ATOM 3632 C CA . LEU A 1 468 ? -2.521 9.555 2.898 1.00 96.00 468 LEU A CA 1
ATOM 3633 C C . LEU A 1 468 ? -3.850 9.008 3.464 1.00 96.00 468 LEU A C 1
ATOM 3635 O O . LEU A 1 468 ? -4.651 9.808 3.953 1.00 96.00 468 LEU A O 1
ATOM 3639 N N . PRO A 1 469 ? -4.113 7.684 3.494 1.00 97.12 469 PRO A N 1
ATOM 3640 C CA . PRO A 1 469 ? -5.364 7.185 4.053 1.00 97.12 469 PRO A CA 1
ATOM 3641 C C . PRO A 1 469 ? -5.563 7.501 5.539 1.00 97.12 469 PRO A C 1
ATOM 3643 O O . PRO A 1 469 ? -6.701 7.687 5.963 1.00 97.12 469 PRO A O 1
ATOM 3646 N N . PHE A 1 470 ? -4.491 7.601 6.333 1.00 96.38 470 PHE A N 1
ATOM 3647 C CA . PHE A 1 470 ? -4.588 7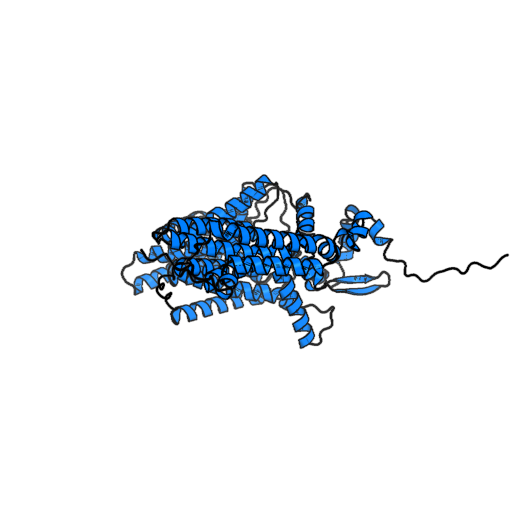.983 7.746 1.00 96.38 470 PHE A CA 1
ATOM 3648 C C . PHE A 1 470 ? -5.035 9.436 7.884 1.00 96.38 470 PHE A C 1
ATOM 3650 O O . PHE A 1 470 ? -5.990 9.709 8.609 1.00 96.38 470 PHE A O 1
ATOM 3657 N N . THR A 1 471 ? -4.417 10.346 7.127 1.00 94.94 471 THR A N 1
ATOM 3658 C CA . THR A 1 471 ? -4.806 11.764 7.081 1.00 94.94 471 THR A CA 1
ATOM 3659 C C . THR A 1 471 ? -6.291 11.921 6.766 1.00 94.94 471 THR A C 1
ATOM 3661 O O . THR A 1 471 ? -7.017 12.604 7.490 1.00 94.94 471 THR A O 1
ATOM 3664 N N . LEU A 1 472 ? -6.774 11.220 5.739 1.00 96.44 472 LEU A N 1
ATOM 3665 C CA . LEU A 1 472 ? -8.173 11.298 5.317 1.00 96.44 472 LEU A CA 1
ATOM 3666 C C . LEU A 1 472 ? -9.137 10.638 6.314 1.00 96.44 472 LEU A C 1
ATOM 3668 O O . LEU A 1 472 ? -10.251 11.130 6.505 1.00 96.44 472 LEU A O 1
ATOM 3672 N N . LEU A 1 473 ? -8.717 9.568 7.000 1.00 96.62 473 LEU A N 1
ATOM 3673 C CA . LEU A 1 473 ? -9.482 8.984 8.108 1.00 96.62 473 LEU A CA 1
ATOM 3674 C C . LEU A 1 473 ? -9.613 9.944 9.286 1.00 96.62 473 LEU A C 1
ATOM 3676 O O . LEU A 1 473 ? -10.689 10.019 9.879 1.00 96.62 473 LEU A O 1
ATOM 3680 N N . PHE A 1 474 ? -8.551 10.673 9.630 1.00 96.50 474 PHE A N 1
ATOM 3681 C CA . PHE A 1 474 ? -8.580 11.626 10.739 1.00 96.50 474 PHE A CA 1
ATOM 3682 C C . PHE A 1 474 ? -9.512 12.792 10.411 1.00 96.50 474 PHE A C 1
ATOM 3684 O O . PHE A 1 474 ? -10.400 13.100 11.204 1.00 96.50 474 PHE A O 1
ATOM 3691 N N . ILE A 1 475 ? -9.425 13.342 9.198 1.00 94.69 475 ILE A N 1
ATOM 3692 C CA . ILE A 1 475 ? -10.360 14.371 8.723 1.00 94.69 475 ILE A CA 1
ATOM 3693 C C . ILE A 1 475 ? -11.803 13.844 8.750 1.00 94.69 475 ILE A C 1
ATOM 3695 O O . ILE A 1 475 ? -12.688 14.486 9.317 1.00 94.69 475 ILE A O 1
ATOM 3699 N N . GLY A 1 476 ? -12.055 12.638 8.230 1.00 95.56 476 GLY A N 1
ATOM 3700 C CA . GLY A 1 476 ? -13.383 12.018 8.275 1.00 95.56 476 GLY A CA 1
ATOM 3701 C C . GLY A 1 476 ? -13.911 11.804 9.702 1.00 95.56 476 GLY A C 1
ATOM 3702 O O . GLY A 1 476 ? -15.113 11.940 9.953 1.00 95.56 476 GLY A O 1
ATOM 3703 N N . ALA A 1 477 ? -13.034 11.482 10.657 1.00 95.56 477 ALA A N 1
ATOM 3704 C CA . ALA A 1 477 ? -13.387 11.334 12.067 1.00 95.56 477 ALA A CA 1
ATOM 3705 C C . ALA A 1 477 ? -13.718 12.686 12.715 1.00 95.56 477 ALA A C 1
ATOM 3707 O O . ALA A 1 477 ? -14.686 12.770 13.471 1.00 95.56 477 ALA A O 1
ATOM 3708 N N . ALA A 1 478 ? -12.974 13.742 12.381 1.00 95.56 478 ALA A N 1
ATOM 3709 C CA . ALA A 1 478 ? -13.242 15.101 12.839 1.00 95.56 478 ALA A CA 1
ATOM 3710 C C . ALA A 1 478 ? -14.580 15.634 12.323 1.00 95.56 478 ALA A C 1
ATOM 3712 O O . ALA A 1 478 ? -15.395 16.091 13.122 1.00 95.56 478 ALA A O 1
ATOM 3713 N N . LEU A 1 479 ? -14.861 15.495 11.023 1.00 93.38 479 LEU A N 1
ATOM 3714 C CA . LEU A 1 479 ? -16.135 15.915 10.427 1.00 93.38 479 LEU A CA 1
ATOM 3715 C C . LEU A 1 479 ? -17.332 15.198 11.075 1.00 93.38 479 LEU A C 1
ATOM 3717 O O . LEU A 1 479 ? -18.341 15.817 11.420 1.00 93.38 479 LEU A O 1
ATOM 3721 N N . GLU A 1 480 ? -17.229 13.885 11.304 1.00 93.81 480 GLU A N 1
ATOM 3722 C CA . GLU A 1 480 ? -18.287 13.148 12.005 1.00 93.81 480 GLU A CA 1
ATOM 3723 C C . GLU A 1 480 ? -18.397 13.543 13.485 1.00 93.81 480 GLU A C 1
ATOM 3725 O O . GLU A 1 480 ? -19.512 13.629 14.006 1.00 93.81 480 GLU A O 1
ATOM 3730 N N . GLY A 1 481 ? -17.276 13.812 14.155 1.00 93.00 481 GLY A N 1
ATOM 3731 C CA . GLY A 1 481 ? -17.243 14.250 15.547 1.00 93.00 481 GLY A CA 1
ATOM 3732 C C . GLY A 1 481 ? -17.864 15.626 15.764 1.00 93.00 481 GLY A C 1
ATOM 3733 O O . GLY A 1 481 ? -18.718 15.763 16.637 1.00 93.00 481 GLY A O 1
ATOM 3734 N N . LEU A 1 482 ? -17.521 16.618 14.940 1.00 91.06 482 LEU A N 1
ATOM 3735 C CA . LEU A 1 482 ? -18.088 17.972 15.009 1.00 91.06 482 LEU A CA 1
ATOM 3736 C C . LEU A 1 482 ? -19.613 17.947 14.875 1.00 91.06 482 LEU A C 1
ATOM 3738 O O . LEU A 1 482 ? -20.333 18.583 15.640 1.00 91.06 482 LEU A O 1
ATOM 3742 N N . THR A 1 483 ? -20.125 17.126 13.960 1.00 90.31 483 THR A N 1
ATOM 3743 C CA . THR A 1 483 ? -21.575 17.001 13.746 1.00 90.31 483 THR A CA 1
ATOM 3744 C C . THR A 1 483 ? -22.276 16.230 14.863 1.00 90.31 483 THR A C 1
ATOM 3746 O O . THR A 1 483 ? -23.488 16.343 15.021 1.00 90.31 483 THR A O 1
ATOM 3749 N N . SER A 1 484 ? -21.546 15.447 15.664 1.00 87.75 484 SER A N 1
ATOM 3750 C CA . SER A 1 484 ? -22.126 14.693 16.781 1.00 87.75 484 SER A CA 1
ATOM 3751 C C . SER A 1 484 ? -22.577 15.570 17.954 1.00 87.75 484 SER A C 1
ATOM 3753 O O . SER A 1 484 ? -23.347 15.098 18.787 1.00 87.75 484 SER A O 1
ATOM 3755 N N . LEU A 1 485 ? -22.171 16.845 17.977 1.00 87.88 485 LEU A N 1
ATOM 3756 C CA . LEU A 1 485 ? -22.658 17.851 18.927 1.00 87.88 485 LEU A CA 1
ATOM 3757 C C . LEU A 1 485 ? -24.123 18.249 18.666 1.00 87.88 485 LEU A C 1
ATOM 3759 O O . LEU A 1 485 ? -24.803 18.768 19.550 1.00 87.88 485 LEU A O 1
ATOM 3763 N N . VAL A 1 486 ? -24.631 17.979 17.461 1.00 90.00 486 VAL A N 1
ATOM 3764 C CA . VAL A 1 486 ? -25.991 18.320 17.039 1.00 90.00 486 VAL A CA 1
ATOM 3765 C C . VAL A 1 486 ? -26.934 17.167 17.376 1.00 90.00 486 VAL A C 1
ATOM 3767 O O . VAL A 1 486 ? -26.826 16.074 16.818 1.00 90.00 486 VAL A O 1
ATOM 3770 N N . ARG A 1 487 ? -27.894 17.415 18.278 1.00 89.69 487 ARG A N 1
ATOM 3771 C CA . ARG A 1 487 ? -28.839 16.390 18.764 1.00 89.69 487 ARG A CA 1
ATOM 3772 C C . ARG A 1 487 ? -29.845 15.936 17.701 1.00 89.69 487 ARG A C 1
ATOM 3774 O O . ARG A 1 487 ? -30.199 14.763 17.665 1.00 89.69 487 ARG A O 1
ATOM 3781 N N . ALA A 1 488 ? -30.303 16.843 16.836 1.00 91.56 488 ALA A N 1
ATOM 3782 C CA . ALA A 1 488 ? -31.325 16.551 15.832 1.00 91.56 488 ALA A CA 1
ATOM 3783 C C . ALA A 1 488 ? -30.732 15.768 14.636 1.00 91.56 488 ALA A C 1
ATOM 3785 O O . ALA A 1 488 ? -29.922 16.331 13.897 1.00 91.56 488 ALA A O 1
ATOM 3786 N N . PRO A 1 489 ? -31.147 14.509 14.369 1.00 88.62 489 PRO A N 1
ATOM 3787 C CA . PRO A 1 489 ? -30.504 13.655 13.362 1.00 88.62 489 PRO A CA 1
ATOM 3788 C C . PRO A 1 489 ? -30.537 14.221 11.937 1.00 88.62 489 PRO A C 1
ATOM 3790 O O . PRO A 1 489 ? -29.546 14.132 11.217 1.00 88.62 489 PRO A O 1
ATOM 3793 N N . LYS A 1 490 ? -31.656 14.839 11.534 1.00 89.31 490 LYS A N 1
ATOM 3794 C CA . LYS A 1 490 ? -31.801 15.453 10.203 1.00 89.31 490 LYS A CA 1
ATOM 3795 C C . LYS A 1 490 ? -30.860 16.649 10.029 1.00 89.31 490 LYS A C 1
ATOM 3797 O O . LYS A 1 490 ? -30.142 16.726 9.038 1.00 89.31 490 LYS A O 1
ATOM 3802 N N . VAL A 1 491 ? -30.812 17.531 11.030 1.00 89.25 491 VAL A N 1
ATOM 3803 C CA . VAL A 1 491 ? -29.931 18.712 11.047 1.00 89.25 491 VAL A CA 1
ATOM 3804 C C . VAL A 1 491 ? -28.466 18.282 11.067 1.00 89.25 491 VAL A C 1
ATOM 3806 O O . VAL A 1 491 ? -27.646 18.818 10.332 1.00 89.25 491 VAL A O 1
ATOM 3809 N N . ARG A 1 492 ? -28.143 17.250 11.849 1.00 89.44 492 ARG A N 1
ATOM 3810 C CA . ARG A 1 492 ? -26.809 16.657 11.907 1.00 89.44 492 ARG A CA 1
ATOM 3811 C C . ARG A 1 492 ? -26.328 16.167 10.541 1.00 89.44 492 ARG A C 1
ATOM 3813 O O . ARG A 1 492 ? -25.190 16.442 10.169 1.00 89.44 492 ARG A O 1
ATOM 3820 N N . ILE A 1 493 ? 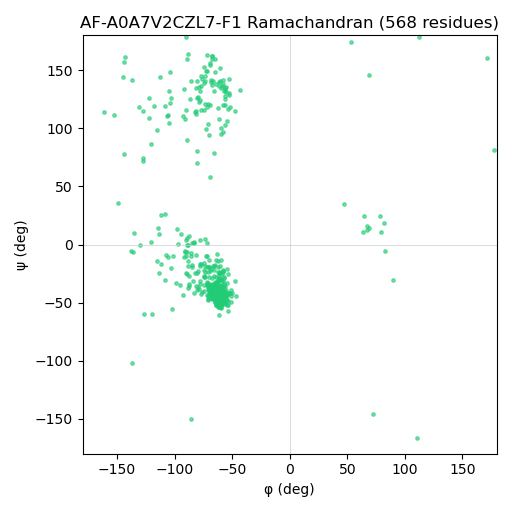-27.172 15.434 9.815 1.00 87.94 493 ILE A N 1
ATOM 3821 C CA . ILE A 1 493 ? -26.846 14.942 8.471 1.00 87.94 493 ILE A CA 1
ATOM 3822 C C . ILE A 1 493 ? -26.647 16.121 7.513 1.00 87.94 493 ILE A C 1
ATOM 3824 O O . ILE A 1 493 ? -25.655 16.137 6.791 1.00 87.94 493 ILE A O 1
ATOM 3828 N N . ALA A 1 494 ? -27.527 17.127 7.552 1.00 88.94 494 ALA A N 1
ATOM 3829 C CA . ALA A 1 494 ? -27.395 18.327 6.726 1.00 88.94 494 ALA A CA 1
ATOM 3830 C C . ALA A 1 494 ? -26.069 19.063 6.988 1.00 88.94 494 ALA A C 1
ATOM 3832 O O . ALA A 1 494 ? -25.325 19.319 6.049 1.00 88.94 494 ALA A O 1
ATOM 3833 N N . ILE A 1 495 ? -25.717 19.309 8.255 1.00 86.94 495 ILE A N 1
ATOM 3834 C CA . ILE A 1 495 ? -24.445 19.953 8.628 1.00 86.94 495 ILE A CA 1
ATOM 3835 C C . ILE A 1 495 ? -23.254 19.112 8.172 1.00 86.94 495 ILE A C 1
ATOM 3837 O O . ILE A 1 495 ? -22.281 19.662 7.664 1.00 86.94 495 ILE A O 1
ATOM 3841 N N . TRP A 1 496 ? -23.317 17.785 8.313 1.00 91.62 496 TRP A N 1
ATOM 3842 C CA . TRP A 1 496 ? -22.249 16.911 7.833 1.00 91.62 496 TRP A CA 1
ATOM 3843 C C . TRP A 1 496 ? -22.040 17.045 6.320 1.00 91.62 496 TRP A C 1
ATOM 3845 O O . TRP A 1 496 ? -20.902 17.203 5.881 1.00 91.62 496 TRP A O 1
ATOM 3855 N N . PHE A 1 497 ? -23.122 17.044 5.533 1.00 89.44 497 PHE A N 1
ATOM 3856 C CA . PHE A 1 497 ? -23.044 17.261 4.088 1.00 89.44 497 PHE A CA 1
ATOM 3857 C C . PHE A 1 497 ? -22.518 18.654 3.747 1.00 89.44 497 PHE A C 1
ATOM 3859 O O . PHE A 1 497 ? -21.668 18.758 2.869 1.00 89.44 497 PHE A O 1
ATOM 3866 N N . SER A 1 498 ? -22.942 19.702 4.459 1.00 86.62 498 SER A N 1
ATOM 3867 C CA . SER A 1 498 ? -22.433 21.061 4.251 1.00 86.62 498 SER A CA 1
ATOM 3868 C C . SER A 1 498 ? -20.936 21.157 4.533 1.00 86.62 498 SER A C 1
ATOM 3870 O O . SER A 1 498 ? -20.198 21.686 3.709 1.00 86.62 498 SER A O 1
ATOM 3872 N N . LEU A 1 499 ? -20.455 20.601 5.649 1.00 86.06 499 LEU A N 1
ATOM 3873 C CA . LEU A 1 499 ? -19.026 20.604 5.978 1.00 86.06 499 LEU A CA 1
ATOM 3874 C C . LEU A 1 499 ? -18.208 19.815 4.951 1.00 86.06 499 LEU A C 1
ATOM 3876 O O . LEU A 1 499 ? -17.158 20.282 4.513 1.00 86.06 499 LEU A O 1
ATOM 3880 N N . LEU A 1 500 ? -18.697 18.643 4.537 1.00 88.25 500 LEU A N 1
ATOM 3881 C CA . LEU A 1 500 ? -18.037 17.840 3.510 1.00 88.25 500 LEU A CA 1
ATOM 3882 C C . LEU A 1 500 ? -18.031 18.551 2.152 1.00 88.25 500 LEU A C 1
ATOM 3884 O O . LEU A 1 500 ? -17.022 18.494 1.454 1.00 88.25 500 LEU A O 1
ATOM 3888 N N . ALA A 1 501 ? -19.123 19.221 1.783 1.00 87.75 501 ALA A N 1
ATOM 3889 C CA . ALA A 1 501 ? -19.241 19.971 0.538 1.00 87.75 501 ALA A CA 1
ATOM 3890 C C . ALA A 1 501 ? -18.341 21.209 0.532 1.00 87.75 501 ALA A C 1
ATOM 3892 O O . ALA A 1 501 ? -17.668 21.440 -0.464 1.00 87.75 501 ALA A O 1
ATOM 3893 N N . ILE A 1 502 ? -18.262 21.957 1.637 1.00 84.31 502 ILE A N 1
ATOM 3894 C CA . ILE A 1 502 ? -17.346 23.099 1.782 1.00 84.31 502 ILE A CA 1
ATOM 3895 C C . ILE A 1 502 ? -15.899 22.616 1.677 1.00 84.31 502 ILE A C 1
ATOM 3897 O O . ILE A 1 502 ? -15.139 23.134 0.862 1.00 84.31 502 ILE A O 1
ATOM 3901 N N . TYR A 1 503 ? -15.533 21.582 2.443 1.00 81.75 503 TYR A N 1
ATOM 3902 C CA . TYR A 1 503 ? -14.182 21.021 2.409 1.00 81.75 503 TYR A CA 1
ATOM 3903 C C . TYR A 1 503 ? -13.827 20.529 1.004 1.00 81.75 503 TYR A C 1
ATOM 3905 O O . TYR A 1 503 ? -12.789 20.893 0.457 1.00 81.75 503 TYR A O 1
ATOM 3913 N N . SER A 1 504 ? -14.708 19.728 0.399 1.00 83.69 504 SER A N 1
ATOM 3914 C CA . SER A 1 504 ? -14.491 19.196 -0.946 1.00 83.69 504 SER A CA 1
ATOM 3915 C C . SER A 1 504 ? -14.478 20.318 -1.977 1.00 83.69 504 SER A C 1
ATOM 3917 O O . SER A 1 504 ? -13.661 20.273 -2.875 1.00 83.69 504 SER A O 1
ATOM 3919 N N . GLY A 1 505 ? -15.312 21.349 -1.850 1.00 84.06 505 GLY A N 1
ATOM 3920 C CA . GLY A 1 505 ? -15.349 22.498 -2.753 1.00 84.06 505 GLY A CA 1
ATOM 3921 C C . GLY A 1 505 ? -14.043 23.287 -2.746 1.00 84.06 505 GLY A C 1
ATOM 3922 O O . GLY A 1 505 ? -13.466 23.504 -3.810 1.00 84.06 505 GLY A O 1
ATOM 3923 N N . ILE A 1 506 ? -13.528 23.632 -1.559 1.00 77.31 506 ILE A N 1
ATOM 3924 C CA . ILE A 1 506 ? -12.220 24.291 -1.413 1.00 77.31 506 ILE A CA 1
ATOM 3925 C C . ILE A 1 506 ? -11.124 23.393 -1.981 1.00 77.31 506 ILE A C 1
ATOM 3927 O O . ILE A 1 506 ? -10.310 23.834 -2.788 1.00 77.31 506 ILE A O 1
ATOM 3931 N N . PHE A 1 507 ? -11.141 22.109 -1.627 1.00 78.69 507 PHE A N 1
ATOM 3932 C CA . PHE A 1 507 ? -10.173 21.147 -2.129 1.00 78.69 507 PHE A CA 1
ATOM 3933 C C . PHE A 1 507 ? -10.208 21.024 -3.658 1.00 78.69 507 PHE A C 1
ATOM 3935 O O . PHE A 1 507 ? -9.165 21.025 -4.307 1.00 78.69 507 PHE A O 1
ATOM 3942 N N . LEU A 1 508 ? -11.398 20.942 -4.254 1.00 82.88 508 LEU A N 1
ATOM 3943 C CA . LEU A 1 508 ? -11.605 20.866 -5.698 1.00 82.88 508 LEU A CA 1
ATOM 3944 C C . LEU A 1 508 ? -11.121 22.146 -6.387 1.00 82.88 508 LEU A C 1
ATOM 3946 O O . LEU A 1 508 ? -10.487 22.045 -7.435 1.00 82.88 508 LEU A O 1
ATOM 3950 N N . TYR A 1 509 ? -11.383 23.315 -5.809 1.00 82.06 509 TYR A N 1
ATOM 3951 C CA . TYR A 1 509 ? -10.900 24.596 -6.320 1.00 82.06 509 TYR A CA 1
ATOM 3952 C C . TYR A 1 509 ? -9.367 24.644 -6.336 1.00 82.06 509 TYR A C 1
ATOM 3954 O O . TYR A 1 509 ? -8.759 24.829 -7.386 1.00 82.06 509 TYR A O 1
ATOM 3962 N N . VAL A 1 510 ? -8.739 24.359 -5.195 1.00 74.38 510 VAL A N 1
ATOM 3963 C CA . VAL A 1 510 ? -7.276 24.356 -5.022 1.00 74.38 510 VAL A CA 1
ATOM 3964 C C . VAL A 1 510 ? -6.597 23.353 -5.948 1.00 74.38 510 VAL A C 1
ATOM 3966 O O . VAL A 1 510 ? -5.562 23.626 -6.546 1.00 74.38 510 VAL A O 1
ATOM 3969 N N . SER A 1 511 ? -7.193 22.173 -6.082 1.00 74.88 511 SER A N 1
ATOM 3970 C CA . SER A 1 511 ? -6.658 21.107 -6.921 1.00 74.88 511 SER A CA 1
ATOM 3971 C C . SER A 1 511 ? -7.110 21.187 -8.378 1.00 74.88 511 SER A C 1
ATOM 3973 O O . SER A 1 511 ? -6.865 20.239 -9.126 1.00 74.88 511 SER A O 1
ATOM 3975 N N . HIS A 1 512 ? -7.795 22.255 -8.798 1.00 80.75 512 HIS A N 1
ATOM 3976 C CA . HIS A 1 512 ? -8.380 22.342 -10.134 1.00 80.75 512 HIS A CA 1
ATOM 3977 C C . HIS A 1 512 ? -7.324 22.259 -11.236 1.00 80.75 512 HIS A C 1
ATOM 3979 O O . HIS A 1 512 ? -7.353 21.302 -12.003 1.00 80.75 512 HIS A O 1
ATOM 3985 N N . GLU A 1 513 ? -6.366 23.189 -11.272 1.00 75.31 513 GLU A N 1
ATOM 3986 C CA . GLU A 1 513 ? -5.287 23.190 -12.271 1.00 75.31 513 GLU A CA 1
ATOM 3987 C C . GLU A 1 513 ? -4.514 21.850 -12.287 1.00 75.31 513 GLU A C 1
ATOM 3989 O O . GLU A 1 513 ? -4.338 21.260 -13.355 1.00 75.31 513 GLU A O 1
ATOM 3994 N N . PRO A 1 514 ? -4.097 21.300 -11.134 1.00 71.44 514 PRO A N 1
ATOM 3995 C CA . PRO A 1 514 ? -3.452 19.994 -11.059 1.00 71.44 514 PRO A CA 1
ATOM 3996 C C . PRO A 1 514 ? -4.280 18.854 -11.653 1.00 71.44 514 PRO A C 1
ATOM 3998 O O . PRO A 1 514 ? -3.748 18.031 -12.398 1.00 71.44 514 PRO A O 1
ATOM 4001 N N . ARG A 1 515 ? -5.584 18.802 -11.356 1.00 75.38 515 ARG A N 1
ATOM 4002 C CA . ARG A 1 515 ? -6.494 17.780 -11.896 1.00 75.38 515 ARG A CA 1
ATOM 4003 C C . ARG A 1 515 ? -6.776 17.989 -13.375 1.00 75.38 515 ARG A C 1
ATOM 4005 O O . ARG A 1 515 ? -6.842 17.015 -14.113 1.00 75.38 515 ARG A O 1
ATOM 4012 N N . GLU A 1 516 ? -6.915 19.231 -13.817 1.00 77.69 516 GLU A N 1
ATOM 4013 C CA . GLU A 1 516 ? -7.110 19.564 -15.224 1.00 77.69 516 GLU A CA 1
ATOM 4014 C C . GLU A 1 516 ? -5.884 19.166 -16.049 1.00 77.69 516 GLU A C 1
ATOM 4016 O O . GLU A 1 516 ? -6.024 18.511 -17.081 1.00 77.69 516 GLU A O 1
ATOM 4021 N N . ARG A 1 517 ? -4.676 19.461 -15.560 1.00 72.50 517 ARG A N 1
ATOM 4022 C CA . ARG A 1 517 ? -3.429 19.000 -16.179 1.00 72.50 517 ARG A CA 1
ATOM 4023 C C . ARG A 1 517 ? -3.336 17.474 -16.183 1.00 72.50 517 ARG A C 1
ATOM 4025 O O . ARG A 1 517 ? -3.040 16.918 -17.231 1.00 72.50 517 ARG A O 1
ATOM 4032 N N . LEU A 1 518 ? -3.659 16.797 -15.076 1.00 74.00 518 LEU A N 1
ATOM 4033 C CA . LEU A 1 518 ? -3.735 15.326 -15.025 1.00 74.00 518 LEU A CA 1
ATOM 4034 C C . LEU A 1 518 ? -4.804 14.737 -15.955 1.00 74.00 518 LEU A C 1
ATOM 4036 O O . LEU A 1 518 ? -4.702 13.570 -16.307 1.00 74.00 518 LEU A O 1
ATOM 4040 N N . ALA A 1 519 ? -5.833 15.497 -16.333 1.00 76.25 519 ALA A N 1
ATOM 4041 C CA . ALA A 1 519 ? -6.877 15.039 -17.246 1.00 76.25 519 ALA A CA 1
ATOM 4042 C C . ALA A 1 519 ? -6.527 15.304 -18.718 1.00 76.25 519 ALA A C 1
ATOM 4044 O O . ALA A 1 519 ? -6.850 14.490 -19.581 1.00 76.25 519 ALA A O 1
ATOM 4045 N N . ARG A 1 520 ? -5.884 16.440 -19.014 1.00 71.62 520 ARG A N 1
ATOM 4046 C CA . ARG A 1 520 ? -5.714 16.956 -20.383 1.00 71.62 520 ARG A CA 1
ATOM 4047 C C . ARG A 1 520 ? -4.297 16.859 -20.923 1.00 71.62 520 ARG A C 1
ATOM 4049 O O . ARG A 1 520 ? -4.116 16.764 -22.132 1.00 71.62 520 ARG A O 1
ATOM 4056 N N . VAL A 1 521 ? -3.295 16.945 -20.056 1.00 64.94 521 VAL A N 1
ATOM 4057 C CA . VAL A 1 521 ? -1.901 17.081 -20.468 1.00 64.94 521 VAL A CA 1
ATOM 4058 C C . VAL A 1 521 ? -1.196 15.760 -20.240 1.00 64.94 521 VAL A C 1
ATOM 4060 O O . VAL A 1 521 ? -0.940 15.359 -19.109 1.00 64.94 521 VAL A O 1
ATOM 4063 N N . SER A 1 522 ? -0.824 15.113 -21.341 1.00 60.53 522 SER A N 1
ATOM 4064 C CA . SER A 1 522 ? 0.075 13.970 -21.302 1.00 60.53 522 SER A CA 1
ATOM 4065 C C . SER A 1 522 ? 1.373 14.385 -20.602 1.00 60.53 522 SER A C 1
ATOM 4067 O O . SER A 1 522 ? 2.049 15.320 -21.050 1.00 60.53 522 SER A O 1
ATOM 4069 N N . SER A 1 523 ? 1.730 13.734 -19.499 1.00 54.47 523 SER A N 1
ATOM 4070 C CA . SER A 1 523 ? 2.957 14.048 -18.776 1.00 54.47 523 SER A CA 1
ATOM 4071 C C . SER A 1 523 ? 4.187 13.619 -19.586 1.00 54.47 523 SER A C 1
ATOM 4073 O O . SER A 1 523 ? 4.643 12.485 -19.518 1.00 54.47 523 SER A O 1
ATOM 4075 N N . GLN A 1 524 ? 4.713 14.581 -20.348 1.00 47.16 524 GLN A N 1
ATOM 4076 C CA . GLN A 1 524 ? 5.908 14.548 -21.201 1.00 47.16 524 GLN A CA 1
ATOM 4077 C C . GLN A 1 524 ? 5.845 13.673 -22.478 1.00 47.16 524 GLN A C 1
ATOM 4079 O O . GLN A 1 524 ? 5.209 12.618 -22.500 1.00 47.16 524 GLN A O 1
ATOM 4084 N N . PRO A 1 525 ? 6.509 14.099 -23.577 1.00 36.50 525 PRO A N 1
ATOM 4085 C CA . PRO A 1 525 ? 6.365 13.512 -24.911 1.00 36.50 525 PRO A CA 1
ATOM 4086 C C . PRO A 1 525 ? 7.193 12.224 -25.063 1.00 36.50 525 PRO A C 1
ATOM 4088 O O . PRO A 1 525 ? 8.184 12.174 -25.786 1.00 36.50 525 PRO A O 1
ATOM 4091 N N . TYR A 1 526 ? 6.795 11.143 -24.392 1.00 40.75 526 TYR A N 1
ATOM 4092 C CA . TYR A 1 526 ? 7.499 9.855 -24.475 1.00 40.75 526 TYR A CA 1
ATOM 4093 C C . TYR A 1 526 ? 7.112 9.001 -25.697 1.00 40.75 526 TYR A C 1
ATOM 4095 O O . TYR A 1 526 ? 7.661 7.921 -25.900 1.00 40.75 526 TYR A O 1
ATOM 4103 N N . VAL A 1 527 ? 6.226 9.487 -26.579 1.00 37.97 527 VAL A N 1
ATOM 4104 C CA . VAL A 1 527 ? 5.908 8.809 -27.858 1.00 37.97 527 VAL A CA 1
ATOM 4105 C C . VAL A 1 527 ? 7.157 8.673 -28.755 1.00 37.97 527 VAL A C 1
ATOM 4107 O O . VAL A 1 527 ? 7.227 7.786 -29.604 1.00 37.97 527 VAL A O 1
ATOM 4110 N N . ALA A 1 528 ? 8.209 9.462 -28.509 1.00 36.44 528 ALA A N 1
ATOM 4111 C CA . ALA A 1 528 ? 9.514 9.306 -29.154 1.00 36.44 528 ALA A CA 1
ATOM 4112 C C . ALA A 1 528 ? 10.300 8.047 -28.707 1.00 36.44 528 ALA A C 1
ATOM 4114 O O . ALA A 1 528 ? 11.192 7.596 -29.427 1.00 36.44 528 ALA A O 1
ATOM 4115 N N . PHE A 1 529 ? 9.964 7.446 -27.560 1.00 39.69 529 PHE A N 1
ATOM 4116 C CA . PHE A 1 529 ? 10.678 6.299 -26.984 1.00 39.69 529 PHE A CA 1
ATOM 4117 C C . PHE A 1 529 ? 10.320 4.972 -27.658 1.00 39.69 529 PHE A C 1
ATOM 4119 O O . PHE A 1 529 ? 11.198 4.166 -27.942 1.00 39.69 529 PHE A O 1
ATOM 4126 N N . ALA A 1 530 ? 9.047 4.787 -28.023 1.00 38.94 530 ALA A N 1
ATOM 4127 C CA . ALA A 1 530 ? 8.613 3.658 -28.852 1.00 38.94 530 ALA A CA 1
ATOM 4128 C C . ALA A 1 530 ? 9.017 3.825 -30.336 1.00 38.94 530 ALA A C 1
ATOM 4130 O O . ALA A 1 530 ? 9.024 2.864 -31.103 1.00 38.94 530 ALA A O 1
ATOM 4131 N N . ARG A 1 531 ? 9.392 5.046 -30.752 1.00 36.97 531 ARG A N 1
ATOM 4132 C CA . ARG A 1 531 ? 9.824 5.388 -32.120 1.00 36.97 531 ARG A CA 1
ATOM 4133 C C . ARG A 1 531 ? 11.329 5.679 -32.257 1.00 36.97 531 ARG A C 1
ATOM 4135 O O . ARG A 1 531 ? 11.727 6.329 -33.216 1.00 36.97 531 ARG A O 1
ATOM 4142 N N . GLY A 1 532 ? 12.177 5.132 -31.383 1.00 37.97 532 GLY A N 1
ATOM 4143 C CA . GLY A 1 532 ? 13.622 5.031 -31.646 1.00 37.97 532 GLY A CA 1
ATOM 4144 C C . GLY A 1 532 ? 14.455 6.303 -31.437 1.00 37.97 532 GLY A C 1
ATOM 4145 O O . GLY A 1 532 ? 15.513 6.422 -32.039 1.00 37.97 532 GLY A O 1
ATOM 4146 N N . LYS A 1 533 ? 14.030 7.259 -30.595 1.00 35.69 533 LYS A N 1
ATOM 4147 C CA . LYS A 1 533 ? 14.811 8.486 -30.302 1.00 35.69 533 LYS A CA 1
ATOM 4148 C C . LYS A 1 533 ? 15.365 8.585 -28.872 1.00 35.69 533 LYS A C 1
ATOM 4150 O O . LYS A 1 533 ? 15.613 9.682 -28.382 1.00 35.69 533 LYS A O 1
ATOM 4155 N N . TYR A 1 534 ? 15.582 7.453 -28.201 1.00 38.44 534 TYR A N 1
ATOM 4156 C CA . TYR A 1 534 ? 16.341 7.406 -26.939 1.00 38.44 534 TYR A CA 1
ATOM 4157 C C . TYR A 1 534 ? 17.740 6.787 -27.075 1.00 38.44 534 TYR A C 1
ATOM 4159 O O . TYR A 1 534 ? 18.547 6.918 -26.155 1.00 38.44 534 TYR A O 1
ATOM 4167 N N . GLU A 1 535 ? 18.063 6.198 -28.233 1.00 39.69 535 GLU A N 1
ATOM 4168 C CA . GLU A 1 535 ? 19.433 5.775 -28.542 1.00 39.69 535 GLU A CA 1
ATOM 4169 C C . GLU A 1 535 ? 20.355 6.996 -28.658 1.00 39.69 535 GLU A C 1
ATOM 4171 O O . GLU A 1 535 ? 21.399 7.035 -28.016 1.00 39.69 535 GLU A O 1
ATOM 4176 N N . ASP A 1 536 ? 19.924 8.072 -29.319 1.00 34.03 536 ASP A N 1
ATOM 4177 C CA . ASP A 1 536 ? 20.811 9.211 -29.577 1.00 34.03 536 ASP A CA 1
ATOM 4178 C C . ASP A 1 536 ? 21.255 9.965 -28.309 1.00 34.03 536 ASP A C 1
ATOM 4180 O O . ASP A 1 536 ? 22.343 10.523 -28.293 1.00 34.03 536 ASP A O 1
ATOM 4184 N N . ARG A 1 537 ? 20.486 9.966 -27.210 1.00 32.00 537 ARG A N 1
ATOM 4185 C CA . ARG A 1 537 ? 20.862 10.726 -25.998 1.00 32.00 537 ARG A CA 1
ATOM 4186 C C . ARG A 1 537 ? 21.598 9.894 -24.950 1.00 32.00 537 ARG A C 1
ATOM 4188 O O . ARG A 1 537 ? 22.528 10.393 -24.329 1.00 32.00 537 ARG A O 1
ATOM 4195 N N . ILE A 1 538 ? 21.254 8.613 -24.796 1.00 36.50 538 ILE A N 1
ATOM 4196 C CA . ILE A 1 538 ? 22.004 7.706 -23.913 1.00 36.50 538 ILE A CA 1
ATOM 4197 C C . ILE A 1 538 ? 23.376 7.357 -24.520 1.00 36.50 538 ILE A C 1
ATOM 4199 O O . ILE A 1 538 ? 24.342 7.217 -23.764 1.00 36.50 538 ILE A O 1
ATOM 4203 N N . TYR A 1 539 ? 23.481 7.288 -25.856 1.00 33.00 539 TYR A N 1
ATOM 4204 C CA . TYR A 1 539 ? 24.750 7.040 -26.545 1.00 33.00 539 TYR A CA 1
ATOM 4205 C C . TYR A 1 539 ? 25.565 8.316 -26.835 1.00 33.00 539 TYR A C 1
ATOM 4207 O O . TYR A 1 539 ? 26.783 8.252 -26.680 1.00 33.00 539 TYR A O 1
ATOM 4215 N N . ARG A 1 540 ? 24.970 9.487 -27.153 1.00 32.09 540 ARG A N 1
ATOM 4216 C CA . ARG A 1 540 ? 25.763 10.734 -27.325 1.00 32.09 540 ARG A CA 1
ATOM 4217 C C . ARG A 1 540 ? 26.184 11.402 -26.015 1.00 32.09 540 ARG A C 1
ATOM 4219 O O . ARG A 1 540 ? 27.254 11.995 -25.983 1.00 32.09 540 ARG A O 1
ATOM 4226 N N . GLU A 1 541 ? 25.399 11.309 -24.936 1.00 29.56 541 GLU A N 1
ATOM 4227 C CA . GLU A 1 541 ? 25.754 11.930 -23.640 1.00 29.56 541 GLU A CA 1
ATOM 4228 C C . GLU A 1 541 ? 26.483 10.968 -22.674 1.00 29.56 541 GLU A C 1
ATOM 4230 O O . GLU A 1 541 ? 26.722 11.296 -21.512 1.00 29.56 541 GLU A O 1
ATOM 4235 N N . GLY A 1 542 ? 26.887 9.779 -23.136 1.00 25.88 542 GLY A N 1
ATOM 4236 C CA . GLY A 1 542 ? 27.857 8.927 -22.438 1.00 25.88 542 GLY A CA 1
ATOM 4237 C C . GLY A 1 542 ? 27.434 8.385 -21.063 1.00 25.88 542 GLY A C 1
ATOM 4238 O O . GLY A 1 542 ? 28.281 8.046 -20.232 1.00 25.88 542 GLY A O 1
ATOM 4239 N N . TRP A 1 543 ? 26.128 8.279 -20.797 1.00 28.62 543 TRP A N 1
ATOM 4240 C CA . TRP A 1 543 ? 25.624 7.805 -19.500 1.00 28.62 543 TRP A CA 1
ATOM 4241 C C . TRP A 1 543 ? 25.899 6.312 -19.273 1.00 28.62 543 TRP A C 1
ATOM 4243 O O . TRP A 1 543 ? 26.206 5.903 -18.152 1.00 28.62 543 TRP A O 1
ATOM 4253 N N . ILE A 1 544 ? 25.851 5.506 -20.342 1.00 29.36 544 ILE A N 1
ATOM 4254 C CA . ILE A 1 544 ? 26.228 4.084 -20.299 1.00 29.36 544 ILE A CA 1
ATOM 4255 C C . ILE A 1 544 ? 27.748 3.910 -20.401 1.00 29.36 544 ILE A C 1
ATOM 4257 O O . ILE A 1 544 ? 28.295 3.074 -19.692 1.00 29.36 544 ILE A O 1
ATOM 4261 N N . THR A 1 545 ? 28.466 4.729 -21.173 1.00 26.83 545 THR A N 1
ATOM 4262 C CA . THR A 1 545 ? 29.927 4.584 -21.322 1.00 26.83 545 THR A CA 1
ATOM 4263 C C . THR A 1 545 ? 30.728 4.999 -20.087 1.00 26.83 545 THR A C 1
ATOM 4265 O O . THR A 1 545 ? 31.851 4.531 -19.926 1.00 26.83 545 THR A O 1
ATOM 4268 N N . ARG A 1 546 ? 30.173 5.799 -19.161 1.00 29.20 546 ARG A N 1
ATOM 4269 C CA . ARG A 1 546 ? 30.832 6.072 -17.864 1.00 29.20 546 ARG A CA 1
ATOM 4270 C C . ARG A 1 546 ? 30.573 5.023 -16.777 1.00 29.20 546 ARG A C 1
ATOM 4272 O O . ARG A 1 546 ? 31.317 4.995 -15.805 1.00 29.20 546 ARG A O 1
ATOM 4279 N N . HIS A 1 547 ? 29.551 4.172 -16.917 1.00 31.34 547 HIS A N 1
ATOM 4280 C CA . HIS A 1 547 ? 29.136 3.241 -15.850 1.00 31.34 547 HIS A CA 1
ATOM 4281 C C . HIS A 1 547 ? 28.976 1.779 -16.294 1.00 31.34 547 HIS A C 1
ATOM 4283 O O . HIS A 1 547 ? 28.682 0.915 -15.470 1.00 31.34 547 HIS A O 1
ATOM 4289 N N . VAL A 1 548 ? 29.212 1.476 -17.569 1.00 31.61 548 VAL A N 1
ATOM 4290 C CA . VAL A 1 548 ? 29.336 0.116 -18.099 1.00 31.61 548 VAL A CA 1
ATOM 4291 C C . VAL A 1 548 ? 30.655 0.056 -18.856 1.00 31.61 548 VAL A C 1
ATOM 4293 O O . VAL A 1 548 ? 30.845 0.771 -19.839 1.00 31.61 548 VAL A O 1
ATOM 4296 N N . ARG A 1 549 ? 31.595 -0.763 -18.369 1.00 33.06 549 ARG A N 1
ATOM 4297 C CA . ARG A 1 549 ? 32.903 -0.913 -19.013 1.00 33.06 549 ARG A CA 1
ATOM 4298 C C . ARG A 1 549 ? 32.724 -1.449 -20.452 1.00 33.06 549 ARG A C 1
ATOM 4300 O O . ARG A 1 549 ? 31.897 -2.345 -20.645 1.00 33.06 549 ARG A O 1
ATOM 4307 N N . PRO A 1 550 ? 33.503 -0.966 -21.443 1.00 30.62 550 PRO A N 1
ATOM 4308 C CA . PRO A 1 550 ? 33.415 -1.371 -22.860 1.00 30.62 550 PRO A CA 1
ATOM 4309 C C . PRO A 1 550 ? 33.520 -2.886 -23.117 1.00 30.62 550 PRO A C 1
ATOM 4311 O O . PRO A 1 550 ? 33.038 -3.401 -24.123 1.00 30.62 550 PRO A O 1
ATOM 4314 N N . GLU A 1 551 ? 34.090 -3.611 -22.161 1.00 37.28 551 GLU A N 1
ATOM 4315 C CA . GLU A 1 551 ? 34.299 -5.063 -22.135 1.00 37.28 551 GLU A CA 1
ATOM 4316 C C . GLU A 1 551 ? 32.981 -5.860 -22.271 1.00 37.28 551 GLU A C 1
ATOM 4318 O O . GLU A 1 551 ? 32.974 -7.006 -22.720 1.00 37.28 551 GLU A O 1
ATOM 4323 N N . TRP A 1 552 ? 31.839 -5.241 -21.939 1.00 32.44 552 TRP A N 1
ATOM 4324 C CA . TRP A 1 552 ? 30.512 -5.864 -22.010 1.00 32.44 552 TRP A CA 1
ATOM 4325 C C . TRP A 1 552 ? 29.978 -6.031 -23.444 1.00 32.44 552 TRP A C 1
ATOM 4327 O O . TRP A 1 552 ? 29.217 -6.963 -23.707 1.00 32.44 552 TRP A O 1
ATOM 4337 N N . LEU A 1 553 ? 30.388 -5.160 -24.376 1.00 32.66 553 LEU A N 1
ATOM 4338 C CA . LEU A 1 553 ? 29.939 -5.187 -25.777 1.00 32.66 553 LEU A CA 1
ATOM 4339 C C . LEU A 1 553 ? 30.794 -6.114 -26.657 1.00 32.66 553 LEU A C 1
ATOM 4341 O O . LEU A 1 553 ? 30.280 -6.680 -27.617 1.00 32.66 553 LEU A O 1
ATOM 4345 N N . ALA A 1 554 ? 32.062 -6.343 -26.306 1.00 36.38 554 ALA A N 1
ATOM 4346 C CA . ALA A 1 554 ? 32.976 -7.160 -27.111 1.00 36.38 554 ALA A CA 1
ATOM 4347 C C . ALA A 1 554 ? 32.713 -8.680 -27.021 1.00 36.38 554 ALA A C 1
ATOM 4349 O O . ALA A 1 554 ? 33.086 -9.426 -27.923 1.00 36.38 554 ALA A O 1
ATOM 4350 N N . HIS A 1 555 ? 32.049 -9.161 -25.962 1.00 36.81 555 HIS A N 1
ATOM 4351 C CA . HIS A 1 555 ? 31.935 -10.602 -25.687 1.00 36.81 555 HIS A CA 1
ATOM 4352 C C . HIS A 1 555 ? 30.644 -11.293 -26.155 1.00 36.81 555 HIS A C 1
ATOM 4354 O O . HIS A 1 555 ? 30.510 -12.497 -25.955 1.00 36.81 555 HIS A O 1
ATOM 4360 N N . HIS A 1 556 ? 29.700 -10.582 -26.781 1.00 38.50 556 HIS A N 1
ATOM 4361 C CA . HIS A 1 556 ? 28.433 -11.175 -27.255 1.00 38.50 556 HIS A CA 1
ATOM 4362 C C . HIS A 1 556 ? 28.282 -11.174 -28.789 1.00 38.50 556 HIS A C 1
ATOM 4364 O O . HIS A 1 556 ? 27.188 -11.411 -29.288 1.00 38.50 556 HIS A O 1
ATOM 4370 N N . GLY A 1 557 ? 29.373 -10.932 -29.530 1.00 33.69 557 GLY A N 1
ATOM 4371 C CA . GLY A 1 557 ? 29.377 -10.840 -30.997 1.00 33.69 557 GLY A CA 1
ATOM 4372 C C . GLY A 1 557 ? 30.143 -11.933 -31.750 1.00 33.69 557 GLY A C 1
ATOM 4373 O O . GLY A 1 557 ? 30.331 -11.784 -32.950 1.00 33.69 557 GLY A O 1
ATOM 4374 N N . LYS A 1 558 ? 30.608 -13.009 -31.102 1.00 32.53 558 LYS A N 1
ATOM 4375 C CA . LYS A 1 558 ? 31.232 -14.138 -31.816 1.00 32.53 558 LYS A CA 1
ATOM 4376 C C . LYS A 1 558 ? 30.385 -15.395 -31.662 1.00 32.53 558 LYS A C 1
ATOM 4378 O O . LYS A 1 558 ? 30.424 -16.053 -30.628 1.00 32.53 558 LYS A O 1
ATOM 4383 N N . SER A 1 559 ? 29.582 -15.666 -32.685 1.00 32.84 559 SER A N 1
ATOM 4384 C CA . SER A 1 559 ? 29.097 -17.006 -33.000 1.00 32.84 559 SER A CA 1
ATOM 4385 C C . SER A 1 559 ? 30.276 -17.864 -33.457 1.00 32.84 559 SER A C 1
ATOM 4387 O O . SER A 1 559 ? 31.099 -17.396 -34.243 1.00 32.84 559 SER A O 1
ATOM 4389 N N . ASP A 1 560 ? 30.329 -19.105 -32.981 1.00 34.41 560 ASP A N 1
ATOM 4390 C CA . ASP A 1 560 ? 31.264 -20.149 -33.406 1.00 34.41 560 ASP A CA 1
ATOM 4391 C C . ASP A 1 560 ? 31.006 -20.566 -34.864 1.00 34.41 560 ASP A C 1
ATOM 4393 O O . ASP A 1 560 ? 30.382 -21.586 -35.147 1.00 34.41 560 ASP A O 1
ATOM 4397 N N . ALA A 1 561 ? 31.474 -19.750 -35.801 1.00 34.91 561 ALA A N 1
ATOM 4398 C CA . ALA A 1 561 ? 31.590 -20.086 -37.211 1.00 34.91 561 ALA A CA 1
ATOM 4399 C C . ALA A 1 561 ? 32.857 -19.408 -37.730 1.00 34.91 561 ALA A C 1
ATOM 4401 O O . ALA A 1 561 ? 32.777 -18.308 -38.251 1.00 34.91 561 ALA A O 1
ATOM 4402 N N . ASP A 1 562 ? 34.011 -20.006 -37.425 1.00 33.00 562 ASP A N 1
ATOM 4403 C CA . ASP A 1 562 ? 35.278 -19.881 -38.163 1.00 33.00 562 ASP A CA 1
ATOM 4404 C C . ASP A 1 562 ? 36.356 -20.684 -37.415 1.00 33.00 562 ASP A C 1
ATOM 4406 O O . ASP A 1 562 ? 37.145 -20.160 -36.628 1.00 33.00 562 ASP A O 1
ATOM 4410 N N . SER A 1 563 ? 36.372 -22.000 -37.635 1.00 30.64 563 SER A N 1
ATOM 4411 C CA . SER A 1 563 ? 37.553 -22.826 -37.381 1.00 30.64 563 SER A CA 1
ATOM 4412 C C . SER A 1 563 ? 38.353 -22.920 -38.685 1.00 30.64 563 SER A C 1
ATOM 4414 O O . SER A 1 563 ? 37.880 -23.578 -39.616 1.00 30.64 563 SER A O 1
ATOM 4416 N N . PRO A 1 564 ? 39.545 -22.311 -38.799 1.00 32.47 564 PRO A N 1
ATOM 4417 C CA . PRO A 1 564 ? 40.415 -22.587 -39.925 1.00 32.47 564 PRO A CA 1
ATOM 4418 C C . PRO A 1 564 ? 41.046 -23.964 -39.721 1.00 32.47 564 PRO A C 1
ATOM 4420 O O . PRO A 1 564 ? 41.800 -24.201 -38.777 1.00 32.47 564 PRO A O 1
ATOM 4423 N N . THR A 1 565 ? 40.712 -24.875 -40.629 1.00 34.56 565 THR A N 1
ATOM 4424 C CA . THR A 1 565 ? 41.471 -26.091 -40.920 1.00 34.56 565 THR A CA 1
ATOM 4425 C C . THR A 1 565 ? 42.950 -25.742 -41.085 1.00 34.56 565 THR A C 1
ATOM 4427 O O . THR A 1 565 ? 43.314 -25.032 -42.024 1.00 34.56 565 THR A O 1
ATOM 4430 N N . GLN A 1 566 ? 43.802 -26.232 -40.182 1.00 31.41 566 GLN A N 1
ATOM 4431 C CA . GLN A 1 566 ? 45.245 -26.266 -40.409 1.00 31.41 566 GLN A CA 1
ATOM 4432 C C . GLN A 1 566 ? 45.590 -27.405 -41.383 1.00 31.41 566 GLN A C 1
ATOM 4434 O O . GLN A 1 566 ? 44.972 -28.471 -41.297 1.00 31.41 566 GLN A O 1
ATOM 4439 N N . PRO A 1 567 ? 46.559 -27.212 -42.297 1.00 32.97 567 PRO A N 1
ATOM 4440 C CA . PRO A 1 567 ? 47.024 -28.270 -43.172 1.00 32.97 567 PRO A CA 1
ATOM 4441 C C . PRO A 1 567 ? 47.950 -29.225 -42.417 1.00 32.97 567 PRO A C 1
ATOM 4443 O O . PRO A 1 567 ? 48.743 -28.834 -41.564 1.00 32.97 567 PRO A O 1
ATOM 4446 N N . THR A 1 568 ? 47.838 -30.488 -42.801 1.00 36.91 568 THR A N 1
ATOM 4447 C CA . THR A 1 568 ? 48.793 -31.573 -42.589 1.00 36.91 568 THR A CA 1
ATOM 4448 C C . THR A 1 568 ? 50.242 -31.160 -42.841 1.00 36.91 568 THR A C 1
ATOM 4450 O O . THR A 1 568 ? 50.528 -30.669 -43.929 1.00 36.91 568 THR A O 1
ATOM 4453 N N . GLU A 1 569 ? 51.152 -31.510 -41.928 1.00 32.19 569 GLU A N 1
ATOM 4454 C CA . GLU A 1 569 ? 52.497 -31.982 -42.281 1.00 32.19 569 GLU A CA 1
ATOM 4455 C C . GLU A 1 569 ? 53.159 -32.745 -41.112 1.00 32.19 569 GLU A C 1
ATOM 4457 O O . GLU A 1 569 ? 53.455 -32.162 -40.076 1.00 32.19 569 GLU A O 1
ATOM 4462 N N . ARG A 1 570 ? 53.366 -34.048 -41.371 1.00 34.94 570 ARG A N 1
ATOM 4463 C CA . ARG A 1 570 ? 54.246 -35.068 -40.753 1.00 34.94 570 ARG A CA 1
ATOM 4464 C C . ARG A 1 570 ? 54.108 -35.434 -39.276 1.00 34.94 570 ARG A C 1
ATOM 4466 O O . ARG A 1 570 ? 54.512 -34.649 -38.396 1.00 34.94 570 ARG A O 1
#

Sequence (570 aa):
MNAPRRERVVWRDWITSPSGIFALLAIALLLLLWWLEEPWSTRAARRLARGVSLKPIDHVQLWFWWGVLGNALLCAALSATARFWIPLTMPRPQAASPAPRPSRIFLLAVAGILIAAALLRAPALDHTMLRDESDTAVRNVHGVSIANPDGSRTFRPAGWIEALWENNGANNPVLFSILSHAGLDLWRAATGAPRDRFDPRVLRWPSFAAGILACGMLAFLGQALAKPLTGLAAGLLLALHPWHIRYSVEGRGYALNLLCILLALLCLVRAAQTGSWKWWAGWGGALFAALYSFPGSIYLAAVTTVAAIVHLALRPDPRPVRIAQIAKLLIANTVSAGLYLLLMVPCAPQILAYLERSTAKGPMGTGWWAEWIGCLTTGLQLGIYEGHPPRAFGVVYDVRKLPEHPLLLGFSEIAIPALWFLGILLLCRRAGPGRLIACAGLLSPLLAWGHNRLTGNYLYPWYLIFFLPFTLLFIGAALEGLTSLVRAPKVRIAIWFSLLAIYSGIFLYVSHEPRERLARVSSQPYVAFARGKYEDRIYREGWITRHVRPEWLAHHGKSDADSPTQPTER

pLDDT: mean 83.27, std 18.72, range [25.88, 98.81]